Protein AF-A0A9W9J7T5-F1 (afdb_monomer_lite)

Radius of gyration: 32.35 Å; chains: 1; bounding box: 91×76×112 Å

Structure (mmCIF, N/CA/C/O backbone):
data_AF-A0A9W9J7T5-F1
#
_entry.id   AF-A0A9W9J7T5-F1
#
loop_
_atom_site.group_PDB
_atom_site.id
_atom_site.type_symbol
_atom_site.label_atom_id
_atom_site.label_alt_id
_atom_site.label_comp_id
_atom_site.label_asym_id
_atom_site.label_entity_id
_atom_site.label_seq_id
_atom_site.pdbx_PDB_ins_code
_a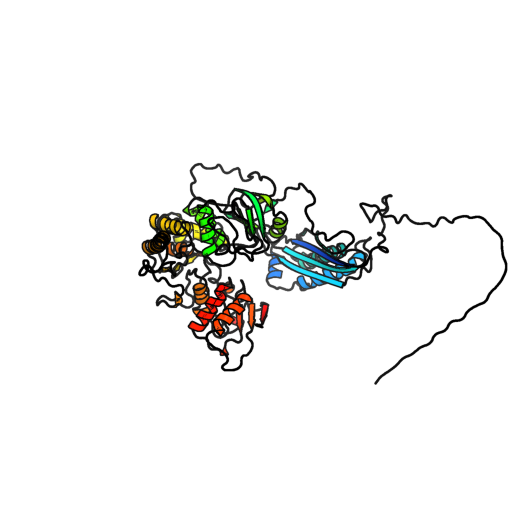tom_site.Cartn_x
_atom_site.Cartn_y
_atom_site.Cartn_z
_atom_site.occupancy
_atom_site.B_iso_or_equiv
_atom_site.auth_seq_id
_atom_site.auth_comp_id
_atom_site.auth_asym_id
_atom_site.auth_atom_id
_atom_site.pdbx_PDB_model_num
ATOM 1 N N . MET A 1 1 ? 55.779 30.797 26.469 1.00 33.25 1 MET A N 1
ATOM 2 C CA . MET A 1 1 ? 56.277 30.760 27.864 1.00 33.25 1 MET A CA 1
ATOM 3 C C . MET A 1 1 ? 55.279 31.576 28.689 1.00 33.25 1 MET A C 1
ATOM 5 O O . MET A 1 1 ? 55.051 32.712 28.304 1.00 33.25 1 MET A O 1
ATOM 9 N N . LEU A 1 2 ? 54.410 30.960 29.510 1.00 34.31 2 LEU A N 1
ATOM 10 C CA . LEU A 1 2 ? 54.659 30.442 30.885 1.00 34.31 2 LEU A CA 1
ATOM 11 C C . LEU A 1 2 ? 54.875 31.625 31.868 1.00 34.31 2 LEU A C 1
ATOM 13 O O . LEU A 1 2 ? 55.804 32.381 31.632 1.00 34.31 2 LEU A O 1
ATOM 17 N N . SER A 1 3 ? 54.020 31.968 32.853 1.00 34.94 3 SER A N 1
ATOM 18 C CA . SER A 1 3 ? 53.572 31.286 34.110 1.00 34.94 3 SER A CA 1
ATOM 19 C C . SER A 1 3 ? 54.017 32.142 35.340 1.00 34.94 3 SER A C 1
ATOM 21 O O . SER A 1 3 ? 54.891 32.979 35.155 1.00 34.94 3 SER A O 1
ATOM 23 N N . HIS A 1 4 ? 53.538 32.050 36.596 1.00 35.78 4 HIS A N 1
ATOM 24 C CA . HIS A 1 4 ? 52.692 31.055 37.286 1.00 35.78 4 HIS A CA 1
ATOM 25 C C . HIS A 1 4 ? 51.904 31.672 38.499 1.00 35.78 4 HIS A C 1
ATOM 27 O O . HIS A 1 4 ? 51.490 32.823 38.437 1.00 35.78 4 HIS A O 1
ATOM 33 N N . LEU A 1 5 ? 51.658 30.894 39.571 1.00 33.47 5 LEU A N 1
ATOM 34 C CA . LEU A 1 5 ? 51.043 31.231 40.892 1.00 33.47 5 LEU A CA 1
ATOM 35 C C . LEU A 1 5 ? 52.162 31.357 41.995 1.00 33.47 5 LEU A C 1
ATOM 37 O O . LEU A 1 5 ? 53.313 31.401 41.555 1.00 33.47 5 LEU A O 1
ATOM 41 N N . PRO A 1 6 ? 51.970 31.333 43.359 1.00 49.22 6 PRO A N 1
ATOM 42 C CA . PRO A 1 6 ? 50.760 31.242 44.226 1.00 49.22 6 PRO A CA 1
ATOM 43 C C . PRO A 1 6 ? 50.734 32.032 45.596 1.00 49.22 6 PRO A C 1
ATOM 45 O O . PRO A 1 6 ? 51.703 32.653 46.017 1.00 49.22 6 PRO A O 1
ATOM 48 N N . THR A 1 7 ? 49.627 31.849 46.354 1.00 35.16 7 THR A N 1
ATOM 49 C CA . THR A 1 7 ? 49.456 31.784 47.850 1.00 35.16 7 THR A CA 1
ATOM 50 C C . THR A 1 7 ? 49.607 32.987 48.811 1.00 35.16 7 THR A C 1
ATOM 52 O O . THR A 1 7 ? 50.643 33.636 48.861 1.00 35.16 7 THR A O 1
ATOM 55 N N . ALA A 1 8 ? 48.641 33.103 49.749 1.00 30.70 8 ALA A N 1
ATOM 56 C CA . ALA A 1 8 ? 48.843 33.494 51.161 1.00 30.70 8 ALA A CA 1
ATOM 57 C C . ALA A 1 8 ? 47.657 33.059 52.068 1.00 30.70 8 ALA A C 1
ATOM 59 O O . ALA A 1 8 ? 46.516 33.004 51.615 1.00 30.70 8 ALA A O 1
ATOM 60 N N . SER A 1 9 ? 47.917 32.795 53.356 1.00 30.45 9 SER A N 1
ATOM 61 C CA . SER A 1 9 ? 46.930 32.437 54.400 1.00 30.45 9 SER A CA 1
ATOM 62 C C . SER A 1 9 ? 47.174 33.234 55.687 1.00 30.45 9 SER A C 1
ATOM 64 O O . SER A 1 9 ? 48.340 33.427 56.028 1.00 30.45 9 SER A O 1
ATOM 66 N N . GLN A 1 10 ? 46.144 33.579 56.473 1.00 29.53 10 GLN A N 1
ATOM 67 C CA . GLN A 1 10 ? 46.322 33.956 57.888 1.00 29.53 10 GLN A CA 1
ATOM 68 C C . GLN A 1 10 ? 45.137 33.572 58.788 1.00 29.53 10 GLN A C 1
ATOM 70 O O . GLN A 1 10 ? 43.981 33.581 58.378 1.00 29.53 10 GLN A O 1
ATOM 75 N N . SER A 1 11 ? 45.466 33.302 60.052 1.00 28.05 11 SER A N 1
ATOM 76 C CA . SER A 1 11 ? 44.562 33.024 61.174 1.00 28.05 11 SER A CA 1
ATOM 77 C C . SER A 1 11 ? 45.107 33.694 62.440 1.00 28.05 11 SER A C 1
ATOM 79 O O . SER A 1 11 ? 46.312 33.585 62.674 1.00 28.05 11 SER A O 1
ATOM 81 N N . ARG A 1 12 ? 44.266 34.286 63.303 1.00 28.77 12 ARG A N 1
ATOM 82 C CA . ARG A 1 12 ? 44.622 34.603 64.706 1.00 28.77 12 ARG A CA 1
ATOM 83 C C . ARG A 1 12 ? 43.420 34.508 65.654 1.00 28.77 12 ARG A C 1
ATOM 85 O O . ARG A 1 12 ? 42.288 34.768 65.266 1.00 28.77 12 ARG A O 1
ATOM 92 N N . LEU A 1 13 ? 43.722 34.115 66.892 1.00 33.44 13 LEU A N 1
ATOM 93 C CA . LEU A 1 13 ? 42.811 33.901 68.026 1.00 33.44 13 LEU A CA 1
ATOM 94 C C . LEU A 1 13 ? 42.711 35.145 68.926 1.00 33.44 13 LEU A C 1
ATOM 96 O O . LEU A 1 13 ? 43.624 35.968 68.921 1.00 33.44 13 LEU A O 1
ATOM 100 N N . TYR A 1 14 ? 41.694 35.188 69.797 1.00 30.39 14 TYR A N 1
ATOM 101 C CA . TYR A 1 14 ? 41.717 35.952 71.056 1.00 30.39 14 TYR A CA 1
ATOM 102 C C . TYR A 1 14 ? 41.134 35.142 72.238 1.00 30.39 14 TYR A C 1
ATOM 104 O O . TYR A 1 14 ? 40.602 34.051 72.048 1.00 30.39 14 TYR A O 1
ATOM 112 N N . HIS A 1 15 ? 41.365 35.633 73.463 1.00 32.16 15 HIS A N 1
ATOM 113 C CA . HIS A 1 15 ? 41.579 34.836 74.685 1.00 32.16 15 HIS A CA 1
ATOM 114 C C . HIS A 1 15 ? 40.374 34.671 75.656 1.00 32.16 15 HIS A C 1
ATOM 116 O O . HIS A 1 15 ? 39.233 34.995 75.350 1.00 32.16 15 HIS A O 1
ATOM 122 N N . SER A 1 16 ? 40.666 34.086 76.826 1.00 33.91 16 SER A N 1
ATOM 123 C CA . SER A 1 16 ? 39.808 33.319 77.748 1.00 33.91 16 SER A CA 1
ATOM 124 C C . SER A 1 16 ? 39.446 33.968 79.104 1.00 33.91 16 SER A C 1
ATOM 126 O O . SER A 1 16 ? 40.274 34.668 79.681 1.00 33.91 16 SER A O 1
ATOM 128 N N . GLY A 1 17 ? 38.331 33.518 79.713 1.00 31.16 17 GLY A N 1
ATOM 129 C CA . GLY A 1 17 ? 38.020 33.602 81.165 1.00 31.16 17 GLY A CA 1
ATOM 130 C C . GLY A 1 17 ? 37.253 34.863 81.615 1.00 31.16 17 GLY A C 1
ATOM 131 O O . GLY A 1 17 ? 37.414 35.910 81.010 1.00 31.16 17 GLY A O 1
ATOM 132 N N . ARG A 1 18 ? 36.415 34.865 82.671 1.00 34.41 18 ARG A N 1
ATOM 133 C CA . ARG A 1 18 ? 36.067 33.862 83.714 1.00 34.41 18 ARG A CA 1
ATOM 134 C C . ARG A 1 18 ? 34.710 34.251 84.375 1.00 34.41 18 ARG A C 1
ATOM 136 O O . ARG A 1 18 ? 34.312 35.404 84.267 1.00 34.41 18 ARG A O 1
ATOM 143 N N . SER A 1 19 ? 34.105 33.342 85.161 1.00 30.52 19 SER A N 1
ATOM 144 C CA . SER A 1 19 ? 32.953 33.511 86.101 1.00 30.52 19 SER A CA 1
ATOM 145 C C . SER A 1 19 ? 31.523 33.137 85.628 1.00 30.52 19 SER A C 1
ATOM 147 O O . SER A 1 19 ? 31.224 33.074 84.442 1.00 30.52 19 SER A O 1
ATOM 149 N N . LYS A 1 20 ? 30.687 32.782 86.617 1.00 36.81 20 LYS A N 1
ATOM 150 C CA . LYS A 1 20 ? 29.308 32.228 86.628 1.00 36.81 20 LYS A CA 1
ATOM 151 C C . LYS A 1 20 ? 28.587 32.880 87.837 1.00 36.81 20 LYS A C 1
ATOM 153 O O . LYS A 1 20 ? 29.309 33.293 88.745 1.00 36.81 20 LYS A O 1
ATOM 158 N N . PRO A 1 21 ? 27.261 32.735 88.019 1.00 59.75 21 PRO A N 1
ATOM 159 C CA . PRO A 1 21 ? 26.156 32.733 87.048 1.00 59.75 21 PRO A CA 1
ATOM 160 C C . PRO A 1 21 ? 25.029 33.711 87.480 1.00 59.75 21 PRO A C 1
ATOM 162 O O . PRO A 1 21 ? 24.963 34.062 88.649 1.00 59.75 21 PRO A O 1
ATOM 165 N N . GLU A 1 22 ? 24.062 34.050 86.618 1.00 32.84 22 GLU A N 1
ATOM 166 C CA . GLU A 1 22 ? 22.698 34.340 87.109 1.00 32.84 22 GLU A CA 1
ATOM 167 C C . GLU A 1 22 ? 21.629 34.241 86.014 1.00 32.84 22 GLU A C 1
ATOM 169 O O . GLU A 1 22 ? 21.862 34.552 84.845 1.00 32.84 22 GLU A O 1
ATOM 174 N N . THR A 1 23 ? 20.458 33.747 86.404 1.00 45.94 23 THR A N 1
ATOM 175 C CA . THR A 1 23 ? 19.293 33.495 85.552 1.00 45.94 23 THR A CA 1
ATOM 176 C C . THR A 1 23 ? 18.435 34.745 85.390 1.00 45.94 23 THR A C 1
ATOM 178 O O . THR A 1 23 ? 18.045 35.355 86.385 1.00 45.94 23 THR A O 1
ATOM 181 N N . LYS A 1 24 ? 18.026 35.057 84.156 1.00 38.06 24 LYS A N 1
ATOM 182 C CA . LYS A 1 24 ? 16.783 35.798 83.907 1.00 38.06 24 LYS A CA 1
ATOM 183 C C . LYS A 1 24 ? 15.952 35.092 82.854 1.00 38.06 24 LYS A C 1
ATOM 185 O O . LYS A 1 24 ? 16.478 34.661 81.829 1.00 38.06 24 LYS A O 1
ATOM 190 N N . ASP A 1 25 ? 14.670 34.972 83.165 1.00 36.62 25 ASP A N 1
ATOM 191 C CA . ASP A 1 25 ? 13.726 34.171 82.412 1.00 36.62 25 ASP A CA 1
ATOM 192 C C . ASP A 1 25 ? 13.473 34.673 80.994 1.00 36.62 25 ASP A C 1
ATOM 194 O O . ASP A 1 25 ? 13.590 35.850 80.646 1.00 36.62 25 ASP A O 1
ATOM 198 N N . SER A 1 26 ? 13.075 33.696 80.194 1.00 48.34 26 SER A N 1
ATOM 199 C CA . SER A 1 26 ? 12.565 33.805 78.842 1.00 48.34 26 SER A CA 1
ATOM 200 C C . SER A 1 26 ? 11.596 34.970 78.615 1.00 48.34 26 SER A C 1
ATOM 202 O O . SER A 1 26 ? 10.507 35.016 79.185 1.00 48.34 26 SER A O 1
ATOM 204 N N . ILE A 1 27 ? 11.894 35.765 77.591 1.00 42.59 27 ILE A N 1
ATOM 205 C CA . ILE A 1 27 ? 10.881 36.089 76.586 1.00 42.59 27 ILE A CA 1
ATOM 206 C C . ILE A 1 27 ? 11.339 35.391 75.306 1.00 42.59 27 ILE A C 1
ATOM 208 O O . ILE A 1 27 ? 12.356 35.803 74.737 1.00 42.59 27 ILE A O 1
ATOM 212 N N . PRO A 1 28 ? 10.643 34.346 74.820 1.00 44.78 28 PRO A N 1
ATOM 213 C CA . PRO A 1 28 ? 10.842 33.904 73.454 1.00 44.78 28 PRO A CA 1
ATOM 214 C C . PRO A 1 28 ? 10.428 35.079 72.570 1.00 44.78 28 PRO A C 1
ATOM 216 O O . PRO A 1 28 ? 9.252 35.446 72.541 1.00 44.78 28 PRO A O 1
ATOM 219 N N . ARG A 1 29 ? 11.374 35.699 71.852 1.00 42.81 29 ARG A N 1
ATOM 220 C CA . ARG A 1 29 ? 10.972 36.495 70.688 1.00 42.81 29 ARG A CA 1
ATOM 221 C C . ARG A 1 29 ? 10.192 35.533 69.795 1.00 42.81 29 ARG A C 1
ATOM 223 O O . ARG A 1 29 ? 10.779 34.509 69.437 1.00 42.81 29 ARG A O 1
ATOM 230 N N . PRO A 1 30 ? 8.931 35.818 69.428 1.00 42.12 30 PRO A N 1
ATOM 231 C CA . PRO A 1 30 ? 8.309 35.063 68.361 1.00 42.12 30 PRO A CA 1
ATOM 232 C C . PRO A 1 30 ? 9.183 35.298 67.133 1.00 42.12 30 PRO A C 1
ATOM 234 O O . PRO A 1 30 ? 9.284 36.420 66.634 1.00 42.12 30 PRO A O 1
ATOM 237 N N . SER A 1 31 ? 9.885 34.257 66.690 1.00 43.66 31 SER A N 1
ATOM 238 C CA . SER A 1 31 ? 10.459 34.251 65.358 1.00 43.66 31 SER A CA 1
ATOM 239 C C . SER A 1 31 ? 9.275 34.424 64.406 1.00 43.66 31 SER A C 1
ATOM 241 O O . SER A 1 31 ? 8.346 33.612 64.467 1.00 43.66 31 SER A O 1
ATOM 243 N N . PRO A 1 32 ? 9.248 35.471 63.558 1.00 42.22 32 PRO A N 1
ATOM 244 C CA . PRO A 1 32 ? 8.209 35.625 62.552 1.00 42.22 32 PRO A CA 1
ATOM 245 C C . PRO A 1 32 ? 8.460 34.585 61.456 1.00 42.22 32 PRO A C 1
ATOM 247 O O . PRO A 1 32 ? 8.946 34.883 60.368 1.00 42.22 32 PRO A O 1
ATOM 250 N N . SER A 1 33 ? 8.176 33.329 61.789 1.00 49.59 33 SER A N 1
ATOM 251 C CA . SER A 1 33 ? 8.084 32.235 60.843 1.00 49.59 33 SER A CA 1
ATOM 252 C C . SER A 1 33 ? 6.789 32.450 60.076 1.00 49.59 33 SER A C 1
ATOM 254 O O . SER A 1 33 ? 5.694 32.153 60.548 1.00 49.59 33 SER A O 1
ATOM 256 N N . LEU A 1 34 ? 6.923 33.041 58.888 1.00 55.84 34 LEU A N 1
ATOM 257 C CA . LEU A 1 34 ? 5.869 32.976 57.885 1.00 55.84 34 LEU A CA 1
ATOM 258 C C . LEU A 1 34 ? 5.499 31.492 57.712 1.00 55.84 34 LEU A C 1
ATOM 260 O O . LEU A 1 34 ? 6.413 30.666 57.668 1.00 55.84 34 LEU A O 1
ATOM 264 N N . PRO A 1 35 ? 4.209 31.122 57.646 1.00 55.69 35 PRO A N 1
ATOM 265 C CA . PRO A 1 35 ? 3.823 29.727 57.486 1.00 55.69 35 PRO A CA 1
ATOM 266 C C . PRO A 1 35 ? 4.370 29.191 56.156 1.00 55.69 35 PRO A C 1
ATOM 268 O O . PRO A 1 35 ? 3.882 29.547 55.088 1.00 55.69 35 PRO A O 1
ATOM 271 N N . THR A 1 36 ? 5.408 28.355 56.224 1.00 56.88 36 THR A N 1
ATOM 272 C CA . THR A 1 36 ? 6.055 27.716 55.063 1.00 56.88 36 THR A CA 1
ATOM 273 C C . THR A 1 36 ? 5.600 26.276 54.839 1.00 56.88 36 THR A C 1
ATOM 275 O O . THR A 1 36 ? 6.090 25.616 53.925 1.00 56.88 36 THR A O 1
ATOM 278 N N . THR A 1 37 ? 4.680 25.769 55.663 1.00 65.88 37 THR A N 1
ATOM 279 C CA . THR A 1 37 ? 4.033 24.477 55.430 1.00 65.88 37 THR A CA 1
ATOM 280 C C . THR A 1 37 ? 3.099 24.612 54.240 1.00 65.88 37 THR A C 1
ATOM 282 O O . THR A 1 37 ? 2.084 25.308 54.322 1.00 65.88 37 THR A O 1
ATOM 285 N N . SER A 1 38 ? 3.460 23.955 53.147 1.00 69.69 38 SER A N 1
ATOM 286 C CA . SER A 1 38 ? 2.626 23.860 51.959 1.00 69.69 38 SER A CA 1
ATOM 287 C C . SER A 1 38 ? 1.348 23.074 52.246 1.00 69.69 38 SER A C 1
ATOM 289 O O . SER A 1 38 ? 1.339 22.156 53.067 1.00 69.69 38 SER A O 1
ATOM 291 N N . ASP A 1 39 ? 0.277 23.443 51.557 1.00 71.75 39 ASP A N 1
ATOM 292 C CA . ASP A 1 39 ? -0.939 22.652 51.444 1.00 71.75 39 ASP A CA 1
ATOM 293 C C . ASP A 1 39 ? -0.631 21.293 50.781 1.00 71.75 39 ASP A C 1
ATOM 295 O O . ASP A 1 39 ? 0.302 21.181 49.975 1.00 71.75 39 ASP A O 1
ATOM 299 N N . ALA A 1 40 ? -1.372 20.252 51.169 1.00 63.19 40 ALA A N 1
ATOM 300 C CA . ALA A 1 40 ? -1.118 18.881 50.733 1.00 63.19 40 ALA A CA 1
ATOM 301 C C . ALA A 1 40 ? -1.479 18.650 49.256 1.00 63.19 40 ALA A C 1
ATOM 303 O O . ALA A 1 40 ? -0.771 17.909 48.572 1.00 63.19 40 ALA A O 1
ATOM 304 N N . ASP A 1 41 ? -2.526 19.321 48.770 1.00 66.44 41 ASP A N 1
ATOM 305 C CA . ASP A 1 41 ? -3.069 19.148 47.421 1.00 66.44 41 ASP A CA 1
ATOM 306 C C . ASP A 1 41 ? -2.578 20.252 46.470 1.00 66.44 41 ASP A C 1
ATOM 308 O O . ASP A 1 41 ? -2.399 20.022 45.273 1.00 66.44 41 ASP A O 1
ATOM 312 N N . LEU A 1 42 ? -2.309 21.455 46.996 1.00 72.31 42 LEU A N 1
ATOM 313 C CA . LEU A 1 42 ? -1.834 22.612 46.229 1.00 72.31 42 LEU A CA 1
ATOM 314 C C . LEU A 1 42 ? -0.506 23.160 46.790 1.00 72.31 42 LEU A C 1
ATOM 316 O O . LEU A 1 42 ? -0.509 24.182 47.476 1.00 72.31 42 LEU A O 1
ATOM 320 N N . PRO A 1 43 ? 0.663 22.576 46.442 1.00 71.44 43 PRO A N 1
ATOM 321 C CA . PRO A 1 43 ? 1.949 22.864 47.097 1.00 71.44 43 PRO A CA 1
ATOM 322 C C . PRO A 1 43 ? 2.447 24.319 47.049 1.00 71.44 43 PRO A C 1
ATOM 324 O O . PRO A 1 43 ? 3.399 24.666 47.749 1.00 71.44 43 PRO A O 1
ATOM 327 N N . HIS A 1 44 ? 1.844 25.168 46.216 1.00 77.31 44 HIS A N 1
ATOM 328 C CA . HIS A 1 44 ? 2.123 26.605 46.111 1.00 77.31 44 HIS A CA 1
ATOM 329 C C . HIS A 1 44 ? 1.247 27.481 47.024 1.00 77.31 44 HIS A C 1
ATOM 331 O O . HIS A 1 44 ? 1.477 28.686 47.141 1.00 77.31 44 HIS A O 1
ATOM 337 N N . LEU A 1 45 ? 0.275 26.897 47.720 1.00 73.56 45 LEU A N 1
ATOM 338 C CA . LEU A 1 45 ? -0.525 27.550 48.751 1.00 73.56 45 LEU A CA 1
ATOM 339 C C . LEU A 1 45 ? -0.108 27.054 50.135 1.00 73.56 45 LEU A C 1
ATOM 341 O O . LEU A 1 45 ? 0.344 25.925 50.293 1.00 73.56 45 LEU A O 1
ATOM 345 N N . THR A 1 46 ? -0.266 27.893 51.148 1.00 70.75 46 THR A N 1
ATOM 346 C CA . THR A 1 46 ? -0.352 27.447 52.542 1.00 70.75 46 THR A CA 1
ATOM 347 C C . THR A 1 46 ? -1.774 26.934 52.830 1.00 70.75 46 THR A C 1
ATOM 349 O O . THR A 1 46 ? -2.708 27.319 52.121 1.00 70.75 46 THR A O 1
ATOM 352 N N . PRO A 1 47 ? -2.008 26.192 53.929 1.00 67.75 47 PRO A N 1
ATOM 353 C CA . PRO A 1 47 ? -3.360 25.862 54.399 1.00 67.75 47 PRO A CA 1
ATOM 354 C C . PRO A 1 47 ? -4.270 27.083 54.646 1.00 67.75 47 PRO A C 1
ATOM 356 O O . PRO A 1 47 ? -5.492 26.968 54.636 1.00 67.75 47 PRO A O 1
ATOM 359 N N . SER A 1 48 ? -3.696 28.281 54.832 1.00 70.31 48 SER A N 1
ATOM 360 C CA . SER A 1 48 ? -4.431 29.556 54.904 1.00 70.31 48 SER A CA 1
ATOM 361 C C . SER A 1 48 ? -4.718 30.190 53.531 1.00 70.31 48 SER A C 1
ATOM 363 O O . SER A 1 48 ? -5.128 31.346 53.472 1.00 70.31 48 SER A O 1
ATOM 365 N N . LYS A 1 49 ? -4.478 29.460 52.432 1.00 71.75 49 LYS A N 1
ATOM 366 C CA . LYS A 1 49 ? -4.566 29.901 51.027 1.00 71.75 49 LYS A CA 1
ATOM 367 C C . LYS A 1 49 ? -3.648 31.076 50.663 1.00 71.75 49 LYS A C 1
ATOM 369 O O . LYS A 1 49 ? -3.894 31.778 49.684 1.00 71.75 49 LYS A O 1
ATOM 374 N N . THR A 1 50 ? -2.567 31.278 51.415 1.00 76.38 50 THR A N 1
ATOM 375 C CA . THR A 1 50 ? -1.542 32.279 51.093 1.00 76.38 50 THR A CA 1
ATOM 376 C C . THR A 1 50 ? -0.577 31.701 50.062 1.00 76.38 50 THR A C 1
ATOM 378 O O . THR A 1 50 ? -0.115 30.572 50.208 1.00 76.38 50 THR A O 1
ATOM 381 N N . VAL A 1 51 ? -0.250 32.463 49.021 1.00 81.00 51 VAL A N 1
ATOM 382 C CA . VAL A 1 51 ? 0.689 32.026 47.978 1.00 81.00 51 VAL A CA 1
ATOM 383 C C . VAL A 1 51 ? 2.128 32.008 48.511 1.00 81.00 51 VAL A C 1
ATOM 385 O O . VAL A 1 51 ? 2.567 32.966 49.146 1.00 81.00 51 VAL A O 1
ATOM 388 N N . HIS A 1 52 ? 2.874 30.940 48.220 1.00 82.75 52 HIS A N 1
ATOM 389 C CA . HIS A 1 52 ? 4.297 30.808 48.540 1.00 82.75 52 HIS A CA 1
ATOM 390 C C . HIS A 1 52 ? 5.035 29.913 47.524 1.00 82.75 52 HIS A C 1
ATOM 392 O O . HIS A 1 52 ? 4.440 29.103 46.810 1.00 82.75 52 HIS A O 1
ATOM 398 N N . MET A 1 53 ? 6.362 30.037 47.467 1.00 84.38 53 MET A N 1
ATOM 399 C CA . MET A 1 53 ? 7.212 29.085 46.751 1.00 84.38 53 MET A CA 1
ATOM 400 C C . MET A 1 53 ? 7.512 27.895 47.675 1.00 84.38 53 MET A C 1
ATOM 402 O O . MET A 1 53 ? 8.090 28.074 48.748 1.00 84.38 53 MET A O 1
ATOM 406 N N . THR A 1 54 ? 7.121 26.687 47.263 1.00 84.62 54 THR A N 1
ATOM 407 C CA . THR A 1 54 ? 7.320 25.436 48.015 1.00 84.62 54 THR A CA 1
ATOM 408 C C . THR A 1 54 ? 8.791 25.249 48.389 1.00 84.62 54 THR A C 1
ATOM 410 O O . THR A 1 54 ? 9.657 25.338 47.516 1.00 84.62 54 THR A O 1
ATOM 413 N N . GLN A 1 55 ? 9.113 24.916 49.641 1.00 83.56 55 GLN A N 1
ATOM 414 C CA . GLN A 1 55 ? 10.495 24.559 49.976 1.00 83.56 55 GLN A CA 1
ATOM 415 C C . GLN A 1 55 ? 10.863 23.186 49.389 1.00 83.56 55 GLN A C 1
ATOM 417 O O . GLN A 1 55 ? 10.128 22.207 49.519 1.00 83.56 55 GLN A O 1
ATOM 422 N N . ILE A 1 56 ? 12.019 23.113 48.723 1.00 86.25 56 ILE A N 1
ATOM 423 C CA . ILE A 1 56 ? 12.535 21.885 48.087 1.00 86.25 56 ILE A CA 1
ATOM 424 C C . ILE A 1 56 ? 13.887 21.432 48.654 1.00 86.25 56 ILE A C 1
ATOM 426 O O . ILE A 1 56 ? 14.477 20.486 48.143 1.00 86.25 56 ILE A O 1
ATOM 430 N N . THR A 1 57 ? 14.366 22.072 49.724 1.00 84.94 57 THR A N 1
ATOM 431 C CA . THR A 1 57 ? 15.680 21.823 50.339 1.00 84.94 57 THR A CA 1
ATOM 432 C C . THR A 1 57 ? 15.866 20.374 50.790 1.00 84.94 57 THR A C 1
ATOM 434 O O . THR A 1 57 ? 16.947 19.825 50.619 1.00 84.94 57 THR A O 1
ATOM 437 N N . GLU A 1 58 ? 14.820 19.720 51.295 1.00 83.62 58 GLU A N 1
ATOM 438 C CA . GLU A 1 58 ? 14.884 18.323 51.761 1.00 83.62 58 GLU A CA 1
ATOM 439 C C . GLU A 1 58 ? 14.638 17.286 50.647 1.00 83.62 58 GLU A C 1
ATOM 441 O O . GLU A 1 58 ? 14.736 16.082 50.881 1.00 83.62 58 GLU A O 1
ATOM 446 N N . LYS A 1 59 ? 14.316 17.720 49.418 1.00 83.19 59 LYS A N 1
ATOM 447 C CA . LYS A 1 59 ? 14.107 16.811 48.281 1.00 83.19 59 LYS A CA 1
ATOM 448 C C . LYS A 1 59 ? 15.463 16.436 47.656 1.00 83.19 59 LYS A C 1
ATOM 450 O O . LYS A 1 59 ? 16.286 17.328 47.451 1.00 83.19 59 LYS A O 1
ATOM 455 N N . PRO A 1 60 ? 15.703 15.158 47.305 1.00 84.06 60 PRO A N 1
ATOM 456 C CA . PRO A 1 60 ? 16.940 14.748 46.647 1.00 84.06 60 PRO A CA 1
ATOM 457 C C . PRO A 1 60 ? 17.030 15.277 45.208 1.00 84.06 60 PRO A C 1
ATOM 459 O O . PRO A 1 60 ? 16.022 15.434 44.507 1.00 84.06 60 PRO A O 1
ATOM 462 N N . GLU A 1 61 ? 18.260 15.514 44.758 1.00 87.75 61 GLU A N 1
ATOM 463 C CA . GLU A 1 61 ? 18.567 15.830 43.362 1.00 87.75 61 GLU A CA 1
ATOM 464 C C . GLU A 1 61 ? 18.529 14.561 42.512 1.00 87.75 61 GLU A C 1
ATOM 466 O O . GLU A 1 61 ? 19.028 13.509 42.903 1.00 87.75 61 GLU A O 1
ATOM 471 N N . THR A 1 62 ? 17.873 14.652 41.360 1.00 88.38 62 THR A N 1
ATOM 472 C CA . THR A 1 62 ? 17.625 13.533 40.441 1.00 88.38 62 THR A CA 1
ATOM 473 C C . THR A 1 62 ? 17.645 14.046 39.004 1.00 88.38 62 THR A C 1
ATOM 475 O O . THR A 1 62 ? 17.335 15.216 38.764 1.00 88.38 62 THR A O 1
ATOM 478 N N . LYS A 1 63 ? 17.985 13.179 38.038 1.00 89.44 63 LYS A N 1
ATOM 479 C CA . LYS A 1 63 ? 17.784 13.485 36.613 1.00 89.44 63 LYS A CA 1
ATOM 480 C C . LYS A 1 63 ? 16.284 13.602 36.357 1.00 89.44 63 LYS A C 1
ATOM 482 O O . LYS A 1 63 ? 15.522 12.731 36.776 1.00 89.44 63 LYS A O 1
ATOM 487 N N . ARG A 1 64 ? 15.878 14.670 35.676 1.00 93.00 64 ARG A N 1
ATOM 488 C CA . ARG A 1 64 ? 14.481 14.943 35.336 1.00 93.00 64 ARG A CA 1
ATOM 489 C C . ARG A 1 64 ? 14.372 15.392 33.894 1.00 93.00 64 ARG A C 1
ATOM 491 O O . ARG A 1 64 ? 15.278 16.051 33.384 1.00 93.00 64 ARG A O 1
ATOM 498 N N . VAL A 1 65 ? 13.271 15.018 33.259 1.00 91.69 65 VAL A N 1
ATOM 499 C CA . VAL A 1 65 ? 12.941 15.369 31.875 1.00 91.69 65 VAL A CA 1
ATOM 500 C C . VAL A 1 65 ? 11.459 15.712 31.821 1.00 91.69 65 VAL A C 1
ATOM 502 O O . VAL A 1 65 ? 10.662 15.084 32.519 1.00 91.69 65 VAL A O 1
ATOM 505 N N . ALA A 1 66 ? 11.094 16.701 31.017 1.00 93.12 66 ALA A N 1
ATOM 506 C CA . ALA A 1 66 ? 9.712 17.028 30.708 1.00 93.12 66 ALA A CA 1
ATOM 507 C C . ALA A 1 66 ? 9.593 17.410 29.233 1.00 93.12 66 ALA A C 1
ATOM 509 O O . ALA A 1 66 ? 10.427 18.156 28.719 1.00 93.12 66 ALA A O 1
ATOM 510 N N . THR A 1 67 ? 8.542 16.935 28.572 1.00 90.94 67 THR A N 1
ATOM 511 C CA . THR A 1 67 ? 8.264 17.237 27.164 1.00 90.94 67 THR A CA 1
ATOM 512 C C . THR A 1 67 ? 6.866 17.816 27.037 1.00 90.94 67 THR A C 1
ATOM 514 O O . THR A 1 67 ? 5.921 17.272 27.605 1.00 90.94 67 THR A O 1
ATOM 517 N N . ALA A 1 68 ? 6.720 18.911 26.298 1.00 92.19 68 ALA A N 1
ATOM 518 C CA . ALA A 1 68 ? 5.452 19.580 26.023 1.00 92.19 68 ALA A CA 1
ATOM 519 C C . ALA A 1 68 ? 5.302 19.863 24.521 1.00 92.19 68 ALA A C 1
ATOM 521 O O . ALA A 1 68 ? 6.289 19.855 23.785 1.00 92.19 68 ALA A O 1
ATOM 522 N N . ALA A 1 69 ? 4.071 20.092 24.064 1.00 92.69 69 ALA A N 1
ATOM 523 C CA . ALA A 1 69 ? 3.776 20.389 22.664 1.00 92.69 69 ALA A CA 1
ATOM 524 C C . ALA A 1 69 ? 2.570 21.321 22.492 1.00 92.69 69 ALA A C 1
ATOM 526 O O . ALA A 1 69 ? 1.788 21.502 23.426 1.00 92.69 69 ALA A O 1
ATOM 527 N N . CYS A 1 70 ? 2.434 21.917 21.303 1.00 95.44 70 CYS A N 1
ATOM 528 C CA . CYS A 1 70 ? 1.279 22.715 20.878 1.00 95.44 70 CYS A CA 1
ATOM 529 C C . CYS A 1 70 ? 1.153 22.768 19.343 1.00 95.44 70 CYS A C 1
ATOM 531 O O . CYS A 1 70 ? 2.079 22.375 18.624 1.00 95.44 70 CYS A O 1
ATOM 533 N N . THR A 1 71 ? 0.034 23.301 18.845 1.00 94.75 71 THR A N 1
ATOM 534 C CA . THR A 1 71 ? -0.172 23.579 17.413 1.00 94.75 71 THR A CA 1
ATOM 535 C C . THR A 1 71 ? -0.408 25.074 17.189 1.00 94.75 71 THR A C 1
ATOM 537 O O . THR A 1 71 ? -1.067 25.733 17.989 1.00 94.75 71 THR A O 1
ATOM 540 N N . VAL A 1 72 ? 0.127 25.611 16.090 1.00 97.12 72 VAL A N 1
ATOM 541 C CA . VAL A 1 72 ? -0.190 26.942 15.556 1.00 97.12 72 VAL A CA 1
ATOM 542 C C . VAL A 1 72 ? -0.915 26.761 14.225 1.00 97.12 72 VAL A C 1
ATOM 544 O O . VAL A 1 72 ? -0.283 26.551 13.191 1.00 97.12 72 VAL A O 1
ATOM 547 N N . SER A 1 73 ? -2.242 26.779 14.262 1.00 95.38 73 SER A N 1
ATOM 548 C CA . SER A 1 73 ? -3.120 26.536 13.113 1.00 95.38 73 SER A CA 1
ATOM 549 C C . SER A 1 73 ? -3.261 27.796 12.247 1.00 95.38 73 SER A C 1
ATOM 551 O O . SER A 1 73 ? -3.417 28.891 12.792 1.00 95.38 73 SER A O 1
ATOM 553 N N . PHE A 1 74 ? -3.204 27.665 10.916 1.00 96.69 74 PHE A N 1
ATOM 554 C CA . PHE A 1 74 ? -3.331 28.794 9.980 1.00 96.69 74 PHE A CA 1
ATOM 555 C C . PHE A 1 74 ? -4.796 29.062 9.589 1.00 96.69 74 PHE A C 1
ATOM 557 O O . PHE A 1 74 ? -5.593 28.135 9.472 1.00 96.69 74 PHE A O 1
ATOM 564 N N . SER A 1 75 ? -5.150 30.330 9.351 1.00 93.81 75 SER A N 1
ATOM 565 C CA . SER A 1 75 ? -6.498 30.761 8.930 1.00 93.81 75 SER A CA 1
ATOM 566 C C . SER A 1 75 ? -6.648 30.997 7.425 1.00 93.81 75 SER A C 1
ATOM 568 O O . SER A 1 75 ? -7.753 31.236 6.944 1.00 93.81 75 SER A O 1
ATOM 570 N N . ASN A 1 76 ? -5.549 30.941 6.673 1.00 94.62 76 ASN A N 1
ATOM 571 C CA . ASN A 1 76 ? -5.527 30.975 5.211 1.00 94.62 76 ASN A CA 1
ATOM 572 C C . ASN A 1 76 ? -4.274 30.251 4.687 1.00 94.62 76 ASN A C 1
ATOM 574 O O . ASN A 1 76 ? -3.343 30.012 5.452 1.00 94.62 76 ASN A O 1
ATOM 578 N N . SER A 1 77 ? -4.221 29.910 3.397 1.00 93.56 77 SER A N 1
ATOM 579 C CA . SER A 1 77 ? -3.134 29.101 2.813 1.00 93.56 77 SER A CA 1
ATOM 580 C C . SER A 1 77 ? -1.761 29.786 2.770 1.00 93.56 77 SER A C 1
ATOM 582 O O . SER A 1 77 ? -0.740 29.109 2.619 1.00 93.56 77 SER A O 1
ATOM 584 N N . ARG A 1 78 ? -1.695 31.119 2.905 1.00 92.62 78 ARG A N 1
ATOM 585 C CA . ARG A 1 78 ? -0.488 31.890 2.577 1.00 92.62 78 ARG A CA 1
ATOM 586 C C . ARG A 1 78 ? 0.743 31.585 3.447 1.00 92.62 78 ARG A C 1
ATOM 588 O O . ARG A 1 78 ? 1.839 31.564 2.883 1.00 92.62 78 ARG A O 1
ATOM 595 N N . PRO A 1 79 ? 0.638 31.339 4.770 1.00 92.69 79 PRO A N 1
ATOM 596 C CA . PRO A 1 79 ? 1.777 30.901 5.572 1.00 92.69 79 PRO A CA 1
ATOM 597 C C . PRO A 1 79 ? 2.327 29.554 5.103 1.00 92.69 79 PRO A C 1
ATOM 599 O O . PRO A 1 79 ? 3.540 29.414 4.973 1.00 92.69 79 PRO A O 1
ATOM 602 N N . TRP A 1 80 ? 1.455 28.584 4.801 1.00 93.19 80 TRP A N 1
ATOM 603 C CA . TRP A 1 80 ? 1.884 27.263 4.345 1.00 93.19 80 TRP A CA 1
ATOM 604 C C . TRP A 1 80 ? 2.584 27.323 2.984 1.00 93.19 80 TRP A C 1
ATOM 606 O O . TRP A 1 80 ? 3.650 26.733 2.841 1.00 93.19 80 TRP A O 1
ATOM 616 N N . GLU A 1 81 ? 2.052 28.089 2.025 1.00 89.81 81 GLU A N 1
ATOM 617 C CA . GLU A 1 81 ? 2.698 28.330 0.722 1.00 89.81 81 GLU A CA 1
ATOM 618 C C . GLU A 1 81 ? 4.137 28.847 0.889 1.00 89.81 81 GLU A C 1
ATOM 620 O O . GLU A 1 81 ? 5.082 28.237 0.393 1.00 89.81 81 GLU A O 1
ATOM 625 N N . ILE A 1 82 ? 4.313 29.940 1.643 1.00 88.56 82 ILE A N 1
ATOM 626 C CA . ILE A 1 82 ? 5.618 30.592 1.846 1.00 88.56 82 ILE A CA 1
ATOM 627 C C . ILE A 1 82 ? 6.611 29.643 2.535 1.00 88.56 82 ILE A C 1
ATOM 629 O O . ILE A 1 82 ? 7.767 29.547 2.121 1.00 88.56 82 ILE A O 1
ATOM 633 N N . LEU A 1 83 ? 6.164 28.927 3.574 1.00 88.81 83 LEU A N 1
ATOM 634 C CA . LEU A 1 83 ? 7.013 28.010 4.338 1.00 88.81 83 LEU A CA 1
ATOM 635 C C . LEU A 1 83 ? 7.376 26.749 3.539 1.00 88.81 83 LEU A C 1
ATOM 637 O O . LEU A 1 83 ? 8.504 26.272 3.653 1.00 88.81 83 LEU A O 1
ATOM 641 N N . ARG A 1 84 ? 6.462 26.230 2.708 1.00 85.88 84 ARG A N 1
ATOM 642 C CA . ARG A 1 84 ? 6.699 25.068 1.837 1.00 85.88 84 ARG A CA 1
ATOM 643 C C . ARG A 1 84 ? 7.642 25.387 0.680 1.00 85.88 84 ARG A C 1
ATOM 645 O O . ARG A 1 84 ? 8.484 24.562 0.343 1.00 85.88 84 ARG A O 1
ATOM 652 N N . GLU A 1 85 ? 7.520 26.568 0.079 1.00 76.62 85 GLU A N 1
ATOM 653 C CA . GLU A 1 85 ? 8.391 27.018 -1.017 1.00 76.62 85 GLU A CA 1
ATOM 654 C C . GLU A 1 85 ? 9.824 27.350 -0.553 1.00 76.62 85 GLU A C 1
ATOM 656 O O . GLU A 1 85 ? 10.663 27.732 -1.370 1.00 76.62 85 GLU A O 1
ATOM 661 N N . GLY A 1 86 ? 10.122 27.234 0.748 1.00 62.66 86 GLY A N 1
ATOM 662 C CA . GLY A 1 86 ? 11.419 27.602 1.321 1.00 62.66 86 GLY A CA 1
ATOM 663 C C . GLY A 1 86 ? 11.700 29.106 1.250 1.00 62.66 86 GLY A C 1
ATOM 664 O O . GLY A 1 86 ? 12.853 29.525 1.360 1.00 62.66 86 GLY A O 1
ATOM 665 N N . GLN A 1 87 ? 10.669 29.934 1.047 1.00 59.53 87 GLN A N 1
ATOM 666 C CA . GLN A 1 87 ? 10.823 31.379 0.955 1.00 59.53 87 GLN A CA 1
ATOM 667 C C . GLN A 1 87 ? 11.038 31.970 2.346 1.00 59.53 87 GLN A C 1
ATOM 669 O O . GLN A 1 87 ? 10.136 32.018 3.184 1.00 59.53 87 GLN A O 1
ATOM 674 N N . THR A 1 88 ? 12.241 32.490 2.578 1.00 58.84 88 THR A N 1
ATOM 675 C CA . THR A 1 88 ? 12.542 33.294 3.761 1.00 58.84 88 THR A CA 1
ATOM 676 C C . THR A 1 88 ? 11.580 34.480 3.827 1.00 58.84 88 THR A C 1
ATOM 678 O O . THR A 1 88 ? 11.517 35.294 2.903 1.00 58.84 88 THR A O 1
ATOM 681 N N . THR A 1 89 ? 10.849 34.621 4.934 1.00 66.50 89 THR A N 1
ATOM 682 C CA . THR A 1 89 ? 10.029 35.820 5.155 1.00 66.50 89 THR A CA 1
ATOM 683 C C . THR A 1 89 ? 10.924 37.066 5.189 1.00 66.50 89 THR A C 1
ATOM 685 O O . THR A 1 89 ? 12.110 36.974 5.515 1.00 66.50 89 THR A O 1
ATOM 688 N N . HIS A 1 90 ? 10.370 38.267 4.986 1.00 66.12 90 HIS A N 1
ATOM 689 C CA . HIS A 1 90 ? 11.120 39.519 5.204 1.00 66.12 90 HIS A CA 1
ATOM 690 C C . HIS A 1 90 ? 11.682 39.676 6.637 1.00 66.12 90 HIS A C 1
ATOM 692 O O . HIS A 1 90 ? 12.471 40.585 6.884 1.00 66.12 90 HIS A O 1
ATOM 698 N N . LYS A 1 91 ? 11.282 38.811 7.581 1.00 68.44 91 LYS A N 1
ATOM 699 C CA . LYS A 1 91 ? 11.788 38.748 8.957 1.00 68.44 91 LYS A CA 1
ATOM 700 C C . LYS A 1 91 ? 12.858 37.673 9.194 1.00 68.44 91 LYS A C 1
ATOM 702 O O . LYS A 1 91 ? 13.421 37.640 10.283 1.00 68.44 91 LYS A O 1
ATOM 707 N N . GLY A 1 92 ? 13.139 36.807 8.220 1.00 76.00 92 GLY A N 1
ATOM 708 C CA . GLY A 1 92 ? 14.053 35.670 8.361 1.00 76.00 92 GLY A CA 1
ATOM 709 C C . GLY A 1 92 ? 13.353 34.305 8.371 1.00 76.00 92 GLY A C 1
ATOM 710 O O . GLY A 1 92 ? 12.168 34.189 8.043 1.00 76.00 92 GLY A O 1
ATOM 711 N N . ASP A 1 93 ? 14.117 33.272 8.732 1.00 86.38 93 ASP A N 1
ATOM 712 C CA . ASP A 1 93 ? 13.639 31.892 8.863 1.00 86.38 93 ASP A CA 1
ATOM 713 C C . ASP A 1 93 ? 12.783 31.716 10.127 1.00 86.38 93 ASP A C 1
ATOM 715 O O . ASP A 1 93 ? 13.253 31.887 11.253 1.00 86.38 93 ASP A O 1
ATOM 719 N N . VAL A 1 94 ? 11.520 31.338 9.933 1.00 91.94 94 VAL A N 1
ATOM 720 C CA . VAL A 1 94 ? 10.555 31.119 11.016 1.00 91.94 94 VAL A CA 1
ATOM 721 C C . VAL A 1 94 ? 10.964 29.941 11.901 1.00 91.94 94 VAL A C 1
ATOM 723 O O . VAL A 1 94 ? 10.831 30.033 13.121 1.00 91.94 94 VAL A O 1
ATOM 726 N N . PHE A 1 95 ? 11.504 28.864 11.320 1.00 93.12 95 PHE A N 1
ATOM 727 C CA . PHE A 1 95 ? 11.826 27.642 12.055 1.00 93.12 95 PHE A CA 1
ATOM 728 C C . PHE A 1 95 ? 12.986 27.875 13.028 1.00 93.12 95 PHE A C 1
ATOM 730 O O . PHE A 1 95 ? 12.838 27.637 14.228 1.00 93.12 95 PHE A O 1
ATOM 737 N N . SER A 1 96 ? 14.122 28.394 12.552 1.00 91.38 96 SER A N 1
ATOM 738 C CA . SER A 1 96 ? 15.285 28.654 13.411 1.00 91.38 96 SER A CA 1
ATOM 739 C C . SER A 1 96 ? 14.995 29.703 14.482 1.00 91.38 96 SER A C 1
ATOM 741 O O . SER A 1 96 ? 15.375 29.511 15.638 1.00 91.38 96 SER A O 1
ATOM 743 N N . VAL A 1 97 ? 14.288 30.790 14.142 1.00 93.38 97 VAL A N 1
ATOM 744 C CA . VAL A 1 97 ? 13.973 31.854 15.111 1.00 93.38 97 VAL A CA 1
ATOM 745 C C . VAL A 1 97 ? 13.006 31.342 16.188 1.00 93.38 97 VAL A C 1
ATOM 747 O O . VAL A 1 97 ? 13.245 31.591 17.370 1.00 93.38 97 VAL A O 1
ATOM 750 N N . ALA A 1 98 ? 11.992 30.542 15.832 1.00 96.31 98 ALA A N 1
ATOM 751 C CA . ALA A 1 98 ? 11.095 29.911 16.806 1.00 96.31 98 ALA A CA 1
ATOM 752 C C . ALA A 1 98 ? 11.821 28.913 17.729 1.00 96.31 98 ALA A C 1
ATOM 754 O O . ALA A 1 98 ? 11.608 28.941 18.942 1.00 96.31 98 ALA A O 1
ATOM 755 N N . ARG A 1 99 ? 12.733 28.085 17.197 1.00 96.88 99 ARG A N 1
ATOM 756 C CA . ARG A 1 99 ? 13.551 27.159 18.009 1.00 96.88 99 ARG A CA 1
ATOM 757 C C . ARG A 1 99 ? 14.430 27.907 19.013 1.00 96.88 99 ARG A C 1
ATOM 759 O O . ARG A 1 99 ? 14.439 27.566 20.195 1.00 96.88 99 ARG A O 1
ATOM 766 N N . ILE A 1 100 ? 15.120 28.964 18.573 1.00 96.19 100 ILE A N 1
ATOM 767 C CA . ILE A 1 100 ? 15.941 29.817 19.450 1.00 96.19 100 ILE A CA 1
ATOM 768 C C . ILE A 1 100 ? 15.073 30.478 20.530 1.00 96.19 100 ILE A C 1
ATOM 770 O O . ILE A 1 100 ? 15.444 30.455 21.705 1.00 96.19 100 ILE A O 1
ATOM 774 N N . ALA A 1 101 ? 13.904 31.011 20.162 1.00 97.31 101 ALA A N 1
ATOM 775 C CA . ALA A 1 101 ? 12.975 31.628 21.104 1.00 97.31 101 ALA A CA 1
ATOM 776 C C . ALA A 1 101 ? 12.475 30.639 22.168 1.00 97.31 101 ALA A C 1
ATOM 778 O O . ALA A 1 101 ? 12.483 30.978 23.350 1.00 97.31 101 ALA A O 1
ATOM 779 N N . GLY A 1 102 ? 12.131 29.402 21.793 1.00 97.56 102 GLY A N 1
ATOM 780 C CA . GLY A 1 102 ? 11.767 28.350 22.748 1.00 97.56 102 GLY A CA 1
ATOM 781 C C . GLY A 1 102 ? 12.909 27.996 23.711 1.00 97.56 102 GLY A C 1
ATOM 782 O O . GLY A 1 102 ? 12.708 27.946 24.925 1.00 97.56 102 GLY A O 1
ATOM 783 N N . ILE A 1 103 ? 14.140 27.855 23.202 1.00 97.38 103 ILE A N 1
ATOM 784 C CA . ILE A 1 103 ? 15.337 27.603 24.029 1.00 97.38 103 ILE A CA 1
ATOM 785 C C . ILE A 1 103 ? 15.613 28.761 25.002 1.00 97.38 103 ILE A C 1
ATOM 787 O O . ILE A 1 103 ? 16.031 28.537 26.142 1.00 97.38 103 ILE A O 1
ATOM 791 N N . MET A 1 104 ? 15.396 30.007 24.573 1.00 96.81 104 MET A N 1
ATOM 792 C CA . MET A 1 104 ? 15.521 31.186 25.434 1.00 96.81 104 MET A CA 1
ATOM 793 C C . MET A 1 104 ? 14.401 31.253 26.477 1.00 96.81 104 MET A C 1
ATOM 795 O O . MET A 1 104 ? 14.682 31.560 27.634 1.00 96.81 104 MET A O 1
ATOM 799 N N . ALA A 1 105 ? 13.165 30.926 26.096 1.00 97.75 105 ALA A N 1
ATOM 800 C CA . ALA A 1 105 ? 12.005 30.931 26.978 1.00 97.75 105 ALA A CA 1
ATOM 801 C C . ALA A 1 105 ? 12.136 29.888 28.103 1.00 97.75 105 ALA A C 1
ATOM 803 O O . ALA A 1 105 ? 11.962 30.256 29.262 1.00 97.75 105 ALA A O 1
ATOM 804 N N . ALA A 1 106 ? 12.579 28.654 27.812 1.00 97.19 106 ALA A N 1
ATOM 805 C CA . ALA A 1 106 ? 12.911 27.650 28.839 1.00 97.19 106 ALA A CA 1
ATOM 806 C C . ALA A 1 106 ? 13.843 28.211 29.926 1.00 97.19 106 ALA A C 1
ATOM 808 O O . ALA A 1 106 ? 13.578 28.080 31.118 1.00 97.19 106 ALA A O 1
ATOM 809 N N . LYS A 1 107 ? 14.921 28.893 29.518 1.00 95.56 107 LYS A N 1
ATOM 810 C CA . LYS A 1 107 ? 15.924 29.477 30.430 1.00 95.56 107 LYS A CA 1
ATOM 811 C C . LYS A 1 107 ? 15.402 30.682 31.226 1.00 95.56 107 LYS A C 1
ATOM 813 O O . LYS A 1 107 ? 16.066 31.108 32.166 1.00 95.56 107 LYS A O 1
ATOM 818 N N . ARG A 1 108 ? 14.248 31.235 30.840 1.00 96.12 108 ARG A N 1
ATOM 819 C CA . ARG A 1 108 ? 13.582 32.401 31.443 1.00 96.12 108 ARG A CA 1
ATOM 820 C C . ARG A 1 108 ? 12.302 32.050 32.201 1.00 96.12 108 ARG A C 1
ATOM 822 O O . ARG A 1 108 ? 11.685 32.938 32.770 1.00 96.12 108 ARG A O 1
ATOM 829 N N . THR A 1 109 ? 11.930 30.775 32.275 1.00 96.94 109 THR A N 1
ATOM 830 C CA . THR A 1 109 ? 10.743 30.290 33.000 1.00 96.94 109 THR A CA 1
ATOM 831 C C . THR A 1 109 ? 10.563 30.870 34.410 1.00 96.94 109 THR A C 1
ATOM 833 O O . THR A 1 109 ? 9.475 31.382 34.666 1.00 96.94 109 THR A O 1
ATOM 836 N N . PRO A 1 110 ? 11.568 30.902 35.312 1.00 94.06 110 PRO A N 1
ATOM 837 C CA . PRO A 1 110 ? 11.399 31.510 36.639 1.00 94.06 110 PRO A CA 1
ATOM 838 C C . PRO A 1 110 ? 11.257 33.044 36.625 1.00 94.06 110 PRO A C 1
ATOM 840 O O . PRO A 1 110 ? 10.763 33.605 37.598 1.00 94.06 110 PRO A O 1
ATOM 843 N N . ASP A 1 111 ? 11.628 33.723 35.532 1.00 93.44 111 ASP A N 1
ATOM 844 C CA . ASP A 1 111 ? 11.367 35.160 35.340 1.00 93.44 111 ASP A CA 1
ATOM 845 C C . ASP A 1 111 ? 9.912 35.416 34.869 1.00 93.44 111 ASP A C 1
ATOM 847 O O . ASP A 1 111 ? 9.423 36.542 34.951 1.00 93.44 111 ASP A O 1
ATOM 851 N N . ILE A 1 112 ? 9.223 34.383 34.356 1.00 92.75 112 ILE A N 1
ATOM 852 C CA . ILE A 1 112 ? 7.883 34.451 33.740 1.00 92.75 112 ILE A CA 1
ATOM 853 C C . ILE A 1 112 ? 6.804 33.855 34.660 1.00 92.75 112 ILE A C 1
ATOM 855 O O . ILE A 1 112 ? 5.717 34.415 34.790 1.00 92.75 112 ILE A O 1
ATOM 859 N N . VAL A 1 113 ? 7.087 32.714 35.294 1.00 92.62 113 VAL A N 1
ATOM 860 C CA . VAL A 1 113 ? 6.161 31.959 36.150 1.00 92.62 113 VAL A CA 1
ATOM 861 C C . VAL A 1 113 ? 6.510 32.235 37.622 1.00 92.62 113 VAL A C 1
ATOM 863 O O . VAL A 1 113 ? 7.488 31.671 38.117 1.00 92.62 113 VAL A O 1
ATOM 866 N N . PRO A 1 114 ? 5.722 33.040 38.369 1.00 87.88 114 PRO A N 1
ATOM 867 C CA . PRO A 1 114 ? 6.181 33.680 39.614 1.00 87.88 114 PRO A CA 1
ATOM 868 C C . PRO A 1 114 ? 6.628 32.765 40.764 1.00 87.88 114 PRO A C 1
ATOM 870 O O . PRO A 1 114 ? 7.253 33.240 41.710 1.00 87.88 114 PRO A O 1
ATOM 873 N N . LEU A 1 115 ? 6.263 31.480 40.732 1.00 91.00 115 LEU A N 1
ATOM 874 C CA . LEU A 1 115 ? 6.541 30.508 41.797 1.00 91.00 115 LEU A CA 1
ATOM 875 C C . LEU A 1 115 ? 7.446 29.353 41.345 1.00 91.00 115 LEU A C 1
ATOM 877 O O . LEU A 1 115 ? 7.684 28.436 42.132 1.00 91.00 115 LEU A O 1
ATOM 881 N N . CYS A 1 116 ? 7.953 29.392 40.108 1.00 91.94 116 CYS A N 1
ATOM 882 C CA . CYS A 1 116 ? 8.982 28.457 39.662 1.00 91.94 116 CYS A CA 1
ATOM 883 C C . CYS A 1 116 ? 10.292 28.717 40.403 1.00 91.94 116 CYS A C 1
ATOM 885 O O . CYS A 1 116 ? 10.701 29.861 40.604 1.00 91.94 116 CYS A O 1
ATOM 887 N N . HIS A 1 117 ? 10.971 27.644 40.801 1.00 91.12 117 HIS A N 1
ATOM 888 C CA . HIS A 1 117 ? 12.270 27.754 41.450 1.00 91.12 117 HIS A CA 1
ATOM 889 C C . HIS A 1 117 ? 13.309 28.288 40.454 1.00 91.12 117 HIS A C 1
ATOM 891 O O . HIS A 1 117 ? 13.465 27.714 39.377 1.00 91.12 117 HIS A O 1
ATOM 897 N N . PRO A 1 118 ? 14.060 29.352 40.779 1.00 88.88 118 PRO A N 1
ATOM 898 C CA . PRO A 1 118 ? 15.177 29.773 39.947 1.00 88.88 118 PRO A CA 1
ATOM 899 C C . PRO A 1 118 ? 16.339 28.775 40.052 1.00 88.88 118 PRO A C 1
ATOM 901 O O . PRO A 1 118 ? 16.537 28.128 41.080 1.00 88.88 118 PRO A O 1
ATOM 904 N N . GLY A 1 119 ? 17.159 28.689 39.002 1.00 78.81 119 GLY A N 1
ATOM 905 C CA . GLY A 1 119 ? 18.454 28.001 39.069 1.00 78.81 119 GLY A CA 1
ATOM 906 C C . GLY A 1 119 ? 18.408 26.468 39.116 1.00 78.81 119 GLY A C 1
ATOM 907 O O . GLY A 1 119 ? 19.374 25.862 39.566 1.00 78.81 119 GLY A O 1
ATOM 908 N N . ILE A 1 120 ? 17.347 25.826 38.614 1.00 84.06 120 ILE A N 1
ATOM 909 C CA . ILE A 1 120 ? 17.150 24.356 38.615 1.00 84.06 120 ILE A CA 1
ATOM 910 C C . ILE A 1 120 ? 18.174 23.522 37.813 1.00 84.06 120 ILE A C 1
ATOM 912 O O . ILE A 1 120 ? 17.986 22.318 37.663 1.00 84.06 120 ILE A O 1
ATOM 916 N N . GLY A 1 121 ? 19.237 24.132 37.278 1.00 84.88 121 GLY A N 1
ATOM 917 C CA . GLY A 1 121 ? 20.304 23.416 36.573 1.00 84.88 121 GLY A CA 1
ATOM 918 C C . GLY A 1 121 ? 19.835 22.721 35.292 1.00 84.88 121 GLY A C 1
ATOM 919 O O . GLY A 1 121 ? 20.041 21.518 35.142 1.00 84.88 121 GLY A O 1
ATOM 920 N N . ILE A 1 122 ? 19.193 23.462 34.377 1.00 93.31 122 ILE A N 1
ATOM 921 C CA . ILE A 1 122 ? 18.832 22.952 33.041 1.00 93.31 122 ILE A CA 1
ATOM 922 C C . ILE A 1 122 ? 20.096 22.420 32.349 1.00 93.31 122 ILE A C 1
ATOM 924 O O . ILE A 1 122 ? 21.051 23.164 32.127 1.00 93.31 122 ILE A O 1
ATOM 928 N N . THR A 1 123 ? 20.081 21.134 32.004 1.00 94.12 123 THR A N 1
ATOM 929 C CA . THR A 1 123 ? 21.177 20.421 31.333 1.00 94.12 123 THR A CA 1
ATOM 930 C C . THR A 1 123 ? 20.968 20.299 29.826 1.00 94.12 123 THR A C 1
ATOM 932 O O . THR A 1 123 ? 21.941 20.127 29.098 1.00 94.12 123 THR A O 1
ATOM 935 N N . GLY A 1 124 ? 19.726 20.418 29.351 1.00 94.50 124 GLY A N 1
ATOM 936 C CA . GLY A 1 124 ? 19.368 20.309 27.939 1.00 94.50 124 GLY A CA 1
ATOM 937 C C . GLY A 1 124 ? 18.029 20.981 27.643 1.00 94.50 124 GLY A C 1
ATOM 938 O O . GLY A 1 124 ? 17.131 20.982 28.485 1.00 94.50 124 GLY A O 1
ATOM 939 N N . VAL A 1 125 ? 17.918 21.576 26.453 1.00 96.94 125 VAL A N 1
ATOM 940 C CA . VAL A 1 125 ? 16.661 22.077 25.881 1.00 96.94 125 VAL A CA 1
ATOM 941 C C . VAL A 1 125 ? 16.670 21.770 24.392 1.00 96.94 125 VAL A C 1
ATOM 943 O O . VAL A 1 125 ? 17.538 22.257 23.668 1.00 96.94 125 VAL A O 1
ATOM 946 N N . GLU A 1 126 ? 15.688 21.003 23.948 1.00 96.25 126 GLU A N 1
ATOM 947 C CA . GLU A 1 126 ? 15.461 20.647 22.552 1.00 96.25 126 GLU A CA 1
ATOM 948 C C . GLU A 1 126 ? 14.100 21.198 22.133 1.00 96.25 126 GLU A C 1
ATOM 950 O O . GLU A 1 126 ? 13.132 21.108 22.887 1.00 96.25 126 GLU A O 1
ATOM 955 N N . VAL A 1 127 ? 14.022 21.800 20.947 1.00 96.31 127 VAL A N 1
ATOM 956 C CA . VAL A 1 127 ? 12.775 22.347 20.398 1.00 96.31 127 VAL A CA 1
ATOM 957 C C . VAL A 1 127 ? 12.669 21.919 18.942 1.00 96.31 127 VAL A C 1
ATOM 959 O O . VAL A 1 127 ? 13.474 22.356 18.116 1.00 96.31 127 VAL A O 1
ATOM 962 N N . SER A 1 128 ? 11.673 21.091 18.625 1.00 92.81 128 SER A N 1
ATOM 963 C CA . SER A 1 128 ? 11.241 20.874 17.247 1.00 92.81 128 SER A CA 1
ATOM 964 C C . SER A 1 128 ? 10.150 21.871 16.874 1.00 92.81 128 SER A C 1
ATOM 966 O O . SER A 1 128 ? 9.306 22.254 17.687 1.00 92.81 128 SER A O 1
ATOM 968 N N . VAL A 1 129 ? 10.198 22.291 15.615 1.00 93.56 129 VAL A N 1
ATOM 969 C CA . VAL A 1 129 ? 9.181 23.105 14.952 1.00 93.56 129 VAL A CA 1
ATOM 970 C C . VAL A 1 129 ? 9.070 22.540 13.545 1.00 93.56 129 VAL A C 1
ATOM 972 O O . VAL A 1 129 ? 10.077 22.509 12.826 1.00 93.56 129 VAL A O 1
ATOM 975 N N . GLU A 1 130 ? 7.877 22.074 13.193 1.00 91.81 130 GLU A N 1
ATOM 976 C CA . GLU A 1 130 ? 7.568 21.307 11.983 1.00 91.81 130 GLU A CA 1
ATOM 977 C C . GLU A 1 130 ? 6.348 21.906 11.275 1.00 91.81 130 GLU A C 1
ATOM 979 O O . GLU A 1 130 ? 5.415 22.382 11.925 1.00 91.81 130 GLU A O 1
ATOM 984 N N . LEU A 1 131 ? 6.353 21.899 9.941 1.00 93.44 131 LEU A N 1
ATOM 985 C CA . LEU A 1 131 ? 5.215 22.324 9.126 1.00 93.44 131 LEU A CA 1
ATOM 986 C C . LEU A 1 131 ? 4.272 21.135 8.922 1.00 93.44 131 LEU A C 1
ATOM 988 O O . LEU A 1 131 ? 4.717 20.057 8.542 1.00 93.44 131 LEU A O 1
ATOM 992 N N . VAL A 1 132 ? 2.978 21.347 9.140 1.00 88.81 132 VAL A N 1
ATOM 993 C CA . VAL A 1 132 ? 1.924 20.359 8.900 1.00 88.81 132 VAL A CA 1
ATOM 994 C C . VAL A 1 132 ? 1.125 20.791 7.678 1.00 88.81 132 VAL A C 1
ATOM 996 O O . VAL A 1 132 ? 0.684 21.941 7.592 1.00 88.81 132 VAL A O 1
ATOM 999 N N . GLU A 1 133 ? 0.958 19.877 6.726 1.00 86.06 133 GLU A N 1
ATOM 1000 C CA . GLU A 1 133 ? 0.240 20.140 5.478 1.00 86.06 133 GLU A CA 1
ATOM 1001 C C . GLU A 1 133 ? -1.273 20.342 5.692 1.00 86.06 133 GLU A C 1
ATOM 1003 O O . GLU A 1 133 ? -1.830 19.858 6.685 1.00 86.06 133 GLU A O 1
ATOM 1008 N N . PRO A 1 134 ? -1.956 21.065 4.781 1.00 87.06 134 PRO A N 1
ATOM 1009 C CA . PRO A 1 134 ? -3.405 21.115 4.737 1.00 87.06 134 PRO A CA 1
ATOM 1010 C C . PRO A 1 134 ? -4.017 19.718 4.630 1.00 87.06 134 PRO A C 1
ATOM 1012 O O . PRO A 1 134 ? -3.550 18.879 3.861 1.00 87.06 134 PRO A O 1
ATOM 1015 N N . GLY A 1 135 ? -5.093 19.482 5.371 1.00 77.31 135 GLY A N 1
ATOM 1016 C CA . GLY A 1 135 ? -5.788 18.197 5.393 1.00 77.31 135 GLY A CA 1
ATOM 1017 C C . GLY A 1 135 ? -7.213 18.321 5.932 1.00 77.31 135 GLY A C 1
ATOM 1018 O O . GLY A 1 135 ? -7.621 19.422 6.297 1.00 77.31 135 GLY A O 1
ATOM 1019 N N . PRO A 1 136 ? -7.969 17.211 6.034 1.00 54.44 136 PRO A N 1
ATOM 1020 C CA . PRO A 1 136 ? -9.408 17.229 6.339 1.00 54.44 136 PRO A CA 1
ATOM 1021 C C . PRO A 1 136 ? -9.811 17.936 7.644 1.00 54.44 136 PRO A C 1
ATOM 1023 O O . PRO A 1 136 ? -10.940 18.397 7.758 1.00 54.44 136 PRO A O 1
ATOM 1026 N N . ASN A 1 137 ? -8.889 18.029 8.609 1.00 56.50 137 ASN A N 1
ATOM 1027 C CA . ASN A 1 137 ? -9.093 18.686 9.906 1.00 56.50 137 ASN A CA 1
ATOM 1028 C C . ASN A 1 137 ? -8.353 20.043 10.019 1.00 56.50 137 ASN A C 1
ATOM 1030 O O . ASN A 1 137 ? -8.352 20.654 11.087 1.00 56.50 137 ASN A O 1
ATOM 1034 N N . ARG A 1 138 ? -7.652 20.486 8.961 1.00 70.19 138 ARG A N 1
ATOM 1035 C CA . ARG A 1 138 ? -6.789 21.685 8.918 1.00 70.19 138 ARG A CA 1
ATOM 1036 C C . ARG A 1 138 ? -6.727 22.242 7.489 1.00 70.19 138 ARG A C 1
ATOM 1038 O O . ARG A 1 138 ? -5.719 22.058 6.810 1.00 70.19 138 ARG A O 1
ATOM 1045 N N . ASP A 1 139 ? -7.768 22.944 7.041 1.00 77.06 139 ASP A N 1
ATOM 1046 C CA . ASP A 1 139 ? -7.944 23.424 5.650 1.00 77.06 139 ASP A CA 1
ATOM 1047 C C . ASP A 1 139 ? -6.750 24.198 5.053 1.00 77.06 139 ASP A C 1
ATOM 1049 O O . ASP A 1 139 ? -6.607 24.311 3.832 1.00 77.06 139 ASP A O 1
ATOM 1053 N N . HIS A 1 140 ? -5.895 24.765 5.905 1.00 89.94 140 HIS A N 1
ATOM 1054 C CA . HIS A 1 140 ? -4.798 25.651 5.517 1.00 89.94 140 HIS A CA 1
ATOM 1055 C C . HIS A 1 140 ? -3.422 25.236 6.061 1.00 89.94 140 HIS A C 1
ATOM 1057 O O . HIS A 1 140 ? -2.440 25.934 5.817 1.00 89.94 140 HIS A O 1
ATOM 1063 N N . GLY A 1 141 ? -3.330 24.091 6.743 1.00 91.31 141 GLY A N 1
ATOM 1064 C CA . GLY A 1 141 ? -2.107 23.628 7.402 1.00 91.31 141 GLY A CA 1
ATOM 1065 C C . GLY A 1 141 ? -1.851 24.294 8.761 1.00 91.31 141 GLY A C 1
ATOM 1066 O O . GLY A 1 141 ? -2.672 25.054 9.280 1.00 91.31 141 GLY A O 1
ATOM 1067 N N . ALA A 1 142 ? -0.715 23.962 9.373 1.00 95.25 142 ALA A N 1
ATOM 1068 C CA . ALA A 1 142 ? -0.325 24.453 10.698 1.00 95.25 142 ALA A CA 1
ATOM 1069 C C . ALA A 1 142 ? 1.195 24.353 10.921 1.00 95.25 142 ALA A C 1
ATOM 1071 O O . ALA A 1 142 ? 1.905 23.740 10.128 1.00 95.25 142 ALA A O 1
ATOM 1072 N N . MET A 1 143 ? 1.694 24.865 12.048 1.00 94.50 143 MET A N 1
ATOM 1073 C CA . MET A 1 143 ? 2.993 24.467 12.605 1.00 94.50 143 MET A CA 1
ATOM 1074 C C . MET A 1 143 ? 2.801 23.667 13.892 1.00 94.50 143 MET A C 1
ATOM 1076 O O . MET A 1 143 ? 2.037 24.073 14.765 1.00 94.50 143 MET A O 1
ATOM 1080 N N . HIS A 1 144 ? 3.507 22.551 14.037 1.00 95.38 144 HIS A N 1
ATOM 1081 C CA . HIS A 1 144 ? 3.565 21.785 15.280 1.00 95.38 144 HIS A CA 1
ATOM 1082 C C . HIS A 1 144 ? 4.866 22.109 16.020 1.00 95.38 144 HIS A C 1
ATOM 1084 O O . HIS A 1 144 ? 5.935 22.183 15.411 1.00 95.38 144 HIS A O 1
ATOM 1090 N N . VAL A 1 145 ? 4.772 22.331 17.331 1.00 96.31 145 VAL A N 1
ATOM 1091 C CA . VAL A 1 145 ? 5.907 22.673 18.196 1.00 96.31 145 VAL A CA 1
ATOM 1092 C C . VAL A 1 145 ? 6.001 21.633 19.299 1.00 96.31 145 VAL A C 1
ATOM 1094 O O . VAL A 1 145 ? 5.012 21.391 19.988 1.00 96.31 145 VAL A O 1
ATOM 1097 N N . VAL A 1 146 ? 7.193 21.077 19.511 1.00 95.88 146 VAL A N 1
ATOM 1098 C CA . VAL A 1 146 ? 7.500 20.170 20.629 1.00 95.88 146 VAL A CA 1
ATOM 1099 C C . VAL A 1 146 ? 8.750 20.679 21.328 1.00 95.88 146 VAL A C 1
ATOM 1101 O O . VAL A 1 146 ? 9.754 20.929 20.665 1.00 95.88 146 VAL A O 1
ATOM 1104 N N . ALA A 1 147 ? 8.722 20.815 22.651 1.00 96.06 147 ALA A N 1
ATOM 1105 C CA . ALA A 1 147 ? 9.892 21.177 23.441 1.00 96.06 147 ALA A CA 1
ATOM 1106 C C . ALA A 1 147 ? 10.152 20.155 24.550 1.00 96.06 147 ALA A C 1
ATOM 1108 O O . ALA A 1 147 ? 9.260 19.849 25.341 1.00 96.06 147 ALA A O 1
ATOM 1109 N N . SER A 1 148 ? 11.388 19.664 24.628 1.00 96.44 148 SER A N 1
ATOM 1110 C CA . SER A 1 148 ? 11.873 18.787 25.693 1.00 96.44 148 SER A CA 1
ATOM 1111 C C . SER A 1 148 ? 12.942 19.506 26.512 1.00 96.44 148 SER A C 1
ATOM 1113 O O . SER A 1 148 ? 13.853 20.123 25.959 1.00 96.44 148 SER A O 1
ATOM 1115 N N . VAL A 1 149 ? 12.828 19.454 27.836 1.00 97.44 149 VAL A N 1
ATOM 1116 C CA . VAL A 1 149 ? 13.769 20.077 28.775 1.00 97.44 149 VAL A CA 1
ATOM 1117 C C . VAL A 1 149 ? 14.247 19.030 29.766 1.00 97.44 149 VAL A C 1
ATOM 1119 O O . VAL A 1 149 ? 13.446 18.274 30.312 1.00 97.44 149 VAL A O 1
ATOM 1122 N N . SER A 1 150 ? 15.552 19.014 30.040 1.00 95.50 150 SER A N 1
ATOM 1123 C CA . SER A 1 150 ? 16.150 18.169 31.073 1.00 95.50 150 SER A CA 1
ATOM 1124 C C . SER A 1 150 ? 16.905 18.983 32.118 1.00 95.50 150 SER A C 1
ATOM 1126 O O . SER A 1 150 ? 17.511 20.010 31.809 1.00 95.50 150 SER A O 1
ATOM 1128 N N . CYS A 1 151 ? 16.932 18.492 33.354 1.00 94.31 151 CYS A N 1
ATOM 1129 C CA . CYS A 1 151 ? 17.778 19.021 34.423 1.00 94.31 151 CYS A CA 1
ATOM 1130 C C . CYS A 1 151 ? 18.316 17.905 35.331 1.00 94.31 151 CYS A C 1
ATOM 1132 O O . CYS A 1 151 ? 17.921 16.737 35.235 1.00 94.31 151 CYS A O 1
ATOM 1134 N N . PHE A 1 152 ? 19.212 18.282 36.242 1.00 90.25 152 PHE A N 1
ATOM 1135 C CA . PHE A 1 152 ? 19.546 17.482 37.416 1.00 90.25 152 PHE A CA 1
ATOM 1136 C C . PHE A 1 152 ? 19.236 18.319 38.661 1.00 90.25 152 PHE A C 1
ATOM 1138 O O . PHE A 1 152 ? 19.952 19.271 38.960 1.00 90.25 152 PHE A O 1
ATOM 1145 N N . GLY A 1 153 ? 18.126 18.022 39.346 1.00 87.81 153 GLY A N 1
ATOM 1146 C CA . GLY A 1 153 ? 17.555 18.960 40.316 1.00 87.81 153 GLY A CA 1
ATOM 1147 C C . GLY A 1 153 ? 16.522 18.380 41.284 1.00 87.81 153 GLY A C 1
ATOM 1148 O O . GLY A 1 153 ? 16.154 17.201 41.238 1.00 87.81 153 GLY A O 1
ATOM 1149 N N . ARG A 1 154 ? 16.061 19.234 42.207 1.00 89.00 154 ARG A N 1
ATOM 1150 C CA . ARG A 1 154 ? 15.139 18.896 43.318 1.00 89.00 154 ARG A CA 1
ATOM 1151 C C . ARG A 1 154 ? 13.656 19.067 42.971 1.00 89.00 154 ARG A C 1
ATOM 1153 O O . ARG A 1 154 ? 12.790 18.548 43.679 1.00 89.00 154 ARG A O 1
ATOM 1160 N N . THR A 1 155 ? 13.369 19.765 41.877 1.00 88.94 155 THR A N 1
ATOM 1161 C CA . THR A 1 155 ? 12.035 19.979 41.302 1.00 88.94 155 THR A CA 1
ATOM 1162 C C . THR A 1 155 ? 12.055 19.656 39.807 1.00 88.94 155 THR A C 1
ATOM 1164 O O . THR A 1 155 ? 13.132 19.506 39.234 1.00 88.94 155 THR A O 1
ATOM 1167 N N . GLY A 1 156 ? 10.876 19.477 39.215 1.00 90.25 156 GLY A N 1
ATOM 1168 C CA . GLY A 1 156 ? 10.704 19.143 37.802 1.00 90.25 156 GLY A CA 1
ATOM 1169 C C . GLY A 1 156 ? 10.958 20.305 36.835 1.00 90.25 156 GLY A C 1
ATOM 1170 O O . GLY A 1 156 ? 11.392 21.376 37.249 1.00 90.25 156 GLY A O 1
ATOM 1171 N N . VAL A 1 157 ? 10.719 20.041 35.548 1.00 96.19 157 VAL A N 1
ATOM 1172 C CA . VAL A 1 157 ? 10.971 20.939 34.399 1.00 96.19 157 VAL A CA 1
ATOM 1173 C C . VAL A 1 157 ? 9.732 21.103 33.500 1.00 96.19 157 VAL A C 1
ATOM 1175 O O . VAL A 1 157 ? 9.824 21.532 32.351 1.00 96.19 157 VAL A O 1
ATOM 1178 N N . GLU A 1 158 ? 8.544 20.745 34.004 1.00 96.00 158 GLU A N 1
ATOM 1179 C CA . GLU A 1 158 ? 7.274 20.843 33.267 1.00 96.00 158 GLU A CA 1
ATOM 1180 C C . GLU A 1 158 ? 6.988 22.270 32.794 1.00 96.00 158 GLU A C 1
ATOM 1182 O O . GLU A 1 158 ? 6.557 22.483 31.659 1.00 96.00 158 GLU A O 1
ATOM 1187 N N . MET A 1 159 ? 7.244 23.252 33.663 1.00 96.38 159 MET A N 1
ATOM 1188 C CA . MET A 1 159 ? 7.007 24.657 33.352 1.00 96.38 159 MET A CA 1
ATOM 1189 C C . MET A 1 159 ? 7.992 25.157 32.301 1.00 96.38 159 MET A C 1
ATOM 1191 O O . MET A 1 159 ? 7.593 25.914 31.422 1.00 96.38 159 MET A O 1
ATOM 1195 N N . GLU A 1 160 ? 9.241 24.696 32.325 1.00 97.81 160 GLU A N 1
ATOM 1196 C CA . GLU A 1 160 ? 10.257 25.026 31.332 1.00 97.81 160 GLU A CA 1
ATOM 1197 C C . GLU A 1 160 ? 9.908 24.458 29.955 1.00 97.81 160 GLU A C 1
ATOM 1199 O O . GLU A 1 160 ? 10.036 25.168 28.958 1.00 97.81 160 GLU A O 1
ATOM 1204 N N . ALA A 1 161 ? 9.410 23.219 29.889 1.00 97.00 161 ALA A N 1
ATOM 1205 C CA . ALA A 1 161 ? 8.957 22.606 28.641 1.00 97.00 161 ALA A CA 1
ATOM 1206 C C . ALA A 1 161 ? 7.730 23.332 28.056 1.00 97.00 161 ALA A C 1
ATOM 1208 O O . ALA A 1 161 ? 7.706 23.670 26.868 1.00 97.00 161 ALA A O 1
ATOM 1209 N N . MET A 1 162 ? 6.727 23.649 28.885 1.00 97.31 162 MET A N 1
ATOM 1210 C CA . MET A 1 162 ? 5.552 24.415 28.442 1.00 97.31 162 MET A CA 1
ATOM 1211 C C . MET A 1 162 ? 5.906 25.859 28.052 1.00 97.31 162 MET A C 1
ATOM 1213 O O . MET A 1 162 ? 5.396 26.371 27.056 1.00 97.31 162 MET A O 1
ATOM 1217 N N . THR A 1 163 ? 6.826 26.505 28.774 1.00 98.00 163 THR A N 1
ATOM 1218 C CA . THR A 1 163 ? 7.285 27.873 28.474 1.00 98.00 163 THR A CA 1
ATOM 1219 C C . THR A 1 163 ? 8.130 27.916 27.200 1.00 98.00 163 THR A C 1
ATOM 1221 O O . THR A 1 163 ? 7.963 28.832 26.398 1.00 98.00 163 THR A O 1
ATOM 1224 N N . ALA A 1 164 ? 8.966 26.904 26.942 1.00 98.06 164 ALA A N 1
ATOM 1225 C CA . ALA A 1 164 ? 9.665 26.747 25.665 1.00 98.06 164 ALA A CA 1
ATOM 1226 C C . ALA A 1 164 ? 8.699 26.570 24.489 1.00 98.06 164 ALA A C 1
ATOM 1228 O O . ALA A 1 164 ? 8.831 27.252 23.472 1.00 98.06 164 ALA A O 1
ATOM 1229 N N . THR A 1 165 ? 7.702 25.700 24.659 1.00 98.19 165 THR A N 1
ATOM 1230 C CA . THR A 1 165 ? 6.642 25.453 23.672 1.00 98.19 165 THR A CA 1
ATOM 1231 C C . THR A 1 165 ? 5.903 26.750 23.328 1.00 98.19 165 THR A C 1
ATOM 1233 O O . THR A 1 165 ? 5.818 27.128 22.160 1.00 98.19 165 THR A O 1
ATOM 1236 N N . MET A 1 166 ? 5.441 27.489 24.343 1.00 98.12 166 MET A N 1
ATOM 1237 C CA . MET A 1 166 ? 4.744 28.765 24.158 1.00 98.12 166 MET A CA 1
ATOM 1238 C C . MET A 1 166 ? 5.652 29.851 23.555 1.00 98.12 166 MET A C 1
ATOM 1240 O O . MET A 1 166 ? 5.218 30.600 22.683 1.00 98.12 166 MET A O 1
ATOM 1244 N N . GLY A 1 167 ? 6.921 29.929 23.968 1.00 98.12 167 GLY A N 1
ATOM 1245 C CA . GLY A 1 167 ? 7.892 30.885 23.426 1.00 98.12 167 GLY A CA 1
ATOM 1246 C C . GLY A 1 167 ? 8.135 30.700 21.925 1.00 98.12 167 GLY A C 1
ATOM 1247 O O . GLY A 1 167 ? 8.127 31.675 21.166 1.00 98.12 167 GLY A O 1
ATOM 1248 N N . ALA A 1 168 ? 8.278 29.447 21.486 1.00 98.31 168 ALA A N 1
ATOM 1249 C CA . ALA A 1 168 ? 8.375 29.102 20.072 1.00 98.31 168 ALA A CA 1
ATOM 1250 C C . ALA A 1 168 ? 7.068 29.413 19.315 1.00 98.31 168 ALA A C 1
ATOM 1252 O O . ALA A 1 168 ? 7.119 30.058 18.268 1.00 98.31 168 ALA A O 1
ATOM 1253 N N . ALA A 1 169 ? 5.901 29.053 19.861 1.00 98.12 169 ALA A N 1
ATOM 1254 C CA . ALA A 1 169 ? 4.598 29.302 19.234 1.00 98.12 169 ALA A CA 1
ATOM 1255 C C . ALA A 1 169 ? 4.273 30.799 19.056 1.00 98.12 169 ALA A C 1
ATOM 1257 O O . ALA A 1 169 ? 3.859 31.228 17.979 1.00 98.12 169 ALA A O 1
ATOM 1258 N N . LEU A 1 170 ? 4.531 31.624 20.076 1.00 98.25 170 LEU A N 1
ATOM 1259 C CA . LEU A 1 170 ? 4.378 33.082 19.990 1.00 98.25 170 LEU A CA 1
ATOM 1260 C C . LEU A 1 170 ? 5.339 33.703 18.968 1.00 98.25 170 LEU A C 1
ATOM 1262 O O . LEU A 1 170 ? 5.012 34.708 18.340 1.00 98.25 170 LEU A O 1
ATOM 1266 N N . THR A 1 171 ? 6.506 33.094 18.762 1.00 97.69 171 THR A N 1
ATOM 1267 C CA . THR A 1 171 ? 7.475 33.542 17.757 1.00 97.69 171 THR A CA 1
ATOM 1268 C C . THR A 1 171 ? 7.065 33.135 16.343 1.00 97.69 171 THR A C 1
ATOM 1270 O O . THR A 1 171 ? 7.134 33.975 15.448 1.00 97.69 171 THR A O 1
ATOM 1273 N N . VAL A 1 172 ? 6.540 31.920 16.138 1.00 96.56 172 VAL A N 1
ATOM 1274 C CA . VAL A 1 172 ? 5.848 31.547 14.888 1.00 96.56 172 VAL A CA 1
ATOM 1275 C C . VAL A 1 172 ? 4.774 32.588 14.557 1.00 96.56 172 VAL A C 1
ATOM 1277 O O . VAL A 1 172 ? 4.758 33.138 13.452 1.00 96.56 172 VAL A O 1
ATOM 1280 N N . TYR A 1 173 ? 3.942 32.936 15.544 1.00 97.00 173 TYR A N 1
ATOM 1281 C CA . TYR A 1 173 ? 2.906 33.950 15.379 1.00 97.00 173 TYR A CA 1
ATOM 1282 C C . TYR A 1 173 ? 3.495 35.318 14.997 1.00 97.00 173 TYR A C 1
ATOM 1284 O O . TYR A 1 173 ? 3.047 35.943 14.035 1.00 97.00 173 TYR A O 1
ATOM 1292 N N . ASP A 1 174 ? 4.521 35.806 15.707 1.00 96.81 174 ASP A N 1
ATOM 1293 C CA . ASP A 1 174 ? 5.123 37.114 15.420 1.00 96.81 174 ASP A CA 1
ATOM 1294 C C . ASP A 1 174 ? 5.665 37.213 13.987 1.00 96.81 174 ASP A C 1
ATOM 1296 O O . ASP A 1 174 ? 5.486 38.251 13.327 1.00 96.81 174 ASP A O 1
ATOM 1300 N N . MET A 1 175 ? 6.305 36.138 13.524 1.00 94.69 175 MET A N 1
ATOM 1301 C CA . MET A 1 175 ? 6.934 36.029 12.211 1.00 94.69 175 MET A CA 1
ATOM 1302 C C . MET A 1 175 ? 5.901 36.000 11.077 1.00 94.69 175 MET A C 1
ATOM 1304 O O . MET A 1 175 ? 6.108 36.657 10.057 1.00 94.69 175 MET A O 1
ATOM 1308 N N . LEU A 1 176 ? 4.769 35.315 11.271 1.00 94.12 176 LEU A N 1
ATOM 1309 C CA . LEU A 1 176 ? 3.764 35.082 10.225 1.00 94.12 176 LEU A CA 1
ATOM 1310 C C . LEU A 1 176 ? 2.552 36.034 10.273 1.00 94.12 176 LEU A C 1
ATOM 1312 O O . LEU A 1 176 ? 1.872 36.187 9.259 1.00 94.12 176 LEU A O 1
ATOM 1316 N N . LYS A 1 177 ? 2.311 36.776 11.370 1.00 94.81 177 LYS A N 1
ATOM 1317 C CA . LYS A 1 177 ? 1.134 37.674 11.512 1.00 94.81 177 LYS A CA 1
ATOM 1318 C C . LYS A 1 177 ? 1.000 38.803 10.480 1.00 94.81 177 LYS A C 1
ATOM 1320 O O . LYS A 1 177 ? 0.008 39.530 10.479 1.00 94.81 177 LYS A O 1
ATOM 1325 N N . ALA A 1 178 ? 2.019 39.017 9.650 1.00 90.19 178 ALA A N 1
ATOM 1326 C CA . ALA A 1 178 ? 1.951 39.944 8.525 1.00 90.19 178 ALA A CA 1
ATOM 1327 C C . ALA A 1 178 ? 1.144 39.371 7.345 1.00 90.19 178 ALA A C 1
ATOM 1329 O O . ALA A 1 178 ? 0.488 40.140 6.647 1.00 90.19 178 ALA A O 1
ATOM 1330 N N . VAL A 1 179 ? 1.177 38.046 7.151 1.00 92.25 179 VAL A N 1
ATOM 1331 C CA . VAL A 1 179 ? 0.454 37.326 6.087 1.00 92.25 179 VAL A CA 1
ATOM 1332 C C . VAL A 1 179 ? -0.791 36.599 6.602 1.00 92.25 179 VAL A C 1
ATOM 1334 O O . VAL A 1 179 ? -1.752 36.452 5.855 1.00 92.25 179 VAL A O 1
ATOM 1337 N N . ASP A 1 180 ? -0.828 36.219 7.882 1.00 94.25 180 ASP A N 1
ATOM 1338 C CA . ASP A 1 180 ? -2.006 35.616 8.511 1.00 94.25 180 ASP A CA 1
ATOM 1339 C C . ASP A 1 180 ? -2.232 36.150 9.932 1.00 94.25 180 ASP A C 1
ATOM 1341 O O . ASP A 1 180 ? -1.532 35.795 10.872 1.00 94.25 180 ASP A O 1
ATOM 1345 N N . LYS A 1 181 ? -3.239 37.010 10.107 1.00 94.62 181 LYS A N 1
ATOM 1346 C CA . LYS A 1 181 ? -3.616 37.557 11.424 1.00 94.62 181 LYS A CA 1
ATOM 1347 C C . LYS A 1 181 ? -4.604 36.684 12.201 1.00 94.62 181 LYS A C 1
ATOM 1349 O O . LYS A 1 181 ? -4.908 37.035 13.336 1.00 94.62 181 LYS A O 1
ATOM 1354 N N . GLY A 1 182 ? -5.140 35.633 11.583 1.00 92.25 182 GLY A N 1
ATOM 1355 C CA . GLY A 1 182 ? -6.163 34.758 12.156 1.00 92.25 182 GLY A CA 1
ATOM 1356 C C . GLY A 1 182 ? -5.618 33.440 12.700 1.00 92.25 182 GLY A C 1
ATOM 1357 O O . GLY A 1 182 ? -6.419 32.597 13.094 1.00 92.25 182 GLY A O 1
ATOM 1358 N N . MET A 1 183 ? -4.293 33.246 12.709 1.00 96.81 183 MET A N 1
ATOM 1359 C CA . MET A 1 183 ? -3.666 32.054 13.286 1.00 96.81 183 MET A CA 1
ATOM 1360 C C . MET A 1 183 ? -4.150 31.796 14.720 1.00 96.81 183 MET A C 1
ATOM 1362 O O . MET A 1 183 ? -4.411 32.730 15.480 1.00 96.81 183 MET A O 1
ATOM 1366 N N . VAL A 1 184 ? -4.200 30.529 15.122 1.00 94.94 184 VAL A N 1
ATOM 1367 C CA . VAL A 1 184 ? -4.598 30.124 16.477 1.00 94.94 184 VAL A CA 1
ATOM 1368 C C . VAL A 1 184 ? -3.494 29.278 17.094 1.00 94.94 184 VAL A C 1
ATOM 1370 O O . VAL A 1 184 ? -3.076 28.290 16.501 1.00 94.94 184 VAL A O 1
ATOM 1373 N N . ILE A 1 185 ? -3.024 29.659 18.286 1.00 96.75 185 ILE A N 1
ATOM 1374 C CA . ILE A 1 185 ? -2.165 28.803 19.114 1.00 96.75 185 ILE A CA 1
ATOM 1375 C C . ILE A 1 185 ? -3.084 27.974 20.012 1.00 96.75 185 ILE A C 1
ATOM 1377 O O . ILE A 1 185 ? -3.797 28.535 20.845 1.00 96.75 185 ILE A O 1
ATOM 1381 N N . ASP A 1 186 ? -3.060 26.656 19.851 1.00 85.50 186 ASP A N 1
ATOM 1382 C CA . ASP A 1 186 ? -3.902 25.717 20.588 1.00 85.50 186 ASP A CA 1
ATOM 1383 C C . ASP A 1 186 ? -3.090 24.583 21.239 1.00 85.50 186 ASP A C 1
ATOM 1385 O O . ASP A 1 186 ? -1.898 24.391 20.988 1.00 85.50 186 ASP A O 1
ATOM 1389 N N . SER A 1 187 ? -3.758 23.818 22.107 1.00 86.12 187 SER A N 1
ATOM 1390 C CA . SER A 1 187 ? -3.266 22.531 22.618 1.00 86.12 187 SER A CA 1
ATOM 1391 C C . SER A 1 187 ? -1.928 22.543 23.373 1.00 86.12 187 SER A C 1
ATOM 1393 O O . SER A 1 187 ? -1.287 21.497 23.443 1.00 86.12 187 SER A O 1
ATOM 1395 N N . VAL A 1 188 ? -1.508 23.669 23.968 1.00 91.31 188 VAL A N 1
ATOM 1396 C CA . VAL A 1 188 ? -0.284 23.735 24.793 1.00 91.31 188 VAL A CA 1
ATOM 1397 C C . VAL A 1 188 ? -0.421 22.806 26.001 1.00 91.31 188 VAL A C 1
ATOM 1399 O O . VAL A 1 188 ? -1.172 23.097 26.931 1.00 91.31 188 VAL A O 1
ATOM 1402 N N . ARG A 1 189 ? 0.287 21.671 25.980 1.00 87.81 189 ARG A N 1
ATOM 1403 C CA . ARG A 1 189 ? 0.146 20.602 26.980 1.00 87.81 189 ARG A CA 1
ATOM 1404 C C . ARG A 1 189 ? 1.448 19.855 27.236 1.00 87.81 189 ARG A C 1
ATOM 1406 O O . ARG A 1 189 ? 2.296 19.746 26.353 1.00 87.81 189 ARG A O 1
ATOM 1413 N N . LEU A 1 190 ? 1.570 19.294 28.435 1.00 87.69 190 LEU A N 1
ATOM 1414 C CA . LEU A 1 190 ? 2.624 18.344 28.779 1.00 87.69 190 LEU A CA 1
ATOM 1415 C C . LEU A 1 190 ? 2.318 16.973 28.146 1.00 87.69 190 LEU A C 1
ATOM 1417 O O . LEU A 1 190 ? 1.184 16.498 28.214 1.00 87.69 190 LEU A O 1
ATOM 1421 N N . LEU A 1 191 ? 3.324 16.353 27.533 1.00 75.56 191 LEU A N 1
ATOM 1422 C CA . LEU A 1 191 ? 3.267 15.011 26.949 1.00 75.56 191 LEU A CA 1
ATOM 1423 C C . LEU A 1 191 ? 3.860 13.954 27.888 1.00 75.56 191 LEU A C 1
ATOM 1425 O O . LEU A 1 191 ? 3.292 12.875 28.025 1.00 75.56 191 LEU A O 1
ATOM 1429 N N . GLU A 1 192 ? 4.986 14.268 28.535 1.00 80.75 192 GLU A N 1
ATOM 1430 C CA . GLU A 1 192 ? 5.740 13.331 29.373 1.00 80.75 192 GLU A CA 1
ATOM 1431 C C . GLU A 1 192 ? 6.466 14.057 30.517 1.00 80.75 192 GLU A C 1
ATOM 1433 O O . GLU A 1 192 ? 6.904 15.203 30.362 1.00 80.75 192 GLU A O 1
ATOM 1438 N N . LYS A 1 193 ? 6.642 13.364 31.652 1.00 85.44 193 LYS A N 1
ATOM 1439 C CA . LYS A 1 193 ? 7.553 13.755 32.734 1.00 85.44 193 LYS A CA 1
ATOM 1440 C C . LYS A 1 193 ? 8.259 12.548 33.360 1.00 85.44 193 LYS A C 1
ATOM 1442 O O . LYS A 1 193 ? 7.611 11.605 33.813 1.00 85.44 193 LYS A O 1
ATOM 1447 N N . GLN A 1 194 ? 9.575 12.658 33.532 1.00 81.00 194 GLN A N 1
ATOM 1448 C CA . GLN A 1 194 ? 10.413 11.692 34.247 1.00 81.00 194 GLN A CA 1
ATOM 1449 C C . GLN A 1 194 ? 11.100 12.329 35.472 1.00 81.00 194 GLN A C 1
ATOM 1451 O O . GLN A 1 194 ? 11.603 13.451 35.403 1.00 81.00 194 GLN A O 1
ATOM 1456 N N . GLY A 1 195 ? 11.174 11.579 36.580 1.00 67.56 195 GLY A N 1
ATOM 1457 C CA . GLY A 1 195 ? 11.966 11.895 37.781 1.00 67.56 195 GLY A CA 1
ATOM 1458 C C . GLY A 1 195 ? 11.243 12.695 38.883 1.00 67.56 195 GLY A C 1
ATOM 1459 O O . GLY A 1 195 ? 10.773 13.818 38.675 1.00 67.56 195 GLY A O 1
ATOM 1460 N N . GLY A 1 196 ? 11.220 12.152 40.108 1.00 61.22 196 GLY A N 1
ATOM 1461 C CA . GLY A 1 196 ? 10.678 12.811 41.304 1.00 61.22 196 GLY A CA 1
ATOM 1462 C C . GLY A 1 196 ? 10.237 11.851 42.417 1.00 61.22 196 GLY A C 1
ATOM 1463 O O . GLY A 1 196 ? 10.419 10.646 42.311 1.00 61.22 196 GLY A O 1
ATOM 1464 N N . LYS A 1 197 ? 9.650 12.403 43.495 1.00 46.75 197 LYS A N 1
ATOM 1465 C CA . LYS A 1 197 ? 8.977 11.633 44.571 1.00 46.75 197 LYS A CA 1
ATOM 1466 C C . LYS A 1 197 ? 7.514 11.281 44.226 1.00 46.75 197 LYS A C 1
ATOM 1468 O O . LYS A 1 197 ? 6.820 10.674 45.029 1.00 46.75 197 LYS A O 1
ATOM 1473 N N . MET A 1 198 ? 7.056 11.689 43.046 1.00 39.12 198 MET A N 1
ATOM 1474 C CA . MET A 1 198 ? 6.005 10.993 42.312 1.00 39.12 198 MET A CA 1
ATOM 1475 C C . MET A 1 198 ? 6.697 10.325 41.125 1.00 39.12 198 MET A C 1
ATOM 1477 O O . MET A 1 198 ? 7.613 10.923 40.549 1.00 39.12 198 MET A O 1
ATOM 1481 N N . GLU A 1 199 ? 6.298 9.092 40.833 1.00 33.25 199 GLU A N 1
ATOM 1482 C CA . GLU A 1 199 ? 6.874 8.252 39.782 1.00 33.25 199 GLU A CA 1
ATOM 1483 C C . GLU A 1 199 ? 6.632 8.844 38.383 1.00 33.25 199 GLU A C 1
ATOM 1485 O O . GLU A 1 199 ? 6.013 9.901 38.234 1.00 33.25 199 GLU A O 1
ATOM 1490 N N . ALA A 1 200 ? 7.183 8.201 37.350 1.00 33.88 200 ALA A N 1
ATOM 1491 C CA . ALA A 1 200 ? 7.052 8.664 35.974 1.00 33.88 200 ALA A CA 1
ATOM 1492 C C . ALA A 1 200 ? 5.573 8.814 35.590 1.00 33.88 200 ALA A C 1
ATOM 1494 O O . ALA A 1 200 ? 4.850 7.825 35.471 1.00 33.88 200 ALA A O 1
ATOM 1495 N N . ILE A 1 201 ? 5.142 10.054 35.344 1.00 34.22 201 ILE A N 1
ATOM 1496 C CA . ILE A 1 201 ? 3.834 10.322 34.754 1.00 34.22 201 ILE A CA 1
ATOM 1497 C C . ILE A 1 201 ? 3.986 10.125 33.243 1.00 34.22 201 ILE A C 1
ATOM 1499 O O . ILE A 1 201 ? 4.042 11.076 32.464 1.00 34.22 201 ILE A O 1
ATOM 1503 N N . SER A 1 202 ? 4.018 8.855 32.839 1.00 39.72 202 SER A N 1
ATOM 1504 C CA . SER A 1 202 ? 3.124 8.465 31.755 1.00 39.72 202 SER A CA 1
ATOM 1505 C C . SER A 1 202 ? 1.712 8.654 32.304 1.00 39.72 202 SER A C 1
ATOM 1507 O O . SER A 1 202 ? 1.415 8.156 33.392 1.00 39.72 202 SER A O 1
ATOM 1509 N N . MET A 1 203 ? 0.857 9.423 31.624 1.00 31.55 203 MET A N 1
ATOM 1510 C CA . MET A 1 203 ? -0.531 9.607 32.061 1.00 31.55 203 MET A CA 1
ATOM 1511 C C . MET A 1 203 ? -1.333 8.323 31.814 1.00 31.55 203 MET A C 1
ATOM 1513 O O . MET A 1 203 ? -2.115 8.220 30.870 1.00 31.55 203 MET A O 1
ATOM 1517 N N . GLY A 1 204 ? -1.128 7.341 32.691 1.00 28.64 204 GLY A N 1
ATOM 1518 C CA . GLY A 1 204 ? -1.976 6.173 32.824 1.00 28.64 204 GLY A CA 1
ATOM 1519 C C . GLY A 1 204 ? -3.329 6.586 33.389 1.00 28.64 204 GLY A C 1
ATOM 1520 O O . GLY A 1 204 ? -3.411 7.033 34.528 1.00 28.64 204 GLY A O 1
ATOM 1521 N N . THR A 1 205 ? -4.361 6.452 32.557 1.00 32.94 205 THR A N 1
ATOM 1522 C CA . THR A 1 205 ? -5.770 6.210 32.913 1.00 32.94 205 THR A CA 1
ATOM 1523 C C . THR A 1 205 ? -6.182 6.557 34.352 1.00 32.94 205 THR A C 1
ATOM 1525 O O . THR A 1 205 ? -6.488 5.670 35.149 1.00 32.94 205 THR A O 1
ATOM 1528 N N . GLY A 1 206 ? -6.265 7.850 34.670 1.00 26.89 206 GLY A N 1
ATOM 1529 C CA . GLY A 1 206 ? -7.230 8.290 35.675 1.00 26.89 206 GLY A CA 1
ATOM 1530 C C . GLY A 1 206 ? -8.639 8.092 35.113 1.00 26.89 206 GLY A C 1
ATOM 1531 O O . GLY A 1 206 ? -8.843 8.314 33.916 1.00 26.89 206 GLY A O 1
ATOM 1532 N N . ASP A 1 207 ? 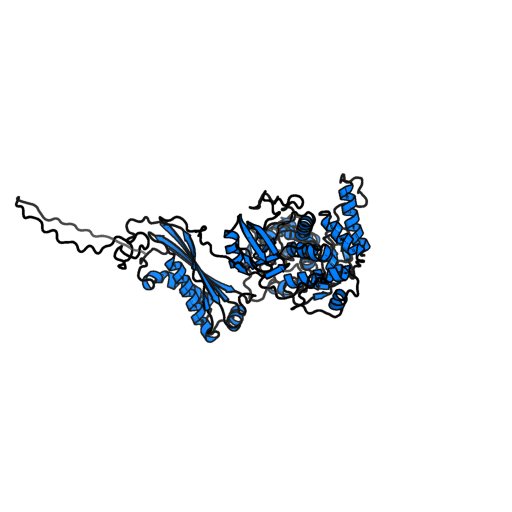-9.593 7.681 35.951 1.00 30.97 207 ASP A N 1
ATOM 1533 C CA . ASP A 1 207 ? -11.006 7.562 35.572 1.00 30.97 207 ASP A CA 1
ATOM 1534 C C . ASP A 1 207 ? -11.617 8.944 35.306 1.00 30.97 207 ASP A C 1
ATOM 1536 O O . ASP A 1 207 ? -12.299 9.545 36.135 1.00 30.97 207 ASP A O 1
ATOM 1540 N N . PHE A 1 208 ? -11.372 9.440 34.099 1.00 31.75 208 PHE A N 1
ATOM 1541 C CA . PHE A 1 208 ? -12.265 10.362 33.432 1.00 31.75 208 PHE A CA 1
ATOM 1542 C C . PHE A 1 208 ? -13.169 9.537 32.524 1.00 31.75 208 PHE A C 1
ATOM 1544 O O . PHE A 1 208 ? -12.747 9.055 31.472 1.00 31.75 208 PHE A O 1
ATOM 1551 N N . ASP A 1 209 ? -14.425 9.399 32.946 1.00 38.28 209 ASP A N 1
ATOM 1552 C CA . ASP A 1 209 ? -15.554 8.941 32.132 1.00 38.28 209 ASP A CA 1
ATOM 1553 C C . ASP A 1 209 ? -15.911 10.023 31.092 1.00 38.28 209 ASP A C 1
ATOM 1555 O O . ASP A 1 209 ? -16.983 10.629 31.085 1.00 38.28 209 ASP A O 1
ATOM 1559 N N . THR A 1 210 ? -14.928 10.373 30.259 1.00 44.81 210 THR A N 1
ATOM 1560 C CA . THR A 1 210 ? -15.052 11.352 29.188 1.00 44.81 210 THR A CA 1
ATOM 1561 C C . THR A 1 210 ? -15.051 10.620 27.859 1.00 44.81 210 THR A C 1
ATOM 1563 O O . THR A 1 210 ? -14.055 10.037 27.437 1.00 44.81 210 THR A O 1
ATOM 1566 N N . THR A 1 211 ? -16.204 10.675 27.189 1.00 58.22 211 THR A N 1
ATOM 1567 C CA . THR A 1 211 ? -16.387 10.198 25.814 1.00 58.22 211 THR A CA 1
ATOM 1568 C C . THR A 1 211 ? -15.236 10.686 24.937 1.00 58.22 211 THR A C 1
ATOM 1570 O O . THR A 1 211 ? -15.155 11.881 24.646 1.00 58.22 211 THR A O 1
ATOM 1573 N N . ARG A 1 212 ? -14.358 9.779 24.496 1.00 77.56 212 ARG A N 1
ATOM 1574 C CA . ARG A 1 212 ? -13.307 10.120 23.536 1.00 77.56 212 ARG A CA 1
ATOM 1575 C C . ARG A 1 212 ? -13.779 9.733 22.143 1.00 77.56 212 ARG A C 1
ATOM 1577 O O . ARG A 1 212 ? -14.264 8.619 21.945 1.00 77.56 212 ARG A O 1
ATOM 1584 N N . VAL A 1 213 ? -13.681 10.666 21.203 1.00 86.62 213 VAL A N 1
ATOM 1585 C CA . VAL A 1 213 ? -14.013 10.476 19.788 1.00 86.62 213 VAL A CA 1
ATOM 1586 C C . VAL A 1 213 ? -12.800 10.919 18.985 1.00 86.62 213 VAL A C 1
ATOM 1588 O O . VAL A 1 213 ? -12.318 12.031 19.185 1.00 86.62 213 VAL A O 1
ATOM 1591 N N . PHE A 1 214 ? -12.321 10.048 18.108 1.00 90.62 214 PHE A N 1
ATOM 1592 C CA . PHE A 1 214 ? -11.282 10.322 17.121 1.00 90.62 214 PHE A CA 1
ATOM 1593 C C . PHE A 1 214 ? -11.940 10.423 15.743 1.00 90.62 214 PHE A C 1
ATOM 1595 O O . PHE A 1 214 ? -12.905 9.696 15.469 1.00 90.62 214 PHE A O 1
ATOM 1602 N N . GLN A 1 215 ? -11.443 11.315 14.884 1.00 90.62 215 GLN A N 1
ATOM 1603 C CA . GLN A 1 215 ? -12.050 11.596 13.579 1.00 90.62 215 GLN A CA 1
ATOM 1604 C C . GLN A 1 215 ? -11.040 11.372 12.452 1.00 90.62 215 GLN A C 1
ATOM 1606 O O . GLN A 1 215 ? -10.169 12.202 12.198 1.00 90.62 215 GLN A O 1
ATOM 1611 N N . GLY A 1 216 ? -11.202 10.253 11.749 1.00 89.62 216 GLY A N 1
ATOM 1612 C CA . GLY A 1 216 ? -10.376 9.854 10.615 1.00 89.62 216 GLY A CA 1
ATOM 1613 C C . GLY A 1 216 ? -11.084 9.914 9.268 1.00 89.62 216 GLY A C 1
ATOM 1614 O O . GLY A 1 216 ? -12.269 10.245 9.157 1.00 89.62 216 GLY A O 1
ATOM 1615 N N . THR A 1 217 ? -10.328 9.539 8.239 1.00 90.75 217 THR A N 1
ATOM 1616 C CA . THR A 1 217 ? -10.796 9.332 6.866 1.00 90.75 217 THR A CA 1
ATOM 1617 C C . THR A 1 217 ? -11.243 7.875 6.687 1.00 90.75 217 THR A C 1
ATOM 1619 O O . THR A 1 217 ? -10.406 6.980 6.820 1.00 90.75 217 THR A O 1
ATOM 1622 N N . PRO A 1 218 ? -12.528 7.603 6.385 1.00 91.75 218 PRO A N 1
ATOM 1623 C CA . PRO A 1 218 ? -12.997 6.256 6.081 1.00 91.75 218 PRO A CA 1
ATOM 1624 C C . PRO A 1 218 ? -12.757 5.906 4.607 1.00 91.75 218 PRO A C 1
ATOM 1626 O O . PRO A 1 218 ? -13.342 6.523 3.717 1.00 91.75 218 PRO A O 1
ATOM 1629 N N . TYR A 1 219 ? -11.947 4.881 4.348 1.00 90.00 219 TYR A N 1
ATOM 1630 C CA . TYR A 1 219 ? -11.754 4.311 3.003 1.00 90.00 219 TYR A CA 1
ATOM 1631 C C . TYR A 1 219 ? -12.713 3.146 2.713 1.00 90.00 219 TYR A C 1
ATOM 1633 O O . TYR A 1 219 ? -13.073 2.880 1.562 1.00 90.00 219 TYR A O 1
ATOM 1641 N N . VAL A 1 220 ? -13.196 2.491 3.770 1.00 92.44 220 VAL A N 1
ATOM 1642 C CA . VAL A 1 220 ? -14.373 1.620 3.727 1.00 92.44 220 VAL A CA 1
ATOM 1643 C C . VAL A 1 220 ? -15.321 2.088 4.823 1.00 92.44 220 VAL A C 1
ATOM 1645 O O . VAL A 1 220 ? -14.924 2.226 5.979 1.00 92.44 220 VAL A O 1
ATOM 1648 N N . ASN A 1 221 ? -16.563 2.383 4.442 1.00 90.75 221 ASN A N 1
ATOM 1649 C CA . ASN A 1 221 ? -17.612 2.810 5.365 1.00 90.75 221 ASN A CA 1
ATOM 1650 C C . ASN A 1 221 ? -18.253 1.590 6.038 1.00 90.75 221 ASN A C 1
ATOM 1652 O O . ASN A 1 221 ? -18.244 0.492 5.485 1.00 90.75 221 ASN A O 1
ATOM 1656 N N . GLY A 1 222 ? -18.823 1.778 7.225 1.00 90.62 222 GLY A N 1
ATOM 1657 C CA . GLY A 1 222 ? -19.405 0.685 7.998 1.00 90.62 222 GLY A CA 1
ATOM 1658 C C . GLY A 1 222 ? -19.536 1.007 9.481 1.00 90.62 222 GLY A C 1
ATOM 1659 O O . GLY A 1 222 ? -19.030 2.023 9.959 1.00 90.62 222 GLY A O 1
ATOM 1660 N N . GLU A 1 223 ? -20.205 0.112 10.199 1.00 94.38 223 GLU A N 1
ATOM 1661 C CA . GLU A 1 223 ? -20.345 0.144 11.653 1.00 94.38 223 GLU A CA 1
ATOM 1662 C C . GLU A 1 223 ? -19.745 -1.132 12.250 1.00 94.38 223 GLU A C 1
ATOM 1664 O O . GLU A 1 223 ? -19.986 -2.234 11.757 1.00 94.38 223 GLU A O 1
ATOM 1669 N N . ALA A 1 224 ? -18.958 -0.979 13.312 1.00 95.25 224 ALA A N 1
ATOM 1670 C CA . ALA A 1 224 ? -18.333 -2.079 14.032 1.00 95.25 224 ALA A CA 1
ATOM 1671 C C . ALA A 1 224 ? -18.219 -1.770 15.525 1.00 95.25 224 ALA A C 1
ATOM 1673 O O . ALA A 1 224 ? -18.232 -0.616 15.959 1.00 95.25 224 ALA A O 1
ATOM 1674 N N . SER A 1 225 ? -18.109 -2.811 16.343 1.00 95.69 225 SER A N 1
ATOM 1675 C CA . SER A 1 225 ? -17.868 -2.694 17.781 1.00 95.69 225 SER A CA 1
ATOM 1676 C C . SER A 1 225 ? -17.074 -3.900 18.258 1.00 95.69 225 SER A C 1
ATOM 1678 O O . SER A 1 225 ? -17.409 -5.021 17.884 1.00 95.69 225 SER A O 1
ATOM 1680 N N . GLY A 1 226 ? -16.047 -3.686 19.075 1.00 95.12 226 GLY A N 1
ATOM 1681 C CA . GLY A 1 226 ? -15.179 -4.770 19.529 1.00 95.12 226 GLY A CA 1
ATOM 1682 C C . GLY A 1 226 ? -14.071 -4.302 20.464 1.00 95.12 226 GLY A C 1
ATOM 1683 O O . GLY A 1 226 ? -13.952 -3.114 20.774 1.00 95.12 226 GLY A O 1
ATOM 1684 N N . LYS A 1 227 ? -13.244 -5.252 20.905 1.00 96.69 227 LYS A N 1
ATOM 1685 C CA . LYS A 1 227 ? -12.044 -4.965 21.697 1.00 96.69 227 LYS A CA 1
ATOM 1686 C C . LYS A 1 227 ? -10.980 -4.318 20.821 1.00 96.69 227 LYS A C 1
ATOM 1688 O O . LYS A 1 227 ? -10.616 -4.880 19.794 1.00 96.69 227 LYS A O 1
ATOM 1693 N N . LEU A 1 228 ? -10.460 -3.171 21.239 1.00 97.69 228 LEU A N 1
ATOM 1694 C CA . LEU A 1 228 ? -9.331 -2.522 20.588 1.00 97.69 228 LEU A CA 1
ATOM 1695 C C . LEU A 1 228 ? -8.042 -3.310 20.878 1.00 97.69 228 LEU A C 1
ATOM 1697 O O . LEU A 1 228 ? -7.634 -3.404 22.034 1.00 97.69 228 LEU A O 1
ATOM 1701 N N . ILE A 1 229 ? -7.404 -3.850 19.840 1.00 98.12 229 ILE A N 1
ATOM 1702 C CA . ILE A 1 229 ? -6.059 -4.440 19.880 1.00 98.12 229 ILE A CA 1
ATOM 1703 C C . ILE A 1 229 ? -5.120 -3.493 19.138 1.00 98.12 229 ILE A C 1
ATOM 1705 O O . ILE A 1 229 ? -5.360 -3.183 17.970 1.00 98.12 229 ILE A O 1
ATOM 1709 N N . THR A 1 230 ? -4.055 -3.029 19.793 1.00 97.62 230 THR A N 1
ATOM 1710 C CA . THR A 1 230 ? -3.148 -2.025 19.210 1.00 97.62 230 THR A CA 1
ATOM 1711 C C . THR A 1 230 ? -1.689 -2.452 19.165 1.00 97.62 230 THR A C 1
ATOM 1713 O O . THR A 1 230 ? -1.207 -3.124 20.078 1.00 97.62 230 THR A O 1
ATOM 1716 N N . SER A 1 231 ? -0.946 -1.956 18.175 1.00 95.31 231 SER A N 1
ATOM 1717 C CA . SER A 1 231 ? 0.520 -1.980 18.182 1.00 95.31 231 SER A CA 1
ATOM 1718 C C . SER A 1 231 ? 1.113 -0.661 17.685 1.00 95.31 231 SER A C 1
ATOM 1720 O O . SER A 1 231 ? 0.493 0.045 16.896 1.00 95.31 231 SER A O 1
ATOM 1722 N N . GLU A 1 232 ? 2.333 -0.359 18.127 1.00 91.62 232 GLU A N 1
ATOM 1723 C CA . GLU A 1 232 ? 3.185 0.701 17.562 1.00 91.62 232 GLU A CA 1
ATOM 1724 C C . GLU A 1 232 ? 4.018 0.201 16.367 1.00 91.62 232 GLU A C 1
ATOM 1726 O O . GLU A 1 232 ? 4.717 0.986 15.732 1.00 91.62 232 GLU A O 1
ATOM 1731 N N . LEU A 1 233 ? 3.951 -1.099 16.048 1.00 89.94 233 LEU A N 1
ATOM 1732 C CA . LEU A 1 233 ? 4.650 -1.712 14.920 1.00 89.94 233 LEU A CA 1
ATOM 1733 C C . LEU A 1 233 ? 3.678 -2.139 13.815 1.00 89.94 233 LEU A C 1
ATOM 1735 O O . LEU A 1 233 ? 2.526 -2.496 14.061 1.00 89.94 233 LEU A O 1
ATOM 1739 N N . GLU A 1 234 ? 4.168 -2.090 12.577 1.00 90.31 234 GLU A N 1
ATOM 1740 C CA . GLU A 1 234 ? 3.455 -2.572 11.395 1.00 90.31 234 GLU A CA 1
ATOM 1741 C C . GLU A 1 234 ? 3.404 -4.105 11.372 1.00 90.31 234 GLU A C 1
ATOM 1743 O O . GLU A 1 234 ? 4.407 -4.793 11.613 1.00 90.31 234 GLU A O 1
ATOM 1748 N N . LEU A 1 235 ? 2.246 -4.647 10.998 1.00 91.69 235 LEU A N 1
ATOM 1749 C CA . LEU A 1 235 ? 2.012 -6.086 10.929 1.00 91.69 235 LEU A CA 1
ATOM 1750 C C . LEU A 1 235 ? 2.095 -6.582 9.480 1.00 91.69 235 LEU A C 1
ATOM 1752 O O . LEU A 1 235 ? 1.429 -6.051 8.590 1.00 91.69 235 LEU A O 1
ATOM 1756 N N . SER A 1 236 ? 2.876 -7.640 9.246 1.00 91.56 236 SER A N 1
ATOM 1757 C CA . SER A 1 236 ? 2.795 -8.391 7.990 1.00 91.56 236 SER A CA 1
ATOM 1758 C C . SER A 1 236 ? 1.621 -9.356 8.062 1.00 91.56 236 SER A C 1
ATOM 1760 O O . SER A 1 236 ? 1.610 -10.253 8.902 1.00 91.56 236 SER A O 1
ATOM 1762 N N . PHE A 1 237 ? 0.635 -9.206 7.182 1.00 94.06 237 PHE A N 1
ATOM 1763 C CA . PHE A 1 237 ? -0.459 -10.176 7.091 1.00 94.06 237 PHE A CA 1
ATOM 1764 C C . PHE A 1 237 ? -0.007 -11.442 6.362 1.00 94.06 237 PHE A C 1
ATOM 1766 O O . PHE A 1 237 ? -0.232 -12.551 6.845 1.00 94.06 237 PHE A O 1
ATOM 1773 N N . TRP A 1 238 ? 0.720 -11.294 5.250 1.00 90.94 238 TRP A N 1
ATOM 1774 C CA . TRP A 1 238 ? 1.373 -12.425 4.595 1.00 90.94 238 TRP A CA 1
ATOM 1775 C C . TRP A 1 238 ? 2.484 -12.986 5.493 1.00 90.94 238 TRP A C 1
ATOM 1777 O O . TRP A 1 238 ? 3.374 -12.253 5.925 1.00 90.94 238 TRP A O 1
ATOM 1787 N N . GLY A 1 239 ? 2.396 -14.274 5.829 1.00 90.06 239 GLY A N 1
ATOM 1788 C CA . GLY A 1 239 ? 3.332 -14.966 6.725 1.00 90.06 239 GLY A CA 1
ATOM 1789 C C . GLY A 1 239 ? 3.257 -14.586 8.213 1.00 90.06 239 GLY A C 1
ATOM 1790 O O . GLY A 1 239 ? 3.813 -15.317 9.026 1.00 90.06 239 GLY A O 1
ATOM 1791 N N . GLY A 1 240 ? 2.571 -13.498 8.585 1.00 93.62 240 GLY A N 1
ATOM 1792 C CA . GLY A 1 240 ? 2.472 -13.025 9.972 1.00 93.62 240 GLY A CA 1
ATOM 1793 C C . GLY A 1 240 ? 1.077 -13.106 10.599 1.00 93.62 240 GLY A C 1
ATOM 1794 O O . GLY A 1 240 ? 0.973 -13.000 11.819 1.00 93.62 240 GLY A O 1
ATOM 1795 N N . VAL A 1 241 ? 0.018 -13.371 9.822 1.00 97.19 241 VAL A N 1
ATOM 1796 C CA . VAL A 1 241 ? -1.334 -13.675 10.332 1.00 97.19 241 VAL A CA 1
ATOM 1797 C C . VAL A 1 241 ? -1.847 -14.971 9.707 1.00 97.19 241 VAL A C 1
ATOM 1799 O O . VAL A 1 241 ? -1.791 -15.152 8.493 1.00 97.19 241 VAL A O 1
ATOM 1802 N N . ASN A 1 242 ? -2.379 -15.879 10.525 1.00 96.69 242 ASN A N 1
ATOM 1803 C CA . ASN A 1 242 ? -2.986 -17.124 10.064 1.00 96.69 242 ASN A CA 1
ATOM 1804 C C . ASN A 1 242 ? -4.454 -16.884 9.646 1.00 96.69 242 ASN A C 1
ATOM 1806 O O . ASN A 1 242 ? -5.308 -16.661 10.511 1.00 96.69 242 ASN A O 1
ATOM 1810 N N . PRO A 1 243 ? -4.807 -16.995 8.349 1.00 94.94 243 PRO A N 1
ATOM 1811 C CA . PRO A 1 243 ? -6.149 -16.662 7.872 1.00 94.94 243 PRO A CA 1
ATOM 1812 C C . PRO A 1 243 ? -7.248 -17.648 8.309 1.00 94.94 243 PRO A C 1
ATOM 1814 O O . PRO A 1 243 ? -8.433 -17.364 8.132 1.00 94.94 243 PRO A O 1
ATOM 1817 N N . ARG A 1 244 ? -6.884 -18.806 8.882 1.00 94.38 244 ARG A N 1
ATOM 1818 C CA . ARG A 1 244 ? -7.835 -19.817 9.381 1.00 94.38 244 ARG A CA 1
ATOM 1819 C C . ARG A 1 244 ? -8.190 -19.631 10.858 1.00 94.38 244 ARG A C 1
ATOM 1821 O O . ARG A 1 244 ? -9.292 -20.006 11.258 1.00 94.38 244 ARG A O 1
ATOM 1828 N N . THR A 1 245 ? -7.273 -19.087 11.660 1.00 96.88 245 THR A N 1
ATOM 1829 C CA . THR A 1 245 ? -7.444 -18.910 13.116 1.00 96.88 245 THR A CA 1
ATOM 1830 C C . THR A 1 245 ? -7.578 -17.450 13.544 1.00 96.88 245 THR A C 1
ATOM 1832 O O . THR A 1 245 ? -8.084 -17.207 14.634 1.00 96.88 245 THR A O 1
ATOM 1835 N N . SER A 1 246 ? -7.186 -16.489 12.694 1.00 97.50 246 SER A N 1
ATOM 1836 C CA . SER A 1 246 ? -6.949 -15.065 13.012 1.00 97.50 246 SER A CA 1
ATOM 1837 C C . SER A 1 246 ? -5.745 -14.783 13.919 1.00 97.50 246 SER A C 1
ATOM 1839 O O . SER A 1 246 ? -5.530 -13.639 14.310 1.00 97.50 246 SER A O 1
ATOM 1841 N N . GLU A 1 247 ? -4.962 -15.806 14.255 1.00 98.25 247 GLU A N 1
ATOM 1842 C CA . GLU A 1 247 ? -3.791 -15.680 15.120 1.00 98.25 247 GLU A CA 1
ATOM 1843 C C . GLU A 1 247 ? -2.659 -14.914 14.422 1.00 98.25 247 GLU A C 1
ATOM 1845 O O . GLU A 1 247 ? -2.313 -15.208 13.274 1.00 98.25 247 GLU A O 1
ATOM 1850 N N . VAL A 1 248 ? -2.047 -13.963 15.125 1.00 98.12 248 VAL A N 1
ATOM 1851 C CA . VAL A 1 248 ? -0.778 -13.353 14.721 1.00 98.12 248 VAL A CA 1
ATOM 1852 C C . VAL A 1 248 ? 0.343 -14.357 14.984 1.00 98.12 248 VAL A C 1
ATOM 1854 O O . VAL A 1 248 ? 0.662 -14.663 16.131 1.00 98.12 248 VAL A O 1
ATOM 1857 N N . ILE A 1 249 ? 0.940 -14.872 13.913 1.00 97.38 249 ILE A N 1
ATOM 1858 C CA . ILE A 1 249 ? 1.967 -15.923 13.942 1.00 97.38 249 ILE A CA 1
ATOM 1859 C C . ILE A 1 249 ? 3.398 -15.389 13.778 1.00 97.38 249 ILE A C 1
ATOM 1861 O O . ILE A 1 249 ? 4.345 -16.152 13.978 1.00 97.38 249 ILE A O 1
ATOM 1865 N N . ASP A 1 250 ? 3.574 -14.099 13.461 1.00 93.81 250 ASP A N 1
ATOM 1866 C CA . ASP A 1 250 ? 4.888 -13.439 13.478 1.00 93.81 250 ASP A CA 1
ATOM 1867 C C . ASP A 1 250 ? 5.436 -13.395 14.915 1.00 93.81 250 ASP A C 1
ATOM 1869 O O . ASP A 1 250 ? 5.048 -12.554 15.727 1.00 93.81 250 ASP A O 1
ATOM 1873 N N . GLN A 1 251 ? 6.366 -14.307 15.211 1.00 93.62 251 GLN A N 1
ATOM 1874 C CA . GLN A 1 251 ? 6.965 -14.489 16.536 1.00 93.62 251 GLN A CA 1
ATOM 1875 C C . GLN A 1 251 ? 7.797 -13.292 17.015 1.00 93.62 251 GLN A C 1
ATOM 1877 O O . GLN A 1 251 ? 8.114 -13.211 18.201 1.00 93.62 251 GLN A O 1
ATOM 1882 N N . HIS A 1 252 ? 8.154 -12.368 16.121 1.00 91.69 252 HIS A N 1
ATOM 1883 C CA . HIS A 1 252 ? 8.884 -11.149 16.461 1.00 91.69 252 HIS A CA 1
ATOM 1884 C C . HIS A 1 252 ? 7.957 -9.938 16.646 1.00 91.69 252 HIS A C 1
ATOM 1886 O O . HIS A 1 252 ? 8.412 -8.882 17.086 1.00 91.69 252 HIS A O 1
ATOM 1892 N N . HIS A 1 253 ? 6.660 -10.074 16.349 1.00 94.62 253 HIS A N 1
ATOM 1893 C CA . HIS A 1 253 ? 5.686 -9.002 16.509 1.00 94.62 253 HIS A CA 1
ATOM 1894 C C . HIS A 1 253 ? 5.103 -8.963 17.940 1.00 94.62 253 HIS A C 1
ATOM 1896 O O . HIS A 1 253 ? 4.752 -10.014 18.480 1.00 94.62 253 HIS A O 1
ATOM 1902 N N . PRO A 1 254 ? 4.882 -7.780 18.555 1.00 95.94 254 PRO A N 1
ATOM 1903 C CA . PRO A 1 254 ? 4.303 -7.662 19.903 1.00 95.94 254 PRO A CA 1
ATOM 1904 C C . PRO A 1 254 ? 2.899 -8.264 20.069 1.00 95.94 254 PRO A C 1
ATOM 1906 O O . PRO A 1 254 ? 2.456 -8.498 21.191 1.00 95.94 254 PRO A O 1
ATOM 1909 N N . LEU A 1 255 ? 2.190 -8.500 18.960 1.00 97.25 255 LEU A N 1
ATOM 1910 C CA . LEU A 1 255 ? 0.877 -9.153 18.952 1.00 97.25 255 LEU A CA 1
ATOM 1911 C C . LEU A 1 255 ? 0.943 -10.685 18.801 1.00 97.25 255 LEU A C 1
ATOM 1913 O O . LEU A 1 255 ? -0.115 -11.296 18.720 1.00 97.25 255 LEU A O 1
ATOM 1917 N N . SER A 1 256 ? 2.128 -11.311 18.752 1.00 97.81 256 SER A N 1
ATOM 1918 C CA . SER A 1 256 ? 2.279 -12.770 18.588 1.00 97.81 256 SER A CA 1
ATOM 1919 C C . SER A 1 256 ? 1.364 -13.571 19.531 1.00 97.81 256 SER A C 1
ATOM 1921 O O . SER A 1 256 ? 1.279 -13.283 20.727 1.00 97.81 256 SER A O 1
ATOM 1923 N N . GLY A 1 257 ? 0.647 -14.555 18.982 1.00 97.50 257 GLY A N 1
ATOM 1924 C CA . GLY A 1 257 ? -0.340 -15.390 19.678 1.00 97.50 257 GLY A CA 1
ATOM 1925 C C . GLY A 1 257 ? -1.711 -14.734 19.919 1.00 97.50 257 GLY A C 1
ATOM 1926 O O . GLY A 1 257 ? -2.672 -15.423 20.273 1.00 97.50 257 GLY A O 1
ATOM 1927 N N . GLN A 1 258 ? -1.860 -13.421 19.711 1.00 97.62 258 GLN A N 1
ATOM 1928 C CA . GLN A 1 258 ? -3.169 -12.765 19.799 1.00 97.62 258 GLN A CA 1
ATOM 1929 C C . GLN A 1 258 ? -4.031 -13.103 18.582 1.00 97.62 258 GLN A C 1
ATOM 1931 O O . GLN A 1 258 ? -3.535 -13.265 17.469 1.00 97.62 258 GLN A O 1
ATOM 1936 N N . HIS A 1 259 ? -5.339 -13.207 18.805 1.00 97.81 259 HIS A N 1
ATOM 1937 C CA . HIS A 1 259 ? -6.326 -13.504 17.772 1.00 97.81 259 HIS A CA 1
ATOM 1938 C C . HIS A 1 259 ? -7.048 -12.214 17.372 1.00 97.81 259 HIS A C 1
ATOM 1940 O O . HIS A 1 259 ? -7.522 -11.477 18.233 1.00 97.81 259 HIS A O 1
ATOM 1946 N N . LEU A 1 260 ? -7.108 -11.937 16.069 1.00 97.62 260 LEU A N 1
ATOM 1947 C CA . LEU A 1 260 ? -7.670 -10.700 15.520 1.00 97.62 260 LEU A CA 1
ATOM 1948 C C . LEU A 1 260 ? -9.188 -10.760 15.295 1.00 97.62 260 LEU A C 1
ATOM 1950 O O . LEU A 1 260 ? -9.811 -9.716 15.127 1.00 97.62 260 LEU A O 1
ATOM 1954 N N . GLN A 1 261 ? -9.787 -11.953 15.277 1.00 97.06 261 GLN A N 1
ATOM 1955 C CA . GLN A 1 261 ? -11.231 -12.132 15.116 1.00 97.06 261 GLN A CA 1
ATOM 1956 C C . GLN A 1 261 ? -12.008 -11.342 16.183 1.00 97.06 261 GLN A C 1
ATOM 1958 O O . GLN A 1 261 ? -11.644 -11.361 17.355 1.00 97.06 261 GLN A O 1
ATOM 1963 N N . GLU A 1 262 ? -13.088 -10.665 15.774 1.00 92.00 262 GLU A N 1
ATOM 1964 C CA . GLU A 1 262 ? -13.957 -9.836 16.643 1.00 92.00 262 GLU A CA 1
ATOM 1965 C C . GLU A 1 262 ? -13.281 -8.601 17.285 1.00 92.00 262 GLU A C 1
ATOM 1967 O O . GLU A 1 262 ? -13.948 -7.797 17.941 1.00 92.00 262 GLU A O 1
ATOM 1972 N N . ALA A 1 263 ? -11.987 -8.375 17.039 1.00 97.75 263 ALA A N 1
ATOM 1973 C CA . ALA A 1 263 ? -11.261 -7.199 17.506 1.00 97.75 263 ALA A CA 1
ATOM 1974 C C . ALA A 1 263 ? -11.345 -6.017 16.525 1.00 97.75 263 ALA A C 1
ATOM 1976 O O . ALA A 1 263 ? -11.494 -6.186 15.316 1.00 97.75 263 ALA A O 1
ATOM 1977 N N . ILE A 1 264 ? -11.188 -4.804 17.046 1.00 98.44 264 ILE A N 1
ATOM 1978 C CA . ILE A 1 264 ? -10.824 -3.612 16.276 1.00 98.44 264 ILE A CA 1
ATOM 1979 C C . ILE A 1 264 ? -9.296 -3.553 16.292 1.00 98.44 264 ILE A C 1
ATOM 1981 O O . ILE A 1 264 ? -8.707 -3.372 17.357 1.00 98.44 264 ILE A O 1
ATOM 1985 N N . LEU A 1 265 ? -8.645 -3.723 15.142 1.00 98.56 265 LEU A N 1
ATOM 1986 C CA . LEU A 1 265 ? -7.183 -3.697 15.056 1.00 98.56 265 LEU A CA 1
ATOM 1987 C C . LEU A 1 265 ? -6.695 -2.290 14.698 1.00 98.56 265 LEU A C 1
ATOM 1989 O O . LEU A 1 265 ? -7.070 -1.766 13.652 1.00 98.56 265 LEU A O 1
ATOM 1993 N N . ALA A 1 266 ? -5.822 -1.715 15.527 1.00 98.38 266 ALA A N 1
ATOM 1994 C CA . ALA A 1 266 ? -5.153 -0.443 15.262 1.00 98.38 266 ALA A CA 1
ATOM 1995 C C . ALA A 1 266 ? -3.625 -0.617 15.172 1.00 98.38 266 ALA A C 1
ATOM 1997 O O . ALA A 1 266 ? -2.963 -0.920 16.166 1.00 98.38 266 ALA A O 1
ATOM 1998 N N . ILE A 1 267 ? -3.057 -0.420 13.982 1.00 97.31 267 ILE A N 1
ATOM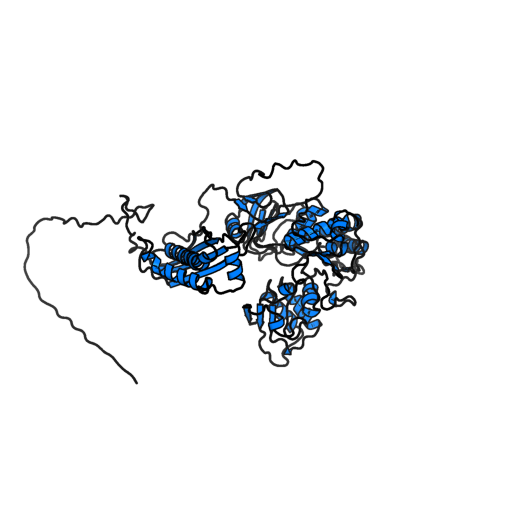 1999 C CA . ILE A 1 267 ? -1.611 -0.535 13.700 1.00 97.31 267 ILE A CA 1
ATOM 2000 C C . ILE A 1 267 ? -1.159 0.615 12.786 1.00 97.31 267 ILE A C 1
ATOM 2002 O O . ILE A 1 267 ? -2.002 1.178 12.096 1.00 97.31 267 ILE A O 1
ATOM 2006 N N . PRO A 1 268 ? 0.132 0.988 12.717 1.00 92.62 268 PRO A N 1
ATOM 2007 C CA . PRO A 1 268 ? 0.565 2.120 11.893 1.00 92.62 268 PRO A CA 1
ATOM 2008 C C . PRO A 1 268 ? 0.220 1.962 10.403 1.00 92.62 268 PRO A C 1
ATOM 2010 O O . PRO A 1 268 ? -0.179 2.921 9.741 1.00 92.62 268 PRO A O 1
ATOM 2013 N N . GLY A 1 269 ? 0.331 0.726 9.915 1.00 89.94 269 GLY A N 1
ATOM 2014 C CA . GLY A 1 269 ? 0.031 0.269 8.564 1.00 89.94 269 GLY A CA 1
ATOM 2015 C C . GLY A 1 269 ? 0.327 -1.230 8.433 1.00 89.94 269 GLY A C 1
ATOM 2016 O O . GLY A 1 269 ? 0.798 -1.867 9.384 1.00 89.94 269 GLY A O 1
ATOM 2017 N N . GLY A 1 270 ? 0.054 -1.800 7.261 1.00 86.00 270 GLY A N 1
ATOM 2018 C CA . GLY A 1 270 ? 0.579 -3.111 6.877 1.00 86.00 270 GLY A CA 1
ATOM 2019 C C . GLY A 1 270 ? 2.034 -3.015 6.404 1.00 86.00 270 GLY A C 1
ATOM 2020 O O . GLY A 1 270 ? 2.454 -1.974 5.906 1.00 86.00 270 GLY A O 1
ATOM 2021 N N . ARG A 1 271 ? 2.797 -4.109 6.515 1.00 80.19 271 ARG A N 1
ATOM 2022 C CA . ARG A 1 271 ? 4.133 -4.238 5.895 1.00 80.19 271 ARG A CA 1
ATOM 2023 C C . ARG A 1 271 ? 4.279 -5.536 5.101 1.00 80.19 271 ARG A C 1
ATOM 2025 O O . ARG A 1 271 ? 3.551 -6.495 5.340 1.00 80.19 271 ARG A O 1
ATOM 2032 N N . GLY A 1 272 ? 5.261 -5.590 4.201 1.00 75.25 272 GLY A N 1
ATOM 2033 C CA . GLY A 1 272 ? 5.633 -6.807 3.468 1.00 75.25 272 GLY A CA 1
ATOM 2034 C C . GLY A 1 272 ? 5.051 -6.904 2.052 1.00 75.25 272 GLY A C 1
ATOM 2035 O O . GLY A 1 272 ? 5.251 -6.008 1.230 1.00 75.25 272 GLY A O 1
ATOM 2036 N N . SER A 1 273 ? 4.421 -8.043 1.741 1.00 80.31 273 SER A N 1
ATOM 2037 C CA . SER A 1 273 ? 3.983 -8.392 0.377 1.00 80.31 273 SER A CA 1
ATOM 2038 C C . SER A 1 273 ? 2.653 -7.744 -0.029 1.00 80.31 273 SER A C 1
ATOM 2040 O O . SER A 1 273 ? 1.738 -7.636 0.791 1.00 80.31 273 SER A O 1
ATOM 2042 N N . CYS A 1 274 ? 2.509 -7.461 -1.330 1.00 82.81 274 CYS A N 1
ATOM 2043 C CA . CYS A 1 274 ? 1.252 -7.143 -2.027 1.00 82.81 274 CYS A CA 1
ATOM 2044 C C . CYS A 1 274 ? 0.124 -8.141 -1.694 1.00 82.81 274 CYS A C 1
ATOM 2046 O O . CYS A 1 274 ? -1.045 -7.775 -1.585 1.00 82.81 274 CYS A O 1
ATOM 2048 N N . THR A 1 275 ? 0.510 -9.385 -1.412 1.00 88.50 275 THR A N 1
ATOM 2049 C CA . THR A 1 275 ? -0.332 -10.521 -1.018 1.00 88.50 275 THR A CA 1
ATOM 2050 C C . THR A 1 275 ? -1.075 -10.352 0.311 1.00 88.50 275 THR A C 1
ATOM 2052 O O . THR A 1 275 ? -1.969 -11.147 0.619 1.00 88.50 275 THR A O 1
ATOM 2055 N N . GLY A 1 276 ? -0.776 -9.309 1.097 1.00 90.88 276 GLY A N 1
ATOM 2056 C CA . GLY A 1 276 ? -1.542 -8.956 2.298 1.00 90.88 276 GLY A CA 1
ATOM 2057 C C . GLY A 1 276 ? -3.041 -8.746 2.029 1.00 90.88 276 GLY A C 1
ATOM 2058 O O . GLY A 1 276 ? -3.863 -9.144 2.858 1.00 90.88 276 GLY A O 1
ATOM 2059 N N . SER A 1 277 ? -3.409 -8.228 0.848 1.00 94.19 277 SER A N 1
ATOM 2060 C CA . SER A 1 277 ? -4.810 -8.075 0.419 1.00 94.19 277 SER A CA 1
ATOM 2061 C C . SER A 1 277 ? -5.546 -9.424 0.379 1.00 94.19 277 SER A C 1
ATOM 2063 O O . SER A 1 277 ? -6.693 -9.531 0.822 1.00 94.19 277 SER A O 1
ATOM 2065 N N . THR A 1 278 ? -4.866 -10.484 -0.076 1.00 94.19 278 THR A N 1
ATOM 2066 C CA . THR A 1 278 ? -5.428 -11.839 -0.177 1.00 94.19 278 THR A CA 1
ATOM 2067 C C . THR A 1 278 ? -5.691 -12.459 1.195 1.00 94.19 278 THR A C 1
ATOM 2069 O O . THR A 1 278 ? -6.707 -13.126 1.381 1.00 94.19 278 THR A O 1
ATOM 2072 N N . VAL A 1 279 ? -4.836 -12.175 2.186 1.00 95.44 279 VAL A N 1
ATOM 2073 C CA . VAL A 1 279 ? -5.002 -12.651 3.569 1.00 95.44 279 VAL A CA 1
ATOM 2074 C C . VAL A 1 279 ? -6.198 -11.973 4.238 1.00 95.44 279 VAL A C 1
ATOM 2076 O O . VAL A 1 279 ? -6.971 -12.643 4.920 1.00 95.44 279 VAL A O 1
ATOM 2079 N N . ILE A 1 280 ? -6.402 -10.671 4.004 1.00 96.44 280 ILE A N 1
ATOM 2080 C CA . ILE A 1 280 ? -7.598 -9.944 4.462 1.00 96.44 280 ILE A CA 1
ATOM 2081 C C . ILE A 1 280 ? -8.872 -10.518 3.834 1.00 96.44 280 ILE A C 1
ATOM 2083 O O . ILE A 1 280 ? -9.839 -10.777 4.555 1.00 96.44 280 ILE A O 1
ATOM 2087 N N . LEU A 1 281 ? -8.874 -10.772 2.520 1.00 96.75 281 LEU A N 1
ATOM 2088 C CA . LEU A 1 281 ? -10.017 -11.394 1.847 1.00 96.75 281 LEU A CA 1
ATOM 2089 C C . LEU A 1 281 ? -10.325 -12.779 2.438 1.00 96.75 281 LEU A C 1
ATOM 2091 O O . LEU A 1 281 ? -11.477 -13.075 2.749 1.00 96.75 281 LEU A O 1
ATOM 2095 N N . GLU A 1 282 ? -9.306 -13.614 2.638 1.00 96.56 282 GLU A N 1
ATOM 2096 C CA . GLU A 1 282 ? -9.447 -14.955 3.214 1.00 96.56 282 GLU A CA 1
ATOM 2097 C C . GLU A 1 282 ? -9.991 -14.900 4.657 1.00 96.56 282 GLU A C 1
ATOM 2099 O O . GLU A 1 282 ? -10.924 -15.630 4.996 1.00 96.56 282 GLU A O 1
ATOM 2104 N N . LEU A 1 283 ? -9.493 -13.980 5.492 1.00 97.00 283 LEU A N 1
ATOM 2105 C CA . LEU A 1 283 ? -10.017 -13.719 6.839 1.00 97.00 283 LEU A CA 1
ATOM 2106 C C . LEU A 1 283 ? -11.500 -13.299 6.811 1.00 97.00 283 LEU A C 1
ATOM 2108 O O . LEU A 1 283 ? -12.302 -13.821 7.590 1.00 97.00 283 LEU A O 1
ATOM 2112 N N . LEU A 1 284 ? -11.893 -12.388 5.914 1.00 96.62 284 LEU A N 1
ATOM 2113 C CA . LEU A 1 284 ? -13.281 -11.920 5.772 1.00 96.62 284 LEU A CA 1
ATOM 2114 C C . LEU A 1 284 ? -14.214 -13.030 5.270 1.00 96.62 284 LEU A C 1
ATOM 2116 O O . LEU A 1 284 ? -15.329 -13.206 5.778 1.00 96.62 284 LEU A O 1
ATOM 2120 N N . LEU A 1 285 ? -13.767 -13.820 4.294 1.00 95.69 285 LEU A N 1
ATOM 2121 C CA . LEU A 1 285 ? -14.538 -14.938 3.759 1.00 95.69 285 LEU A CA 1
ATOM 2122 C C . LEU A 1 285 ? -14.738 -16.037 4.811 1.00 95.69 285 LEU A C 1
ATOM 2124 O O . LEU A 1 285 ? -15.875 -16.487 4.966 1.00 95.69 285 LEU A O 1
ATOM 2128 N N . ASN A 1 286 ? -13.711 -16.345 5.610 1.00 94.94 286 ASN A N 1
ATOM 2129 C CA . ASN A 1 286 ? -13.769 -17.314 6.711 1.00 94.94 286 ASN A CA 1
ATOM 2130 C C . ASN A 1 286 ? -14.465 -16.802 7.990 1.00 94.94 286 ASN A C 1
ATOM 2132 O O . ASN A 1 286 ? -14.648 -17.580 8.926 1.00 94.94 286 ASN A O 1
ATOM 2136 N N . GLY A 1 287 ? -14.851 -15.521 8.064 1.00 94.94 287 GLY A N 1
ATOM 2137 C CA . GLY A 1 287 ? -15.455 -14.932 9.271 1.00 94.94 287 GLY A CA 1
ATOM 2138 C C . GLY A 1 287 ? -14.471 -14.789 10.441 1.00 94.94 287 GLY A C 1
ATOM 2139 O O . GLY A 1 287 ? -14.871 -14.843 11.599 1.00 94.94 287 GLY A O 1
ATOM 2140 N N . ARG A 1 288 ? -13.178 -14.652 10.128 1.00 96.56 288 ARG A N 1
ATOM 2141 C CA . ARG A 1 288 ? -12.043 -14.575 11.063 1.00 96.56 288 ARG A CA 1
ATOM 2142 C C . ARG A 1 288 ? -11.363 -13.203 11.090 1.00 96.56 288 ARG A C 1
ATOM 2144 O O . ARG A 1 288 ? -10.408 -13.017 11.834 1.00 96.56 288 ARG A O 1
ATOM 2151 N N . ALA A 1 289 ? -11.813 -12.257 10.272 1.00 96.62 289 ALA A N 1
ATOM 2152 C CA . ALA A 1 289 ? -11.264 -10.906 10.238 1.00 96.62 289 ALA A CA 1
ATOM 2153 C C . ALA A 1 289 ? -11.501 -10.134 11.553 1.00 96.62 289 ALA A C 1
ATOM 2155 O O . ALA A 1 289 ? -12.477 -10.417 12.260 1.00 96.62 289 ALA A O 1
ATOM 2156 N N . PRO A 1 290 ? -10.663 -9.121 11.850 1.00 97.81 290 PRO A N 1
ATOM 2157 C CA . PRO A 1 290 ? -11.063 -8.053 12.758 1.00 97.81 290 PRO A CA 1
ATOM 2158 C C . PRO A 1 290 ? -12.339 -7.374 12.248 1.00 97.81 290 PRO A C 1
ATOM 2160 O O . PRO A 1 290 ? -12.584 -7.314 11.044 1.00 97.81 290 PRO A O 1
ATOM 2163 N N . VAL A 1 291 ? -13.157 -6.855 13.162 1.00 97.81 291 VAL A N 1
ATOM 2164 C CA . VAL A 1 291 ? -14.415 -6.163 12.827 1.00 97.81 291 VAL A CA 1
ATOM 2165 C C . VAL A 1 291 ? -14.191 -4.741 12.320 1.00 97.81 291 VAL A C 1
ATOM 2167 O O . VAL A 1 291 ? -15.092 -4.178 11.712 1.00 97.81 291 VAL A O 1
ATOM 2170 N N . ALA A 1 292 ? -13.004 -4.167 12.532 1.00 98.25 292 ALA A N 1
ATOM 2171 C CA . ALA A 1 292 ? -12.568 -2.913 11.920 1.00 98.25 292 ALA A CA 1
ATOM 2172 C C . ALA A 1 292 ? -11.038 -2.857 11.814 1.00 98.25 292 ALA A C 1
ATOM 2174 O O . ALA A 1 292 ? -10.333 -3.463 12.628 1.00 98.25 292 ALA A O 1
ATOM 2175 N N . LEU A 1 293 ? -10.539 -2.079 10.852 1.00 98.50 293 LEU A N 1
ATOM 2176 C CA . LEU A 1 293 ? -9.122 -1.736 10.716 1.00 98.50 293 LEU A CA 1
ATOM 2177 C C . LEU A 1 293 ? -8.930 -0.232 10.926 1.00 98.50 293 LEU A C 1
ATOM 2179 O O . LEU A 1 293 ? -9.646 0.581 10.338 1.00 98.50 293 LEU A O 1
ATOM 2183 N N . ILE A 1 294 ? -7.949 0.134 11.748 1.00 98.31 294 ILE A N 1
ATOM 2184 C CA . ILE A 1 294 ? -7.551 1.520 11.989 1.00 98.31 294 ILE A CA 1
ATOM 2185 C C . ILE A 1 294 ? -6.055 1.666 11.705 1.00 98.31 294 ILE A C 1
ATOM 2187 O O . ILE A 1 294 ? -5.243 0.901 12.229 1.00 98.31 294 ILE A O 1
ATOM 2191 N N . PHE A 1 295 ? -5.695 2.666 10.905 1.00 97.81 295 PHE A N 1
ATOM 2192 C CA . PHE A 1 295 ? -4.316 2.939 10.504 1.00 97.81 295 PHE A CA 1
ATOM 2193 C C . PHE A 1 295 ? -3.844 4.340 10.920 1.00 97.81 295 PHE A C 1
ATOM 2195 O O . PHE A 1 295 ? -4.642 5.274 10.987 1.00 97.81 295 PHE A O 1
ATOM 2202 N N . GLU A 1 296 ? -2.543 4.492 11.187 1.00 94.12 296 GLU A N 1
ATOM 2203 C CA . GLU A 1 296 ? -1.879 5.797 11.400 1.00 94.12 296 GLU A CA 1
ATOM 2204 C C . GLU A 1 296 ? -1.581 6.500 10.069 1.00 94.12 296 GLU A C 1
ATOM 2206 O O . GLU A 1 296 ? -1.559 7.725 9.965 1.00 94.12 296 GLU A O 1
ATOM 2211 N N . ARG A 1 297 ? -1.295 5.703 9.037 1.00 88.56 297 ARG A N 1
ATOM 2212 C CA . ARG A 1 297 ? -0.966 6.166 7.690 1.00 88.56 297 ARG A CA 1
ATOM 2213 C C . ARG A 1 297 ? -2.009 5.676 6.694 1.00 88.56 297 ARG A C 1
ATOM 2215 O O . ARG A 1 297 ? -2.862 4.842 6.999 1.00 88.56 297 ARG A O 1
ATOM 2222 N N . ARG A 1 298 ? -1.938 6.203 5.470 1.00 86.38 298 ARG A N 1
ATOM 2223 C CA . ARG A 1 298 ? -2.620 5.580 4.336 1.00 86.38 298 ARG A CA 1
ATOM 2224 C C . ARG A 1 298 ? -2.063 4.172 4.155 1.00 86.38 298 ARG A C 1
ATOM 2226 O O . ARG A 1 298 ? -0.854 4.006 4.025 1.00 86.38 298 ARG A O 1
ATOM 2233 N N . GLU A 1 299 ? -2.963 3.209 4.072 1.00 90.88 299 GLU A N 1
ATOM 2234 C CA . GLU A 1 299 ? -2.669 1.808 3.812 1.00 90.88 299 GLU A CA 1
ATOM 2235 C C . GLU A 1 299 ? -3.499 1.394 2.589 1.00 90.88 299 GLU A C 1
ATOM 2237 O O . GLU A 1 299 ? -4.704 1.647 2.548 1.00 90.88 299 GLU A O 1
ATOM 2242 N N . ASP A 1 300 ? -2.853 0.845 1.563 1.00 90.31 300 ASP A N 1
ATOM 2243 C CA . ASP A 1 300 ? -3.460 0.514 0.272 1.00 90.31 300 ASP A CA 1
ATOM 2244 C C . ASP A 1 300 ? -3.570 -0.998 -0.000 1.00 90.31 300 ASP A C 1
ATOM 2246 O O . ASP A 1 300 ? -4.449 -1.404 -0.763 1.00 90.31 300 ASP A O 1
ATOM 2250 N N . ILE A 1 301 ? -2.759 -1.844 0.644 1.00 92.56 301 ILE A N 1
ATOM 2251 C CA . ILE A 1 301 ? -2.742 -3.299 0.430 1.00 92.56 301 ILE A CA 1
ATOM 2252 C C . ILE A 1 301 ? -3.885 -3.990 1.189 1.00 92.56 301 ILE A C 1
ATOM 2254 O O . ILE A 1 301 ? -4.738 -4.650 0.587 1.00 92.56 301 ILE A O 1
ATOM 2258 N N . LEU A 1 302 ? -3.929 -3.848 2.512 1.00 95.56 302 LEU A N 1
ATOM 2259 C CA . LEU A 1 302 ? -4.963 -4.440 3.367 1.00 95.56 302 LEU A CA 1
ATOM 2260 C C . LEU A 1 302 ? -6.333 -3.814 3.071 1.00 95.56 302 LEU A C 1
ATOM 2262 O O . LEU A 1 302 ? -7.329 -4.533 2.962 1.00 95.56 302 LEU A O 1
ATOM 2266 N N . THR A 1 303 ? -6.374 -2.496 2.853 1.00 96.00 303 THR A N 1
ATOM 2267 C CA . THR A 1 303 ? -7.577 -1.759 2.441 1.00 96.00 303 THR A CA 1
ATOM 2268 C C . THR A 1 303 ? -8.146 -2.292 1.123 1.00 96.00 303 THR A C 1
ATOM 2270 O O . THR A 1 303 ? -9.361 -2.488 1.032 1.00 96.00 303 THR A O 1
ATOM 2273 N N . LEU A 1 304 ? -7.310 -2.612 0.121 1.00 96.06 304 LEU A N 1
ATOM 2274 C CA . LEU A 1 304 ? -7.792 -3.236 -1.119 1.00 96.06 304 LEU A CA 1
ATOM 2275 C C . LEU A 1 304 ? -8.450 -4.598 -0.856 1.00 96.06 304 LEU A C 1
ATOM 2277 O O . LEU A 1 304 ? -9.485 -4.893 -1.450 1.00 96.06 304 LEU A O 1
ATOM 2281 N N . GLY A 1 305 ? -7.903 -5.404 0.060 1.00 96.75 305 GLY A N 1
ATOM 2282 C CA . GLY A 1 305 ? -8.504 -6.681 0.457 1.00 96.75 305 GLY A CA 1
ATOM 2283 C C . GLY A 1 305 ? -9.952 -6.530 0.944 1.00 96.75 305 GLY A C 1
ATOM 2284 O O . GLY A 1 305 ? -10.817 -7.323 0.567 1.00 96.75 305 GLY A O 1
ATOM 2285 N N . VAL A 1 306 ? -10.243 -5.470 1.708 1.00 97.31 306 VAL A N 1
ATOM 2286 C CA . VAL A 1 306 ? -11.612 -5.143 2.149 1.00 97.31 306 VAL A CA 1
ATOM 2287 C C . VAL A 1 306 ? -12.468 -4.594 0.999 1.00 97.31 306 VAL A C 1
ATOM 2289 O O . VAL A 1 306 ? -13.616 -5.008 0.846 1.00 97.31 306 VAL A O 1
ATOM 2292 N N . ILE A 1 307 ? -11.919 -3.717 0.148 1.00 96.44 307 ILE A N 1
ATOM 2293 C CA . ILE A 1 307 ? -12.609 -3.183 -1.045 1.00 96.44 307 ILE A CA 1
ATOM 2294 C C . ILE A 1 307 ? -13.076 -4.320 -1.970 1.00 96.44 307 ILE A C 1
ATOM 2296 O O . ILE A 1 307 ? -14.213 -4.307 -2.443 1.00 96.44 307 ILE A O 1
ATOM 2300 N N . VAL A 1 308 ? -12.216 -5.315 -2.207 1.00 96.88 308 VAL A N 1
ATOM 2301 C CA . VAL A 1 308 ? -12.511 -6.500 -3.026 1.00 96.88 308 VAL A CA 1
ATOM 2302 C C . VAL A 1 308 ? -13.562 -7.389 -2.360 1.00 96.88 308 VAL A C 1
ATOM 2304 O O . VAL A 1 308 ? -14.489 -7.847 -3.031 1.00 96.88 308 VAL A O 1
ATOM 2307 N N . ALA A 1 309 ? -13.460 -7.606 -1.045 1.00 96.94 309 ALA A N 1
ATOM 2308 C CA . ALA A 1 309 ? -14.450 -8.367 -0.287 1.00 96.94 309 ALA A CA 1
ATOM 2309 C C . ALA A 1 309 ? -15.856 -7.738 -0.370 1.00 96.94 309 ALA A C 1
ATOM 2311 O O . ALA A 1 309 ? -16.847 -8.452 -0.547 1.00 96.94 309 ALA A O 1
ATOM 2312 N N . GLU A 1 310 ? -15.946 -6.408 -0.313 1.00 95.69 310 GLU A N 1
ATOM 2313 C CA . GLU A 1 310 ? -17.207 -5.676 -0.417 1.00 95.69 310 GLU A CA 1
ATOM 2314 C C . GLU A 1 310 ? -17.778 -5.738 -1.841 1.00 95.69 310 GLU A C 1
ATOM 2316 O O . GLU A 1 310 ? -18.930 -6.122 -2.031 1.00 95.69 310 GLU A O 1
ATOM 2321 N N . GLU A 1 311 ? -16.966 -5.406 -2.846 1.00 94.75 311 GLU A N 1
ATOM 2322 C CA . GLU A 1 311 ? -17.399 -5.276 -4.241 1.00 94.75 311 GLU A CA 1
ATOM 2323 C C . GLU A 1 311 ? -17.766 -6.623 -4.893 1.00 94.75 311 GLU A C 1
ATOM 2325 O O . GLU A 1 311 ? -18.693 -6.705 -5.701 1.00 94.75 311 GLU A O 1
ATOM 2330 N N . ILE A 1 312 ? -17.052 -7.699 -4.550 1.00 96.12 312 ILE A N 1
ATOM 2331 C CA . ILE A 1 312 ? -17.235 -9.013 -5.183 1.00 96.12 312 ILE A CA 1
ATOM 2332 C C . ILE A 1 312 ? -18.143 -9.934 -4.364 1.00 96.12 312 ILE A C 1
ATOM 2334 O O . ILE A 1 312 ? -18.936 -10.677 -4.954 1.00 96.12 312 ILE A O 1
ATOM 2338 N N . PHE A 1 313 ? -18.060 -9.868 -3.030 1.00 96.12 313 PHE A N 1
ATOM 2339 C CA . PHE A 1 313 ? -18.713 -10.810 -2.112 1.00 96.12 313 PHE A CA 1
ATOM 2340 C C . PHE A 1 313 ? -19.695 -10.163 -1.122 1.00 96.12 313 PHE A C 1
ATOM 2342 O O . PHE A 1 313 ? -20.305 -10.883 -0.331 1.00 96.12 313 PHE A O 1
ATOM 2349 N N . GLY A 1 314 ? -19.862 -8.835 -1.135 1.00 93.50 314 GLY A N 1
ATOM 2350 C CA . GLY A 1 314 ? -20.761 -8.129 -0.217 1.00 93.50 314 GLY A CA 1
ATOM 2351 C C . GLY A 1 314 ? -20.323 -8.169 1.253 1.00 93.50 314 GLY A C 1
ATOM 2352 O O . GLY A 1 314 ? -21.161 -7.997 2.136 1.00 93.50 314 GLY A O 1
ATOM 2353 N N . LYS A 1 315 ? -19.036 -8.423 1.535 1.00 93.56 315 LYS A N 1
ATOM 2354 C CA . LYS A 1 315 ? -18.474 -8.452 2.896 1.00 93.56 315 LYS A CA 1
ATOM 2355 C C . LYS A 1 315 ? -17.563 -7.250 3.133 1.00 93.56 315 LYS A C 1
ATOM 2357 O O . LYS A 1 315 ? -16.502 -7.172 2.529 1.00 93.56 315 LYS A O 1
ATOM 2362 N N . ALA A 1 316 ? -17.934 -6.363 4.049 1.00 91.25 316 ALA A N 1
ATOM 2363 C CA . ALA A 1 316 ? -17.147 -5.184 4.406 1.00 91.25 316 ALA A CA 1
ATOM 2364 C C . ALA A 1 316 ? -16.903 -5.100 5.917 1.00 91.25 316 ALA A C 1
ATOM 2366 O O . ALA A 1 316 ? -17.700 -5.596 6.712 1.00 91.25 316 ALA A O 1
ATOM 2367 N N . ILE A 1 317 ? -15.820 -4.419 6.285 1.00 96.38 317 ILE A N 1
ATOM 2368 C CA . ILE A 1 317 ? -15.538 -3.903 7.629 1.00 96.38 317 ILE A CA 1
ATOM 2369 C C . ILE A 1 317 ? -15.098 -2.440 7.478 1.00 96.38 317 ILE A C 1
ATOM 2371 O O . ILE A 1 317 ? -14.480 -2.120 6.460 1.00 96.38 317 ILE A O 1
ATOM 2375 N N . PRO A 1 318 ? -15.396 -1.534 8.424 1.00 96.69 318 PRO A N 1
ATOM 2376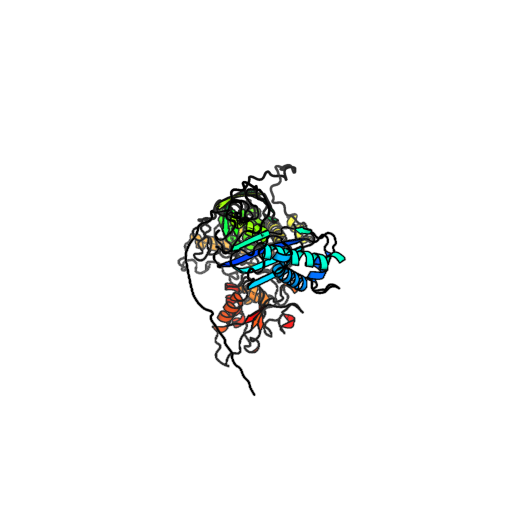 C CA . PRO A 1 318 ? -14.894 -0.170 8.345 1.00 96.69 318 PRO A CA 1
ATOM 2377 C C . PRO A 1 318 ? -13.360 -0.138 8.387 1.00 96.69 318 PRO A C 1
ATOM 2379 O O . PRO A 1 318 ? -12.724 -0.828 9.191 1.00 96.69 318 PRO A O 1
ATOM 2382 N N . VAL A 1 319 ? -12.780 0.689 7.515 1.00 97.56 319 VAL A N 1
ATOM 2383 C CA . VAL A 1 319 ? -11.336 0.939 7.420 1.00 97.56 319 VAL A CA 1
ATOM 2384 C C . VAL A 1 319 ? -11.102 2.439 7.530 1.00 97.56 319 VAL A C 1
ATOM 2386 O O . VAL A 1 319 ? -11.578 3.198 6.682 1.00 97.56 319 VAL A O 1
ATOM 2389 N N . VAL A 1 320 ? -10.384 2.858 8.573 1.00 96.38 320 VAL A N 1
ATOM 2390 C CA . VAL A 1 320 ? -10.217 4.269 8.949 1.00 96.38 320 VAL A CA 1
ATOM 2391 C C . VAL A 1 320 ? -8.740 4.614 9.100 1.00 96.38 320 VAL A C 1
ATOM 2393 O O . VAL A 1 320 ? -8.036 3.974 9.875 1.00 96.38 320 VAL A O 1
ATOM 2396 N N . THR A 1 321 ? -8.272 5.671 8.440 1.00 95.56 321 THR A N 1
ATOM 2397 C CA . THR A 1 321 ? -6.974 6.282 8.769 1.00 95.56 321 THR A CA 1
ATOM 2398 C C . THR A 1 321 ? -7.200 7.466 9.707 1.00 95.56 321 THR A C 1
ATOM 2400 O O . THR A 1 321 ? -7.925 8.401 9.361 1.00 95.56 321 THR A O 1
ATOM 2403 N N . LEU A 1 322 ? -6.591 7.421 10.893 1.00 92.81 322 LEU A N 1
ATOM 2404 C CA . LEU A 1 322 ? -6.481 8.552 11.821 1.00 92.81 322 LEU A CA 1
ATOM 2405 C C . LEU A 1 322 ? -5.202 9.341 11.522 1.00 92.81 322 LEU A C 1
ATOM 2407 O O . LEU A 1 322 ? -4.268 8.800 10.938 1.00 92.81 322 LEU A O 1
ATOM 2411 N N . ASP A 1 323 ? -5.126 10.604 11.947 1.00 87.12 323 ASP A N 1
ATOM 2412 C CA . ASP A 1 323 ? -3.846 11.315 11.912 1.00 87.12 323 ASP A CA 1
ATOM 2413 C C . ASP A 1 323 ? -2.871 10.783 12.991 1.00 87.12 323 ASP A C 1
ATOM 2415 O O . ASP A 1 323 ? -3.309 10.198 13.988 1.00 87.12 323 ASP A O 1
ATOM 2419 N N . PRO A 1 324 ? -1.546 10.993 12.848 1.00 83.25 324 PRO A N 1
ATOM 2420 C CA . PRO A 1 324 ? -0.556 10.464 13.789 1.00 83.25 324 PRO A CA 1
ATOM 2421 C C . PRO A 1 324 ? -0.685 10.936 15.243 1.00 83.25 324 PRO A C 1
ATOM 2423 O O . PRO A 1 324 ? -0.076 10.342 16.130 1.00 83.25 324 PRO A O 1
ATOM 2426 N N . ILE A 1 325 ? -1.401 12.023 15.542 1.00 81.88 325 ILE A N 1
ATOM 2427 C CA . ILE A 1 325 ? -1.650 12.461 16.925 1.00 81.88 325 ILE A CA 1
ATOM 2428 C C . ILE A 1 325 ? -2.824 11.664 17.494 1.00 81.88 325 ILE A C 1
ATOM 2430 O O . ILE A 1 325 ? -2.676 11.046 18.550 1.00 81.88 325 ILE A O 1
ATOM 2434 N N . ASP A 1 326 ? -3.944 11.624 16.770 1.00 86.88 326 ASP A N 1
ATOM 2435 C CA . ASP A 1 326 ? -5.139 10.869 17.156 1.00 86.88 326 ASP A CA 1
ATOM 2436 C C . ASP A 1 326 ? -4.847 9.364 17.267 1.00 86.88 326 ASP A C 1
ATOM 2438 O O . ASP A 1 326 ? -5.250 8.732 18.242 1.00 86.88 326 ASP A O 1
ATOM 2442 N N . PHE A 1 327 ? -4.061 8.794 16.348 1.00 91.44 327 PHE A N 1
ATOM 2443 C CA . PHE A 1 327 ? -3.636 7.394 16.411 1.00 91.44 327 PHE A CA 1
ATOM 2444 C C . PHE A 1 327 ? -2.776 7.098 17.653 1.00 91.44 327 PHE A C 1
ATOM 2446 O O . PHE A 1 327 ? -3.074 6.169 18.407 1.00 91.44 327 PHE A O 1
ATOM 2453 N N . ARG A 1 328 ? -1.746 7.915 17.932 1.00 88.75 328 ARG A N 1
ATOM 2454 C CA . ARG A 1 328 ? -0.904 7.767 19.140 1.00 88.75 328 ARG A CA 1
ATOM 2455 C C . ARG A 1 328 ? -1.678 7.973 20.442 1.00 88.75 328 ARG A C 1
ATOM 2457 O O . ARG A 1 328 ? -1.247 7.498 21.491 1.00 88.75 328 ARG A O 1
ATOM 2464 N N . ASP A 1 329 ? -2.804 8.676 20.403 1.00 85.62 329 ASP A N 1
ATOM 2465 C CA . ASP A 1 329 ? -3.711 8.780 21.539 1.00 85.62 329 ASP A CA 1
ATOM 2466 C C . ASP A 1 329 ? -4.710 7.611 21.621 1.00 85.62 329 ASP A C 1
ATOM 2468 O O . ASP A 1 329 ? -5.040 7.205 22.736 1.00 85.62 329 ASP A O 1
ATOM 2472 N N . LEU A 1 330 ? -5.136 7.023 20.497 1.00 91.06 330 LEU A N 1
ATOM 2473 C CA . LEU A 1 330 ? -5.983 5.823 20.439 1.00 91.06 330 LEU A CA 1
ATOM 2474 C C . LEU A 1 330 ? -5.283 4.592 21.032 1.00 91.06 330 LEU A C 1
ATOM 2476 O O . LEU A 1 330 ? -5.879 3.889 21.849 1.00 91.06 330 LEU A O 1
ATOM 2480 N N . ILE A 1 331 ? -4.019 4.339 20.673 1.00 92.81 331 ILE A N 1
ATOM 2481 C CA . ILE A 1 331 ? -3.284 3.136 21.118 1.00 92.81 331 ILE A CA 1
ATOM 2482 C C . ILE A 1 331 ? -3.153 3.018 22.647 1.00 92.81 331 ILE A C 1
ATOM 2484 O O . ILE A 1 331 ? -3.040 1.921 23.190 1.00 92.81 331 ILE A O 1
ATOM 2488 N N . LYS A 1 332 ? -3.270 4.137 23.374 1.00 88.44 332 LYS A N 1
ATOM 2489 C CA . LYS A 1 332 ? -3.266 4.184 24.849 1.00 88.44 332 LYS A CA 1
ATOM 2490 C C . LYS A 1 332 ? -4.487 3.507 25.484 1.00 88.44 332 LYS A C 1
ATOM 2492 O O . LYS A 1 332 ? -4.490 3.274 26.690 1.00 88.44 332 LYS A O 1
ATOM 2497 N N . PHE A 1 333 ? -5.517 3.190 24.696 1.00 90.38 333 PHE A N 1
ATOM 2498 C CA . PHE A 1 333 ? -6.740 2.521 25.144 1.00 90.38 333 PHE A CA 1
ATOM 2499 C C . PHE A 1 333 ? -6.796 1.026 24.770 1.00 90.38 333 PHE A C 1
ATOM 2501 O O . PHE A 1 333 ? -7.881 0.442 24.773 1.00 90.38 333 PHE A O 1
ATOM 2508 N N . ASN A 1 334 ? -5.654 0.398 24.465 1.00 93.62 334 ASN A N 1
ATOM 2509 C CA . ASN A 1 334 ? -5.547 -1.040 24.194 1.00 93.62 334 ASN A CA 1
ATOM 2510 C C . ASN A 1 334 ? -6.337 -1.899 25.209 1.00 93.62 334 ASN A C 1
ATOM 2512 O O . ASN A 1 334 ? -6.284 -1.664 26.418 1.00 93.62 334 ASN A O 1
ATOM 2516 N N . GLY A 1 335 ? -7.083 -2.893 24.725 1.00 92.31 335 GLY A N 1
ATOM 2517 C CA . GLY A 1 335 ? -7.944 -3.773 25.525 1.00 92.31 335 GLY A CA 1
ATOM 2518 C C . GLY A 1 335 ? -9.298 -3.182 25.956 1.00 92.31 335 GLY A C 1
ATOM 2519 O O . GLY A 1 335 ? -10.129 -3.907 26.522 1.00 92.31 335 GLY A O 1
ATOM 2520 N N . ARG A 1 336 ? -9.572 -1.895 25.692 1.00 92.69 336 ARG A N 1
ATOM 2521 C CA . ARG A 1 336 ? -10.906 -1.305 25.898 1.00 92.69 336 ARG A CA 1
ATOM 2522 C C . ARG A 1 336 ? -11.838 -1.596 24.726 1.00 92.69 336 ARG A C 1
ATOM 2524 O O . ARG A 1 336 ? -11.402 -1.917 23.625 1.00 92.69 336 ARG A O 1
ATOM 2531 N N . ASP A 1 337 ? -13.133 -1.500 24.986 1.00 93.50 337 ASP A N 1
ATOM 2532 C CA . ASP A 1 337 ? -14.166 -1.642 23.966 1.00 93.50 337 ASP A CA 1
ATOM 2533 C C . ASP A 1 337 ? -14.322 -0.327 23.197 1.00 93.50 337 ASP A C 1
ATOM 2535 O O . ASP A 1 337 ? -14.298 0.757 23.785 1.00 93.50 337 ASP A O 1
ATOM 2539 N N . PHE A 1 338 ? -14.441 -0.435 21.877 1.00 94.81 338 PHE A N 1
ATOM 2540 C CA . PHE A 1 338 ? -14.591 0.692 20.964 1.00 94.81 338 PHE A CA 1
ATOM 2541 C C . PHE A 1 338 ? -15.726 0.454 19.973 1.00 94.81 338 PHE A C 1
ATOM 2543 O O . PHE A 1 338 ? -16.112 -0.680 19.681 1.00 94.81 338 PHE A O 1
ATOM 2550 N N . HIS A 1 339 ? -16.218 1.560 19.429 1.00 94.75 339 HIS A N 1
ATOM 2551 C CA . HIS A 1 339 ? -17.230 1.643 18.392 1.00 94.75 339 HIS A CA 1
ATOM 2552 C C . HIS A 1 339 ? -16.656 2.435 17.217 1.00 94.75 339 HIS A C 1
ATOM 2554 O O . HIS A 1 339 ? -16.086 3.510 17.413 1.00 94.75 339 HIS A O 1
ATOM 2560 N N . VAL A 1 340 ? -16.807 1.910 16.004 1.00 94.38 340 VAL A N 1
ATOM 2561 C CA . VAL A 1 340 ? -16.419 2.585 14.760 1.00 94.38 340 VAL A CA 1
ATOM 2562 C C . VAL A 1 340 ? -17.678 2.803 13.936 1.00 94.38 340 VAL A C 1
ATOM 2564 O O . VAL A 1 340 ? -18.391 1.839 13.675 1.00 94.38 340 VAL A O 1
ATOM 2567 N N . ILE A 1 341 ? -17.953 4.044 13.530 1.00 93.12 341 ILE A N 1
ATOM 2568 C CA . ILE A 1 341 ? -19.000 4.378 12.554 1.00 93.12 341 ILE A CA 1
ATOM 2569 C C . ILE A 1 341 ? -18.386 5.289 11.497 1.00 93.12 341 ILE A C 1
ATOM 2571 O O . ILE A 1 341 ? -18.103 6.463 11.749 1.00 93.12 341 ILE A O 1
ATOM 2575 N N . ASN A 1 342 ? -18.195 4.750 10.294 1.00 89.94 342 ASN A N 1
ATOM 2576 C CA . ASN A 1 342 ? -17.518 5.421 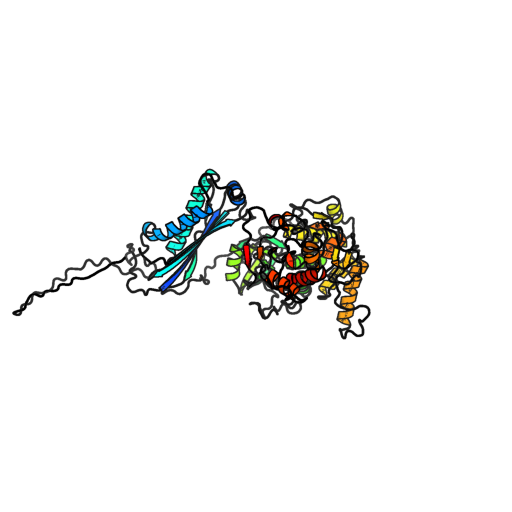9.188 1.00 89.94 342 ASN A CA 1
ATOM 2577 C C . ASN A 1 342 ? -16.166 5.991 9.660 1.00 89.94 342 ASN A C 1
ATOM 2579 O O . ASN A 1 342 ? -15.323 5.230 10.118 1.00 89.94 342 ASN A O 1
ATOM 2583 N N . GLY A 1 343 ? -15.946 7.307 9.578 1.00 87.50 343 GLY A N 1
ATOM 2584 C CA . GLY A 1 343 ? -14.699 7.942 10.026 1.00 87.50 343 GLY A CA 1
ATOM 2585 C C . GLY A 1 343 ? -14.576 8.175 11.539 1.00 87.50 343 GLY A C 1
ATOM 2586 O O . GLY A 1 343 ? -13.545 8.680 11.972 1.00 87.50 343 GLY A O 1
ATOM 2587 N N . GLN A 1 344 ? -15.601 7.879 12.344 1.00 92.88 344 GLN A N 1
ATOM 2588 C CA . GLN A 1 344 ? -15.586 8.121 13.792 1.00 92.88 344 GLN A CA 1
ATOM 2589 C C . GLN A 1 344 ? -15.204 6.861 14.565 1.00 92.88 344 GLN A C 1
ATOM 2591 O O . GLN A 1 344 ? -15.792 5.802 14.358 1.00 92.88 344 GLN A O 1
ATOM 2596 N N . VAL A 1 345 ? -14.270 7.003 15.505 1.00 93.56 345 VAL A N 1
ATOM 2597 C CA . VAL A 1 345 ? -13.822 5.942 16.420 1.00 93.56 345 VAL A CA 1
ATOM 2598 C C . VAL A 1 345 ? -14.033 6.430 17.853 1.00 93.56 345 VAL A C 1
ATOM 2600 O O . VAL A 1 345 ? -13.513 7.483 18.216 1.00 93.56 345 VAL A O 1
ATOM 2603 N N . SER A 1 346 ? -14.792 5.712 18.685 1.00 91.69 346 SER A N 1
ATOM 2604 C CA . SER A 1 346 ? -15.119 6.167 20.045 1.00 91.69 346 SER A CA 1
ATOM 2605 C C . SER A 1 346 ? -15.211 5.059 21.089 1.00 91.69 346 SER A C 1
ATOM 2607 O O . SER A 1 346 ? -15.569 3.926 20.784 1.00 91.69 346 SER A O 1
ATOM 2609 N N . THR A 1 347 ? -14.942 5.417 22.347 1.00 86.31 347 THR A N 1
ATOM 2610 C CA . THR A 1 347 ? -15.160 4.565 23.527 1.00 86.31 347 THR A CA 1
ATOM 2611 C C . THR A 1 347 ? -16.639 4.353 23.865 1.00 86.31 347 THR A C 1
ATOM 2613 O O . THR A 1 347 ? -16.959 3.430 24.604 1.00 86.31 347 THR A O 1
ATOM 2616 N N . ASN A 1 348 ? -17.545 5.198 23.357 1.00 81.62 348 ASN A N 1
ATOM 2617 C CA . ASN A 1 348 ? -18.986 5.097 23.603 1.00 81.62 348 ASN A CA 1
ATOM 2618 C C . ASN A 1 348 ? -19.741 4.719 22.331 1.00 81.62 348 ASN A C 1
ATOM 2620 O O . ASN A 1 348 ? -19.295 5.007 21.221 1.00 81.62 348 ASN A O 1
ATOM 2624 N N . LYS A 1 349 ? -20.921 4.104 22.497 1.00 74.62 349 LYS A N 1
ATOM 2625 C CA . LYS A 1 349 ? -21.835 3.834 21.382 1.0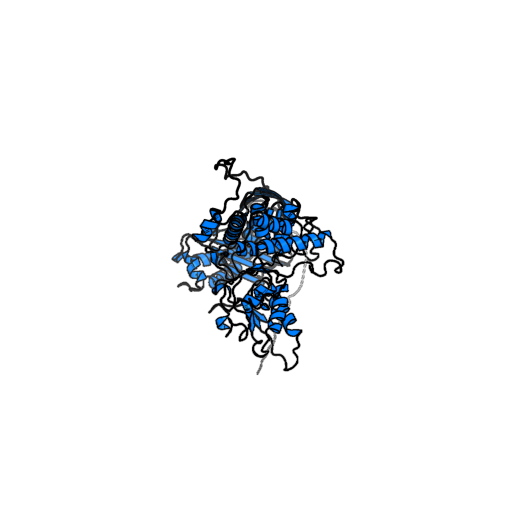0 74.62 349 LYS A CA 1
ATOM 2626 C C . LYS A 1 349 ? -22.210 5.141 20.695 1.00 74.62 349 LYS A C 1
ATOM 2628 O O . LYS A 1 349 ? -22.973 5.942 21.236 1.00 74.62 349 LYS A O 1
ATOM 2633 N N . LEU A 1 350 ? -21.670 5.327 19.498 1.00 67.38 350 LEU A N 1
ATOM 2634 C CA . LEU A 1 350 ? -22.019 6.425 18.615 1.00 67.38 350 LEU A CA 1
ATOM 2635 C C . LEU A 1 350 ? -23.473 6.249 18.154 1.00 67.38 350 LEU A C 1
ATOM 2637 O O . LEU A 1 350 ? -23.910 5.142 17.849 1.00 67.38 350 LEU A O 1
ATOM 2641 N N . GLN A 1 351 ? -24.231 7.343 18.114 1.00 58.81 351 GLN A N 1
ATOM 2642 C CA . GLN A 1 351 ? -25.494 7.379 17.379 1.00 58.81 351 GLN A CA 1
ATOM 2643 C C . GLN A 1 351 ? -25.189 7.818 15.950 1.00 58.81 351 GLN A C 1
ATOM 2645 O O . GLN A 1 351 ? -24.454 8.789 15.759 1.00 58.81 351 GLN A O 1
ATOM 2650 N N . ASP A 1 352 ? -25.766 7.142 14.956 1.00 48.31 352 ASP A N 1
ATOM 2651 C CA . ASP A 1 352 ? -25.635 7.563 13.563 1.00 48.31 352 ASP A CA 1
ATOM 2652 C C . ASP A 1 352 ? -26.294 8.937 13.352 1.00 48.31 352 ASP A C 1
ATOM 2654 O O . ASP A 1 352 ? -27.513 9.080 13.226 1.00 48.31 352 ASP A O 1
ATOM 2658 N N . THR A 1 353 ? -25.460 9.974 13.303 1.00 45.75 353 THR A N 1
ATOM 2659 C CA . THR A 1 353 ? -25.882 11.353 13.034 1.00 45.75 353 THR A CA 1
ATOM 2660 C C . THR A 1 353 ? -26.133 11.616 11.545 1.00 45.75 353 THR A C 1
ATOM 2662 O O . THR A 1 353 ? -26.628 12.688 11.195 1.00 45.75 353 THR A O 1
ATOM 2665 N N . THR A 1 354 ? -25.880 10.643 10.658 1.00 44.41 354 THR A N 1
ATOM 2666 C CA . THR A 1 354 ? -26.169 10.736 9.215 1.00 44.41 354 THR A CA 1
ATOM 2667 C C . THR A 1 354 ? -27.580 10.271 8.829 1.00 44.41 354 THR A C 1
ATOM 2669 O O . THR A 1 354 ? -27.950 10.316 7.652 1.00 44.41 354 THR A O 1
ATOM 2672 N N . ALA A 1 355 ? -28.424 9.936 9.813 1.00 38.91 355 ALA A N 1
ATOM 2673 C CA . ALA A 1 355 ? -29.797 9.452 9.655 1.00 38.91 355 ALA A CA 1
ATOM 2674 C C . ALA A 1 355 ? -30.825 10.487 9.114 1.00 38.91 355 ALA A C 1
ATOM 2676 O O . ALA A 1 355 ? -31.864 10.732 9.731 1.00 38.91 355 ALA A O 1
ATOM 2677 N N . LYS A 1 356 ? -30.585 11.057 7.921 1.00 33.06 356 LYS A N 1
ATOM 2678 C CA . LYS A 1 356 ? -31.605 11.636 7.011 1.00 33.06 356 LYS A CA 1
ATOM 2679 C C . LYS A 1 356 ? -31.283 11.443 5.519 1.00 33.06 356 LYS A C 1
ATOM 2681 O O . LYS A 1 356 ? -31.583 12.300 4.690 1.00 33.06 356 LYS A O 1
ATOM 2686 N N . VAL A 1 357 ? -30.782 10.270 5.142 1.00 30.56 357 VAL A N 1
ATOM 2687 C CA . VAL A 1 357 ? -31.079 9.709 3.814 1.00 30.56 357 VAL A CA 1
ATOM 2688 C C . VAL A 1 357 ? -31.898 8.443 4.051 1.00 30.56 357 VAL A C 1
ATOM 2690 O O . VAL A 1 357 ? -31.437 7.587 4.803 1.00 30.56 357 VAL A O 1
ATOM 2693 N N . PRO A 1 358 ? -33.109 8.298 3.478 1.00 26.14 358 PRO A N 1
ATOM 2694 C CA . PRO A 1 358 ? -33.848 7.051 3.597 1.00 26.14 358 PRO A CA 1
ATOM 2695 C C . PRO A 1 358 ? -32.992 5.903 3.069 1.00 26.14 358 PRO A C 1
ATOM 2697 O O . PRO A 1 358 ? -32.430 6.010 1.975 1.00 26.14 358 PRO A O 1
ATOM 2700 N N . LEU A 1 359 ? -32.934 4.798 3.812 1.00 32.25 359 LEU A N 1
ATOM 2701 C CA . LEU A 1 359 ? -32.475 3.530 3.260 1.00 32.25 359 LEU A CA 1
ATOM 2702 C C . LEU A 1 359 ? -33.460 3.156 2.147 1.00 32.25 359 LEU A C 1
ATOM 2704 O O . LEU A 1 359 ? -34.557 2.658 2.399 1.00 32.25 359 LEU A O 1
ATOM 2708 N N . VAL A 1 360 ? -33.092 3.469 0.903 1.00 26.06 360 VAL A N 1
ATOM 2709 C CA . VAL A 1 360 ? -33.824 3.014 -0.274 1.00 26.06 360 VAL A CA 1
ATOM 2710 C C . VAL A 1 360 ? -33.592 1.514 -0.357 1.00 26.06 360 VAL A C 1
ATOM 2712 O O . VAL A 1 360 ? -32.569 1.054 -0.865 1.00 26.06 360 VAL A O 1
ATOM 2715 N N . VAL A 1 361 ? -34.549 0.761 0.183 1.00 29.48 361 VAL A N 1
ATOM 2716 C CA . VAL A 1 361 ? -34.662 -0.686 0.002 1.00 29.48 361 VAL A CA 1
ATOM 2717 C C . VAL A 1 361 ? -34.721 -0.941 -1.507 1.00 29.48 361 VAL A C 1
ATOM 2719 O O . VAL A 1 361 ? -35.745 -0.693 -2.139 1.00 29.48 361 VAL A O 1
ATOM 2722 N N . GLY A 1 362 ? -33.585 -1.336 -2.089 1.00 31.25 362 GLY A N 1
ATOM 2723 C CA . GLY A 1 362 ? -33.397 -1.437 -3.542 1.00 31.25 362 GLY A CA 1
ATOM 2724 C C . GLY A 1 362 ? -32.040 -0.961 -4.084 1.00 31.25 362 GLY A C 1
ATOM 2725 O O . GLY A 1 362 ? -31.743 -1.244 -5.239 1.00 31.25 362 GLY A O 1
ATOM 2726 N N . ALA A 1 363 ? -31.195 -0.280 -3.299 1.00 34.09 363 ALA A N 1
ATOM 2727 C CA . ALA A 1 363 ? -29.827 0.060 -3.717 1.00 34.09 363 ALA A CA 1
ATOM 2728 C C . ALA A 1 363 ? -28.826 -1.042 -3.307 1.00 34.09 363 ALA A C 1
ATOM 2730 O O . ALA A 1 363 ? -28.327 -1.044 -2.186 1.00 34.09 363 ALA A O 1
ATOM 2731 N N . THR A 1 364 ? -28.549 -1.989 -4.208 1.00 44.03 364 THR A N 1
ATOM 2732 C CA . THR A 1 364 ? -27.749 -3.207 -3.941 1.00 44.03 364 THR A CA 1
ATOM 2733 C C . THR A 1 364 ? -26.252 -3.096 -4.255 1.00 44.03 364 THR A C 1
ATOM 2735 O O . THR A 1 364 ? -25.568 -4.115 -4.265 1.00 44.03 364 THR A O 1
ATOM 2738 N N . GLU A 1 365 ? -25.724 -1.901 -4.531 1.00 54.53 365 GLU A N 1
ATOM 2739 C CA . GLU A 1 365 ? -24.308 -1.705 -4.877 1.00 54.53 365 GLU A CA 1
ATOM 2740 C C . GLU A 1 365 ? -23.626 -0.679 -3.953 1.00 54.53 365 GLU A C 1
ATOM 2742 O O . GLU A 1 365 ? -24.226 0.367 -3.674 1.00 54.53 365 GLU A O 1
ATOM 2747 N N . PRO A 1 366 ? -22.364 -0.911 -3.531 1.00 57.84 366 PRO A N 1
ATOM 2748 C CA . PRO A 1 366 ? -21.573 0.076 -2.798 1.00 57.84 366 PRO A CA 1
ATOM 2749 C C . PRO A 1 366 ? -21.513 1.415 -3.538 1.00 57.84 366 PRO A C 1
ATOM 2751 O O . PRO A 1 366 ? -21.317 1.448 -4.760 1.00 57.84 366 PRO A O 1
ATOM 2754 N N . ARG A 1 367 ? -21.660 2.530 -2.813 1.00 56.81 367 ARG A N 1
ATOM 2755 C CA . ARG A 1 367 ? -21.505 3.871 -3.394 1.00 56.81 367 ARG A CA 1
ATOM 2756 C C . ARG A 1 367 ? -20.032 4.163 -3.643 1.00 56.81 367 ARG A C 1
ATOM 2758 O O . ARG A 1 367 ? -19.236 4.141 -2.712 1.00 56.81 367 ARG A O 1
ATOM 2765 N N . ILE A 1 368 ? -19.705 4.525 -4.877 1.00 65.81 368 ILE A N 1
ATOM 2766 C CA . ILE A 1 368 ? -18.370 4.996 -5.247 1.00 65.81 368 ILE A CA 1
ATOM 2767 C C . ILE A 1 368 ? -18.385 6.513 -5.265 1.00 65.81 368 ILE A C 1
ATOM 2769 O O . ILE A 1 368 ? -19.213 7.136 -5.935 1.00 65.81 368 ILE A O 1
ATOM 2773 N N . SER A 1 369 ? -17.449 7.106 -4.539 1.00 65.81 369 SER A N 1
ATOM 2774 C CA . SER A 1 369 ? -17.148 8.521 -4.645 1.00 65.81 369 SER A CA 1
ATOM 2775 C C . SER A 1 369 ? -16.230 8.724 -5.851 1.00 65.81 369 SER A C 1
ATOM 2777 O O . SER A 1 369 ? -15.045 8.426 -5.826 1.00 65.81 369 SER A O 1
ATOM 2779 N N . THR A 1 370 ? -16.781 9.242 -6.949 1.00 65.75 370 THR A N 1
ATOM 2780 C CA . THR A 1 370 ? -15.975 9.731 -8.083 1.00 65.75 370 THR A CA 1
ATOM 2781 C C . THR A 1 370 ? -15.548 11.191 -7.879 1.00 65.75 370 THR A C 1
ATOM 2783 O O . THR A 1 370 ? -15.121 11.859 -8.821 1.00 65.75 370 THR A O 1
ATOM 2786 N N . LYS A 1 371 ? -15.717 11.743 -6.668 1.00 65.62 371 LYS A N 1
ATOM 2787 C CA . LYS A 1 371 ? -15.400 13.143 -6.370 1.00 65.62 371 LYS A CA 1
ATOM 2788 C C . LYS A 1 371 ? -13.886 13.333 -6.381 1.00 65.62 371 LYS A C 1
ATOM 2790 O O . LYS A 1 371 ? -13.182 12.773 -5.557 1.00 65.62 371 LYS A O 1
ATOM 2795 N N . GLY A 1 372 ? -13.404 14.164 -7.302 1.00 78.50 372 GLY A N 1
ATOM 2796 C CA . GLY A 1 372 ? -11.980 14.479 -7.445 1.00 78.50 372 GLY A CA 1
ATOM 2797 C C . GLY A 1 372 ? -11.239 13.635 -8.485 1.00 78.50 372 GLY A C 1
ATOM 2798 O O . GLY A 1 372 ? -10.164 14.052 -8.907 1.00 78.50 372 GLY A O 1
ATOM 2799 N N . ILE A 1 373 ? -11.817 12.529 -8.972 1.00 90.62 373 ILE A N 1
ATOM 2800 C CA . ILE A 1 373 ? -11.222 11.721 -10.047 1.00 90.62 373 ILE A CA 1
ATOM 2801 C C . ILE A 1 373 ? -11.814 12.137 -11.396 1.00 90.62 373 ILE A C 1
ATOM 2803 O O . ILE A 1 373 ? -13.019 12.044 -11.632 1.00 90.62 373 ILE A O 1
ATOM 2807 N N . LYS A 1 374 ? -10.952 12.576 -12.313 1.00 93.12 374 LYS A N 1
ATOM 2808 C CA . LYS A 1 374 ? -11.307 12.907 -13.692 1.00 93.12 374 LYS A CA 1
ATOM 2809 C C . LYS A 1 374 ? -11.480 11.628 -14.513 1.00 93.12 374 LYS A C 1
ATOM 2811 O O . LYS A 1 374 ? -10.502 10.995 -14.906 1.00 93.12 374 LYS A O 1
ATOM 2816 N N . LEU A 1 375 ? -12.734 11.280 -14.787 1.00 94.69 375 LEU A N 1
ATOM 2817 C CA . LEU A 1 375 ? -13.103 10.145 -15.632 1.00 94.69 375 LEU A CA 1
ATOM 2818 C C . LEU A 1 375 ? -13.046 10.505 -17.122 1.00 94.69 375 LEU A C 1
ATOM 2820 O O . LEU A 1 375 ? -13.368 11.625 -17.519 1.00 94.69 375 LEU A O 1
ATOM 2824 N N . THR A 1 376 ? -12.675 9.529 -17.946 1.00 96.38 376 THR A N 1
ATOM 2825 C CA . THR A 1 376 ? -12.869 9.555 -19.402 1.00 96.38 376 THR A CA 1
ATOM 2826 C C . THR A 1 376 ? -14.213 8.928 -19.794 1.00 96.38 376 THR A C 1
ATOM 2828 O O . THR A 1 376 ? -14.881 8.274 -18.983 1.00 96.38 376 THR A O 1
ATOM 2831 N N . ASP A 1 377 ? -14.593 9.061 -21.067 1.00 96.81 377 ASP A N 1
ATOM 2832 C CA . ASP A 1 377 ? -15.751 8.357 -21.635 1.00 96.81 377 ASP A CA 1
ATOM 2833 C C . ASP A 1 377 ? -15.610 6.829 -21.510 1.00 96.81 377 ASP A C 1
ATOM 2835 O O . ASP A 1 377 ? -16.597 6.132 -21.281 1.00 96.81 377 ASP A O 1
ATOM 2839 N N . LEU A 1 378 ? -14.380 6.304 -21.599 1.00 96.75 378 LEU A N 1
ATOM 2840 C CA . LEU A 1 378 ? -14.083 4.880 -21.423 1.00 96.75 378 LEU A CA 1
ATOM 2841 C C . LEU A 1 378 ? -14.299 4.431 -19.969 1.00 96.75 378 LEU A C 1
ATOM 2843 O O . LEU A 1 378 ? -14.971 3.426 -19.741 1.00 96.75 378 LEU A O 1
ATOM 2847 N N . ASP A 1 379 ? -13.795 5.197 -18.996 1.00 96.88 379 ASP A N 1
ATOM 2848 C CA . ASP A 1 379 ? -14.006 4.922 -17.564 1.00 96.88 379 ASP A CA 1
ATOM 2849 C C . ASP A 1 379 ? -15.512 4.934 -17.226 1.00 96.88 379 ASP A C 1
ATOM 2851 O O . ASP A 1 379 ? -16.031 4.051 -16.542 1.00 96.88 379 ASP A O 1
ATOM 2855 N N . THR A 1 380 ? -16.244 5.896 -17.794 1.00 95.88 380 THR A N 1
ATOM 2856 C CA . THR A 1 380 ? -17.703 6.023 -17.649 1.00 95.88 380 THR A CA 1
ATOM 2857 C C . THR A 1 380 ? -18.457 4.875 -18.335 1.00 95.88 380 THR A C 1
ATOM 2859 O O . THR A 1 380 ? -19.450 4.379 -17.803 1.00 95.88 380 THR A O 1
ATOM 2862 N N . ALA A 1 381 ? -17.982 4.391 -19.486 1.00 97.31 381 ALA A N 1
ATOM 2863 C CA . ALA A 1 381 ? -18.559 3.244 -20.186 1.00 97.31 381 ALA A CA 1
ATOM 2864 C C . ALA A 1 381 ? -18.421 1.929 -19.394 1.00 97.31 381 ALA A C 1
ATOM 2866 O O . ALA A 1 381 ? -19.353 1.122 -19.401 1.00 97.31 381 ALA A O 1
ATOM 2867 N N . PHE A 1 382 ? -17.314 1.726 -18.667 1.00 97.25 382 PHE A N 1
ATOM 2868 C CA . PHE A 1 382 ? -17.188 0.606 -17.725 1.00 97.25 382 PHE A CA 1
ATOM 2869 C C . PHE A 1 382 ? -18.202 0.708 -16.579 1.00 97.25 382 PHE A C 1
ATOM 2871 O O . PHE A 1 382 ? -18.897 -0.268 -16.295 1.00 97.25 382 PHE A O 1
ATOM 2878 N N . LEU A 1 383 ? -18.341 1.884 -15.955 1.00 95.12 383 LEU A N 1
ATOM 2879 C CA . LEU A 1 383 ? -19.312 2.105 -14.874 1.00 95.12 383 LEU A CA 1
ATOM 2880 C C . LEU A 1 383 ? -20.765 1.891 -15.330 1.00 95.12 383 LEU A C 1
ATOM 2882 O O . LEU A 1 383 ? -21.553 1.294 -14.600 1.00 95.12 383 LEU A O 1
ATOM 2886 N N . ASN A 1 384 ? -21.090 2.278 -16.566 1.00 95.06 384 ASN A N 1
ATOM 2887 C CA . ASN A 1 384 ? -22.391 2.043 -17.206 1.00 95.06 384 ASN A CA 1
ATOM 2888 C C . ASN A 1 384 ? -22.582 0.602 -17.736 1.00 95.06 384 ASN A C 1
ATOM 2890 O O . ASN A 1 384 ? -23.503 0.343 -18.507 1.00 95.06 384 ASN A O 1
ATOM 2894 N N . ASN A 1 385 ? -21.723 -0.340 -17.332 1.00 95.88 385 ASN A N 1
ATOM 2895 C CA . ASN A 1 385 ? -21.768 -1.768 -17.669 1.00 95.88 385 ASN A CA 1
ATOM 2896 C C . ASN A 1 385 ? -21.628 -2.121 -19.162 1.00 95.88 385 ASN A C 1
ATOM 2898 O O . ASN A 1 385 ? -21.932 -3.245 -19.559 1.00 95.88 385 ASN A O 1
ATOM 2902 N N . LEU A 1 386 ? -21.130 -1.207 -20.004 1.00 97.00 386 LEU A N 1
ATOM 2903 C CA . LEU A 1 386 ? -21.045 -1.426 -21.458 1.00 97.00 386 LEU A CA 1
ATOM 2904 C C . LEU A 1 386 ? -20.003 -2.486 -21.866 1.00 97.00 386 LEU A C 1
ATOM 2906 O O . LEU A 1 386 ? -19.972 -2.903 -23.022 1.00 97.00 386 LEU A O 1
ATOM 2910 N N . TYR A 1 387 ? -19.173 -2.936 -20.921 1.00 96.56 387 TYR A N 1
ATOM 2911 C CA . TYR A 1 387 ? -18.168 -3.989 -21.101 1.00 96.56 387 TYR A CA 1
ATOM 2912 C C . TYR A 1 387 ? -18.382 -5.208 -20.181 1.00 96.56 387 TYR A C 1
ATOM 2914 O O . TYR A 1 387 ? -17.477 -6.027 -20.037 1.00 96.56 387 TYR A O 1
ATOM 2922 N N . GLY A 1 388 ? -19.573 -5.347 -19.585 1.00 96.88 388 GLY A N 1
ATOM 2923 C CA . GLY A 1 388 ? -19.948 -6.483 -18.736 1.00 96.88 388 GLY A CA 1
ATOM 2924 C C . GLY A 1 388 ? -19.509 -6.372 -17.271 1.00 96.88 388 GLY A C 1
ATOM 2925 O O . GLY A 1 388 ? -18.615 -5.598 -16.913 1.00 96.88 388 GLY A O 1
ATOM 2926 N N . ASP A 1 389 ? -20.148 -7.176 -16.416 1.00 97.25 389 ASP A N 1
ATOM 2927 C CA . ASP A 1 389 ? -20.104 -7.005 -14.958 1.00 97.25 389 ASP A CA 1
ATOM 2928 C C . ASP A 1 389 ? -18.710 -7.195 -14.351 1.00 97.25 389 ASP A C 1
ATOM 2930 O O . ASP A 1 389 ? -18.365 -6.499 -13.397 1.00 97.25 389 ASP A O 1
ATOM 2934 N N . ALA A 1 390 ? -17.879 -8.081 -14.908 1.00 98.06 390 ALA A N 1
ATOM 2935 C CA . ALA A 1 390 ? -16.494 -8.248 -14.464 1.00 98.06 390 ALA A CA 1
ATOM 2936 C C . ALA A 1 390 ? -15.647 -6.985 -14.703 1.00 98.06 390 ALA A C 1
ATOM 2938 O O . ALA A 1 390 ? -14.928 -6.541 -13.810 1.00 98.06 390 ALA A O 1
ATOM 2939 N N . ALA A 1 391 ? -15.757 -6.374 -15.889 1.00 98.25 391 ALA A N 1
ATOM 2940 C CA . ALA A 1 391 ? -15.026 -5.152 -16.225 1.00 98.25 391 ALA A CA 1
ATOM 2941 C C . ALA A 1 391 ? -15.576 -3.932 -15.466 1.00 98.25 391 ALA A C 1
ATOM 2943 O O . ALA A 1 391 ? -14.813 -3.046 -15.078 1.00 98.25 391 ALA A O 1
ATOM 2944 N N . ARG A 1 392 ? -16.888 -3.910 -15.193 1.00 97.62 392 ARG A N 1
ATOM 2945 C CA . ARG A 1 392 ? -17.510 -2.920 -14.310 1.00 97.62 392 ARG A CA 1
ATOM 2946 C C . ARG A 1 392 ? -16.979 -3.036 -12.882 1.00 97.62 392 ARG A C 1
ATOM 2948 O O . ARG A 1 392 ? -16.459 -2.050 -12.372 1.00 97.62 392 ARG A O 1
ATOM 2955 N N . ALA A 1 393 ? -17.033 -4.217 -12.264 1.00 97.31 393 ALA A N 1
ATOM 2956 C CA . ALA A 1 393 ? -16.504 -4.446 -10.916 1.00 97.31 393 ALA A CA 1
ATOM 2957 C C . ALA A 1 393 ? -15.003 -4.112 -10.821 1.00 97.31 393 ALA A C 1
ATOM 2959 O O . ALA A 1 393 ? -14.576 -3.433 -9.891 1.00 97.31 393 ALA A O 1
ATOM 2960 N N . ALA A 1 394 ? -14.211 -4.485 -11.831 1.00 98.19 394 ALA A N 1
ATOM 2961 C CA . ALA A 1 394 ? -12.807 -4.097 -11.943 1.00 98.19 394 ALA A CA 1
ATOM 2962 C C . ALA A 1 394 ? -12.607 -2.568 -11.943 1.00 98.19 394 ALA A C 1
ATOM 2964 O O . ALA A 1 394 ? -11.822 -2.048 -11.153 1.00 98.19 394 ALA A O 1
ATOM 2965 N N . MET A 1 395 ? -13.361 -1.826 -12.764 1.00 97.88 395 MET A N 1
ATOM 2966 C CA . MET A 1 395 ? -13.312 -0.357 -12.782 1.00 97.88 395 MET A CA 1
ATOM 2967 C C . MET A 1 395 ? -13.703 0.248 -11.426 1.00 97.88 395 MET A C 1
ATOM 2969 O O . MET A 1 395 ? -13.088 1.213 -10.967 1.00 97.88 395 MET A O 1
ATOM 2973 N N . ARG A 1 396 ? -14.709 -0.341 -10.771 1.00 96.88 396 ARG A N 1
ATOM 2974 C CA . ARG A 1 396 ? -15.187 0.054 -9.443 1.00 96.88 396 ARG A CA 1
ATOM 2975 C C . ARG A 1 396 ? -14.092 -0.127 -8.375 1.00 96.88 396 ARG A C 1
ATOM 2977 O O . ARG A 1 396 ? -13.854 0.802 -7.605 1.00 96.88 396 ARG A O 1
ATOM 2984 N N . ILE A 1 397 ? -13.354 -1.242 -8.395 1.00 96.69 397 ILE A N 1
ATOM 2985 C CA . ILE A 1 397 ? -12.173 -1.487 -7.539 1.00 96.69 397 ILE A CA 1
ATOM 2986 C C . ILE A 1 397 ? -11.061 -0.465 -7.829 1.00 96.69 397 ILE A C 1
ATOM 2988 O O . ILE A 1 397 ? -10.575 0.190 -6.905 1.00 96.69 397 ILE A O 1
ATOM 2992 N N . THR A 1 398 ? -10.698 -0.270 -9.102 1.00 96.81 398 THR A N 1
ATOM 2993 C CA . THR A 1 398 ? -9.637 0.666 -9.516 1.00 96.81 398 THR A CA 1
ATOM 2994 C C . THR A 1 398 ? -9.912 2.103 -9.071 1.00 96.81 398 THR A C 1
ATOM 2996 O O . THR A 1 398 ? -8.995 2.786 -8.616 1.00 96.81 398 THR A O 1
ATOM 2999 N N . LEU A 1 399 ? -11.164 2.570 -9.149 1.00 95.75 399 LEU A N 1
ATOM 3000 C CA . LEU A 1 399 ? -11.540 3.913 -8.690 1.00 95.75 399 LEU A CA 1
ATOM 3001 C C . LEU A 1 399 ? -11.472 4.066 -7.172 1.00 95.75 399 LEU A C 1
ATOM 3003 O O . LEU A 1 399 ? -10.997 5.091 -6.691 1.00 95.75 399 LEU A O 1
ATOM 3007 N N . ARG A 1 400 ? -11.893 3.050 -6.413 1.00 93.62 400 ARG A N 1
ATOM 3008 C CA . ARG A 1 400 ? -11.789 3.081 -4.949 1.00 93.62 400 ARG A CA 1
ATOM 3009 C C . ARG A 1 400 ? -10.337 3.092 -4.485 1.00 93.62 400 ARG A C 1
ATOM 3011 O O . ARG A 1 400 ? -10.006 3.849 -3.580 1.00 93.62 400 ARG A O 1
ATOM 3018 N N . LEU A 1 401 ? -9.447 2.337 -5.134 1.00 92.81 401 LEU A N 1
ATOM 3019 C CA . LEU A 1 401 ? -8.020 2.434 -4.820 1.00 92.81 401 LEU A CA 1
ATOM 3020 C C . LEU A 1 401 ? -7.420 3.778 -5.263 1.00 92.81 401 LEU A C 1
ATOM 3022 O O . LEU A 1 401 ? -6.567 4.318 -4.569 1.00 92.81 401 LEU A O 1
ATOM 3026 N N . ALA A 1 402 ? -7.875 4.362 -6.375 1.00 93.12 402 ALA A N 1
ATOM 3027 C CA . ALA A 1 402 ? -7.461 5.709 -6.768 1.00 93.12 402 ALA A CA 1
ATOM 3028 C C . ALA A 1 402 ? -7.858 6.775 -5.721 1.00 93.12 402 ALA A C 1
ATOM 3030 O O . ALA A 1 402 ? -7.055 7.665 -5.436 1.00 93.12 402 ALA A O 1
ATOM 3031 N N . GLU A 1 403 ? -9.036 6.642 -5.099 1.00 89.88 403 GLU A N 1
ATOM 3032 C CA . GLU A 1 403 ? -9.471 7.469 -3.962 1.00 89.88 403 GLU A CA 1
ATOM 3033 C C . GLU A 1 403 ? -8.583 7.248 -2.723 1.00 89.88 403 GLU A C 1
ATOM 3035 O O . GLU A 1 403 ? -8.090 8.227 -2.165 1.00 89.88 403 GLU A O 1
ATOM 3040 N N . VAL A 1 404 ? -8.272 5.994 -2.356 1.00 89.75 404 VAL A N 1
ATOM 3041 C CA . VAL A 1 404 ? -7.300 5.677 -1.282 1.00 89.75 404 VAL A CA 1
ATOM 3042 C C . VAL A 1 404 ? -5.951 6.347 -1.551 1.00 89.75 404 VAL A C 1
ATOM 3044 O O . VAL A 1 404 ? -5.405 7.036 -0.694 1.00 89.75 404 VAL A O 1
ATOM 3047 N N . LEU A 1 405 ? -5.421 6.205 -2.768 1.00 88.44 405 LEU A N 1
ATOM 3048 C CA . LEU A 1 405 ? -4.149 6.791 -3.196 1.00 88.44 405 LEU A CA 1
ATOM 3049 C C . LEU A 1 405 ? -4.184 8.325 -3.332 1.00 88.44 405 LEU A C 1
ATOM 3051 O O . LEU A 1 405 ? -3.127 8.932 -3.533 1.00 88.44 405 LEU A O 1
ATOM 3055 N N . GLY A 1 406 ? -5.352 8.962 -3.206 1.00 88.50 406 GLY A N 1
ATOM 3056 C CA . GLY A 1 406 ? -5.526 10.408 -3.345 1.00 88.50 406 GLY A CA 1
ATOM 3057 C C . GLY A 1 406 ? -5.199 10.938 -4.744 1.00 88.50 406 GLY A C 1
ATOM 3058 O O . GLY A 1 406 ? -4.809 12.098 -4.879 1.00 88.50 406 GLY A O 1
ATOM 3059 N N . VAL A 1 407 ? -5.297 10.103 -5.787 1.00 90.56 407 VAL A N 1
ATOM 3060 C CA . VAL A 1 407 ? -4.982 10.512 -7.166 1.00 90.56 407 VAL A CA 1
ATOM 3061 C C . VAL A 1 407 ? -6.226 11.009 -7.892 1.00 90.56 407 VAL A C 1
ATOM 3063 O O . VAL A 1 407 ? -7.309 10.447 -7.775 1.00 90.56 407 VAL A O 1
ATOM 3066 N N . THR A 1 408 ? -6.061 12.061 -8.689 1.00 91.69 408 THR A N 1
ATOM 3067 C CA . THR A 1 408 ? -7.164 12.741 -9.387 1.00 91.69 408 THR A CA 1
ATOM 3068 C C . THR A 1 408 ? -7.350 12.291 -10.837 1.00 91.69 408 THR A C 1
ATOM 3070 O O . THR A 1 408 ? -8.258 12.761 -11.520 1.00 91.69 408 THR A O 1
ATOM 3073 N N . GLU A 1 409 ? -6.512 11.381 -11.337 1.00 94.00 409 GLU A N 1
ATOM 3074 C CA . GLU A 1 409 ? -6.539 10.911 -12.724 1.00 94.00 409 GLU A CA 1
ATOM 3075 C C . GLU A 1 409 ? -6.257 9.405 -12.817 1.00 94.00 409 GLU A C 1
ATOM 3077 O O . GLU A 1 409 ? -5.459 8.846 -12.059 1.00 94.00 409 GLU A O 1
ATOM 3082 N N . LEU A 1 410 ? -6.873 8.770 -13.815 1.00 97.00 410 LEU A N 1
ATOM 3083 C CA . LEU A 1 410 ? -6.498 7.445 -14.302 1.00 97.00 410 LEU A CA 1
ATOM 3084 C C . LEU A 1 410 ? -5.745 7.562 -15.632 1.00 97.00 410 LEU A C 1
ATOM 3086 O O . LEU A 1 410 ? -5.921 8.524 -16.385 1.00 97.00 410 LEU A O 1
ATOM 3090 N N . MET A 1 411 ? -4.936 6.557 -15.939 1.00 97.31 411 MET A N 1
ATOM 3091 C CA . MET A 1 411 ? -4.136 6.471 -17.160 1.00 97.31 411 MET A CA 1
ATOM 3092 C C . MET A 1 411 ? -4.249 5.089 -17.809 1.00 97.31 411 MET A C 1
ATOM 3094 O O . MET A 1 411 ? -4.593 4.110 -17.147 1.00 97.31 411 MET A O 1
ATOM 3098 N N . ASP A 1 412 ? -3.938 5.017 -19.100 1.00 98.25 412 ASP A N 1
ATOM 3099 C CA . ASP A 1 412 ? -3.842 3.753 -19.828 1.00 98.25 412 ASP A CA 1
ATOM 3100 C C . ASP A 1 412 ? -2.517 3.048 -19.518 1.00 98.25 412 ASP A C 1
ATOM 3102 O O . ASP A 1 412 ? -1.476 3.697 -19.376 1.00 98.25 412 ASP A O 1
ATOM 3106 N N . VAL A 1 413 ? -2.549 1.716 -19.455 1.00 98.38 413 VAL A N 1
ATOM 3107 C CA . VAL A 1 413 ? -1.344 0.875 -19.404 1.00 98.38 413 VAL A CA 1
ATOM 3108 C C . VAL A 1 413 ? -1.183 0.070 -20.689 1.00 98.38 413 VAL A C 1
ATOM 3110 O O . VAL A 1 413 ? -2.152 -0.341 -21.321 1.00 98.38 413 VAL A O 1
ATOM 3113 N N . THR A 1 414 ? 0.065 -0.172 -21.078 1.00 98.12 414 THR A N 1
ATOM 3114 C CA . THR A 1 414 ? 0.420 -0.914 -22.298 1.00 98.12 414 THR A CA 1
ATOM 3115 C C . THR A 1 414 ? 0.416 -2.428 -22.092 1.00 98.12 414 THR A C 1
ATOM 3117 O O . THR A 1 414 ? 0.132 -3.164 -23.035 1.00 98.12 414 THR A O 1
ATOM 3120 N N . GLN A 1 415 ? 0.697 -2.898 -20.871 1.00 97.75 415 GLN A N 1
ATOM 3121 C CA . GLN A 1 415 ? 0.631 -4.309 -20.489 1.00 97.75 415 GLN A CA 1
ATOM 3122 C C . GLN A 1 415 ? 0.488 -4.513 -18.975 1.00 97.75 415 GLN A C 1
ATOM 3124 O O . GLN A 1 415 ? 0.764 -3.607 -18.182 1.00 97.75 415 GLN A O 1
ATOM 3129 N N . VAL A 1 416 ? 0.104 -5.733 -18.590 1.00 98.38 416 VAL A N 1
ATOM 3130 C CA . VAL A 1 416 ? -0.050 -6.181 -17.200 1.00 98.38 416 VAL A CA 1
ATOM 3131 C C . VAL A 1 416 ? 0.741 -7.466 -16.933 1.00 98.38 416 VAL A C 1
ATOM 3133 O O . VAL A 1 416 ? 0.922 -8.307 -17.820 1.00 98.38 416 VAL A O 1
ATOM 3136 N N . HIS A 1 417 ? 1.195 -7.628 -15.693 1.00 97.56 417 HIS A N 1
ATOM 3137 C CA . HIS A 1 417 ? 1.690 -8.892 -15.155 1.00 97.56 417 HIS A CA 1
ATOM 3138 C C . HIS A 1 417 ? 0.942 -9.199 -13.855 1.00 97.56 417 HIS A C 1
ATOM 3140 O O . HIS A 1 417 ? 1.072 -8.449 -12.888 1.00 97.56 417 HIS A O 1
ATOM 3146 N N . ILE A 1 418 ? 0.135 -10.263 -13.872 1.00 96.00 418 ILE A N 1
ATOM 3147 C CA . ILE A 1 418 ? -0.669 -10.708 -12.727 1.00 96.00 418 ILE A CA 1
ATOM 3148 C C . ILE A 1 418 ? 0.247 -11.414 -11.727 1.00 96.00 418 ILE A C 1
ATOM 3150 O O . ILE A 1 418 ? 0.843 -12.432 -12.075 1.00 96.00 418 ILE A O 1
ATOM 3154 N N . ASP A 1 419 ? 0.313 -10.892 -10.506 1.00 93.56 419 ASP A N 1
ATOM 3155 C CA . ASP A 1 419 ? 0.971 -11.497 -9.341 1.00 93.56 419 ASP A CA 1
ATOM 3156 C C . ASP A 1 419 ? -0.013 -12.391 -8.563 1.00 93.56 419 ASP A C 1
ATOM 3158 O O . ASP A 1 419 ? 0.320 -13.508 -8.163 1.00 93.56 419 ASP A O 1
ATOM 3162 N N . GLY A 1 420 ? -1.287 -11.975 -8.489 1.00 88.12 420 GLY A N 1
ATOM 3163 C CA . GLY A 1 420 ? -2.387 -12.652 -7.783 1.00 88.12 420 GLY A CA 1
ATOM 3164 C C . GLY A 1 420 ? -2.831 -14.017 -8.344 1.00 88.12 420 GLY A C 1
ATOM 3165 O O . GLY A 1 420 ? -3.984 -14.417 -8.155 1.00 88.12 420 GLY A O 1
ATOM 3166 N N . CYS A 1 421 ? -1.956 -14.735 -9.057 1.00 91.56 421 CYS A N 1
ATOM 3167 C CA . CYS A 1 421 ? -2.142 -16.113 -9.521 1.00 91.56 421 CYS A CA 1
ATOM 3168 C C . CYS A 1 421 ? -1.465 -17.180 -8.643 1.00 91.56 421 CYS A C 1
ATOM 3170 O O . CYS A 1 421 ? -1.675 -18.374 -8.872 1.00 91.56 421 CYS A O 1
ATOM 3172 N N . GLY A 1 422 ? -0.711 -16.786 -7.613 1.00 91.38 422 GLY A N 1
ATOM 3173 C CA . GLY A 1 422 ? -0.341 -17.686 -6.519 1.00 91.38 422 GLY A CA 1
ATOM 3174 C C . GLY A 1 422 ? -1.572 -18.098 -5.698 1.00 91.38 422 GLY A C 1
ATOM 3175 O O . GLY A 1 422 ? -2.377 -17.256 -5.310 1.00 91.38 422 GLY A O 1
ATOM 3176 N N . TYR A 1 423 ? -1.735 -19.392 -5.412 1.00 92.75 423 TYR A N 1
ATOM 3177 C CA . TYR A 1 423 ? -2.855 -19.885 -4.606 1.00 92.75 423 TYR A CA 1
ATOM 3178 C C . TYR A 1 423 ? -2.569 -19.713 -3.112 1.00 92.75 423 TYR A C 1
ATOM 3180 O O . TYR A 1 423 ? -1.826 -20.491 -2.510 1.00 92.75 423 TYR A O 1
ATOM 3188 N N . THR A 1 424 ? -3.178 -18.689 -2.515 1.00 88.19 424 THR A N 1
ATOM 3189 C CA . THR A 1 424 ? -3.011 -18.336 -1.093 1.00 88.19 424 THR A CA 1
ATOM 3190 C C . THR A 1 424 ? -4.137 -18.864 -0.202 1.00 88.19 424 THR A C 1
ATOM 3192 O O . THR A 1 424 ? -3.962 -19.004 1.009 1.00 88.19 424 THR A O 1
ATOM 3195 N N . GLY A 1 425 ? -5.275 -19.222 -0.800 1.00 91.38 425 GLY A N 1
ATOM 3196 C CA . GLY A 1 425 ? -6.442 -19.771 -0.115 1.00 91.38 425 GLY A CA 1
ATOM 3197 C C . GLY A 1 425 ? -7.701 -19.768 -0.993 1.00 91.38 425 GLY A C 1
ATOM 3198 O O . GLY A 1 425 ? -7.695 -19.157 -2.070 1.00 91.38 425 GLY A O 1
ATOM 3199 N N . PRO A 1 426 ? -8.783 -20.451 -0.572 1.00 94.06 426 PRO A N 1
ATOM 3200 C CA . PRO A 1 426 ? -10.061 -20.492 -1.285 1.00 94.06 426 PRO A CA 1
ATOM 3201 C C . PRO A 1 426 ? -10.604 -19.132 -1.749 1.00 94.06 426 PRO A C 1
ATOM 3203 O O . PRO A 1 426 ? -11.239 -19.074 -2.798 1.00 94.06 426 PRO A O 1
ATOM 3206 N N . GLY A 1 427 ? -10.339 -18.044 -1.024 1.00 94.50 427 GLY A N 1
ATOM 3207 C CA . GLY A 1 427 ? -10.750 -16.689 -1.385 1.00 94.50 427 GLY A CA 1
ATOM 3208 C C . GLY A 1 427 ? -10.095 -16.159 -2.659 1.00 94.50 427 GLY A C 1
ATOM 3209 O O . GLY A 1 427 ? -10.784 -15.579 -3.496 1.00 94.50 427 GLY A O 1
ATOM 3210 N N . SER A 1 428 ? -8.796 -16.422 -2.851 1.00 93.69 428 SER A N 1
ATOM 3211 C CA . SER A 1 428 ? -8.074 -16.057 -4.084 1.00 93.69 428 SER A CA 1
ATOM 3212 C C . SER A 1 428 ? -8.678 -16.744 -5.318 1.00 93.69 428 SER A C 1
ATOM 3214 O O . SER A 1 428 ? -8.942 -16.097 -6.332 1.00 93.69 428 SER A O 1
ATOM 3216 N N . LEU A 1 429 ? -9.002 -18.037 -5.190 1.00 96.81 429 LEU A N 1
ATOM 3217 C CA . LEU A 1 429 ? -9.686 -18.820 -6.218 1.00 96.81 429 LEU A CA 1
ATOM 3218 C C . LEU A 1 429 ? -11.106 -18.302 -6.478 1.00 96.81 429 LEU A C 1
ATOM 3220 O O . LEU A 1 429 ? -11.464 -18.051 -7.626 1.00 96.81 429 LEU A O 1
ATOM 3224 N N . ALA A 1 430 ? -11.895 -18.100 -5.421 1.00 97.50 430 ALA A N 1
ATOM 3225 C CA . ALA A 1 430 ? -13.269 -17.624 -5.534 1.00 97.50 430 ALA A CA 1
ATOM 3226 C C . ALA A 1 430 ? -13.355 -16.244 -6.205 1.00 97.50 430 ALA A C 1
ATOM 3228 O O . ALA A 1 430 ? -14.307 -15.986 -6.937 1.00 97.50 430 ALA A O 1
ATOM 3229 N N . PHE A 1 431 ? -12.370 -15.366 -5.992 1.00 97.56 431 PHE A N 1
ATOM 3230 C CA . PHE A 1 431 ? -12.299 -14.056 -6.642 1.00 97.56 431 PHE A CA 1
ATOM 3231 C C . PHE A 1 431 ? -12.040 -14.182 -8.150 1.00 97.56 431 PHE A C 1
ATOM 3233 O O . PHE A 1 431 ? -12.795 -13.624 -8.951 1.00 97.56 431 PHE A O 1
ATOM 3240 N N . ALA A 1 432 ? -11.029 -14.960 -8.547 1.00 98.06 432 ALA A N 1
ATOM 3241 C CA . ALA A 1 432 ? -10.694 -15.160 -9.956 1.00 98.06 432 ALA A CA 1
ATOM 3242 C C . ALA A 1 432 ? -11.821 -15.866 -10.732 1.00 98.06 432 ALA A C 1
ATOM 3244 O O . ALA A 1 432 ? -12.167 -15.450 -11.840 1.00 98.06 432 ALA A O 1
ATOM 3245 N N . GLU A 1 433 ? -12.443 -16.893 -10.141 1.00 98.44 433 GLU A N 1
ATOM 3246 C CA . GLU A 1 433 ? -13.591 -17.581 -10.743 1.00 98.44 433 GLU A CA 1
ATOM 3247 C C . GLU A 1 433 ? -14.821 -16.670 -10.841 1.00 98.44 433 GLU A C 1
ATOM 3249 O O . GLU A 1 433 ? -15.483 -16.669 -11.872 1.00 98.44 433 GLU A O 1
ATOM 3254 N N . ASN A 1 434 ? -15.091 -15.822 -9.842 1.00 98.19 434 ASN A N 1
ATOM 3255 C CA . ASN A 1 434 ? -16.192 -14.854 -9.897 1.00 98.19 434 ASN A CA 1
ATOM 3256 C C . ASN A 1 434 ? -16.023 -13.852 -11.056 1.00 98.19 434 ASN A C 1
ATOM 3258 O O . ASN A 1 434 ? -16.978 -13.608 -11.795 1.00 98.19 434 ASN A O 1
ATOM 3262 N N . LEU A 1 435 ? -14.810 -13.328 -11.277 1.00 98.44 435 LEU A N 1
ATOM 3263 C CA . LEU A 1 435 ? -14.523 -12.457 -12.424 1.00 98.44 435 LEU A CA 1
ATOM 3264 C C . LEU A 1 435 ? -14.640 -13.198 -13.767 1.00 98.44 435 LEU A C 1
ATOM 3266 O O . LEU A 1 435 ? -15.228 -12.654 -14.705 1.00 98.44 435 LEU A O 1
ATOM 3270 N N . ARG A 1 436 ? -14.146 -14.442 -13.863 1.00 98.50 436 ARG A N 1
ATOM 3271 C CA . ARG A 1 436 ? -14.314 -15.292 -15.056 1.00 98.50 436 ARG A CA 1
ATOM 3272 C C . ARG A 1 436 ? -15.795 -15.523 -15.365 1.00 98.50 436 ARG A C 1
ATOM 3274 O O . ARG A 1 436 ? -16.225 -15.304 -16.496 1.00 98.50 436 ARG A O 1
ATOM 3281 N N . ASP A 1 437 ? -16.571 -15.933 -14.366 1.00 98.31 437 ASP A N 1
ATOM 3282 C CA . ASP A 1 437 ? -17.974 -16.332 -14.514 1.00 98.31 437 ASP A CA 1
ATOM 3283 C C . ASP A 1 437 ? -18.887 -15.123 -14.797 1.00 98.31 437 ASP A C 1
ATOM 3285 O O . ASP A 1 437 ? -19.897 -15.255 -15.487 1.00 98.31 437 ASP A O 1
ATOM 3289 N N . ARG A 1 438 ? -18.479 -13.914 -14.378 1.00 97.62 438 ARG A N 1
ATOM 3290 C CA . ARG A 1 438 ? -19.052 -12.618 -14.804 1.00 97.62 438 ARG A CA 1
ATOM 3291 C C . ARG A 1 438 ? -18.578 -12.151 -16.195 1.00 97.62 438 ARG A C 1
ATOM 3293 O O . ARG A 1 438 ? -18.791 -10.995 -16.564 1.00 97.62 438 ARG A O 1
ATOM 3300 N N . GLY A 1 439 ? -17.939 -13.026 -16.974 1.00 97.69 439 GLY A N 1
ATOM 3301 C CA . GLY A 1 439 ? -17.549 -12.777 -18.364 1.00 97.69 439 GLY A CA 1
ATOM 3302 C C . GLY A 1 439 ? -16.260 -11.972 -18.545 1.00 97.69 439 GLY A C 1
ATOM 3303 O O . GLY A 1 439 ? -16.088 -11.350 -19.593 1.00 97.69 439 GLY A O 1
ATOM 3304 N N . GLY A 1 440 ? -15.361 -11.960 -17.554 1.00 98.25 440 GLY A N 1
ATOM 3305 C CA . GLY A 1 440 ? -14.105 -11.210 -17.605 1.00 98.25 440 GLY A CA 1
ATOM 3306 C C . GLY A 1 440 ? -13.269 -11.493 -18.858 1.00 98.25 440 GLY A C 1
ATOM 3307 O O . GLY A 1 440 ? -13.084 -12.644 -19.262 1.00 98.25 440 GLY A O 1
ATOM 3308 N N . LYS A 1 441 ? -12.756 -10.425 -19.481 1.00 98.50 441 LYS A N 1
ATOM 3309 C CA . LYS A 1 441 ? -11.792 -10.481 -20.587 1.00 98.50 441 LYS A CA 1
ATOM 3310 C C . LYS A 1 441 ? -10.738 -9.394 -20.435 1.00 98.50 441 LYS A C 1
ATOM 3312 O O . LYS A 1 441 ? -11.080 -8.218 -20.319 1.00 98.50 441 LYS A O 1
ATOM 3317 N N . VAL A 1 442 ? -9.464 -9.785 -20.440 1.00 98.50 442 VAL A N 1
ATOM 3318 C CA . VAL A 1 442 ? -8.347 -8.834 -20.392 1.00 98.50 442 VAL A CA 1
ATOM 3319 C C . VAL A 1 442 ? -8.295 -8.018 -21.686 1.00 98.50 442 VAL A C 1
ATOM 3321 O O . VAL A 1 442 ? -8.524 -8.540 -22.779 1.00 98.50 442 VAL A O 1
ATOM 3324 N N . ARG A 1 443 ? -8.019 -6.719 -21.565 1.00 97.69 443 ARG A N 1
ATOM 3325 C CA . ARG A 1 443 ? -8.030 -5.751 -22.678 1.00 97.69 443 ARG A CA 1
ATOM 3326 C C . ARG A 1 443 ? -6.644 -5.369 -23.178 1.00 97.69 443 ARG A C 1
ATOM 3328 O O . ARG A 1 443 ? -6.517 -4.836 -24.276 1.00 97.69 443 ARG A O 1
ATOM 3335 N N . VAL A 1 444 ? -5.623 -5.636 -22.374 1.00 97.50 444 VAL A N 1
ATOM 3336 C CA . VAL A 1 444 ? -4.215 -5.342 -22.654 1.00 97.50 444 VAL A CA 1
ATOM 3337 C C . VAL A 1 444 ? -3.398 -6.637 -22.591 1.00 97.50 444 VAL A C 1
ATOM 3339 O O . VAL A 1 444 ? -3.816 -7.581 -21.910 1.00 97.50 444 VAL A O 1
ATOM 3342 N N . PRO A 1 445 ? -2.246 -6.728 -23.284 1.00 98.38 445 PRO A N 1
ATOM 3343 C CA . PRO A 1 445 ? -1.317 -7.844 -23.140 1.00 98.38 445 PRO A CA 1
ATOM 3344 C C . PRO A 1 445 ? -1.054 -8.144 -21.662 1.00 98.38 445 PRO A C 1
ATOM 3346 O O . PRO A 1 445 ? -0.545 -7.303 -20.928 1.00 98.38 445 PRO A O 1
ATOM 3349 N N . THR A 1 446 ? -1.457 -9.334 -21.222 1.00 98.50 446 THR A N 1
ATOM 3350 C CA . THR A 1 446 ? -1.423 -9.723 -19.812 1.00 98.50 446 THR A CA 1
ATOM 3351 C C . THR A 1 446 ? -0.640 -11.017 -19.678 1.00 98.50 446 THR A C 1
ATOM 3353 O O . THR A 1 446 ? -0.972 -12.012 -20.323 1.00 98.50 446 THR A O 1
ATOM 3356 N N . SER A 1 447 ? 0.415 -10.989 -18.872 1.00 97.88 447 SER A N 1
ATOM 3357 C CA . SER A 1 447 ? 1.232 -12.149 -18.497 1.00 97.88 447 SER A CA 1
ATOM 3358 C C . SER A 1 447 ? 0.946 -12.554 -17.044 1.00 97.88 447 SER A C 1
ATOM 3360 O O . SER A 1 447 ? 0.254 -11.832 -16.326 1.00 97.88 447 SER A O 1
ATOM 3362 N N . MET A 1 448 ? 1.440 -13.716 -16.621 1.00 96.56 448 MET A N 1
ATOM 3363 C CA . MET A 1 448 ? 1.180 -14.297 -15.299 1.00 96.56 448 MET A CA 1
ATOM 3364 C C . MET A 1 448 ? 2.479 -14.665 -14.578 1.00 96.56 448 MET A C 1
ATOM 3366 O O . MET A 1 448 ? 3.400 -15.220 -15.196 1.00 96.56 448 MET A O 1
ATOM 3370 N N . ASN A 1 449 ? 2.519 -14.394 -13.277 1.00 95.31 449 ASN A N 1
ATOM 3371 C CA . ASN A 1 449 ? 3.584 -14.807 -12.373 1.00 95.31 449 ASN A CA 1
ATOM 3372 C C . ASN A 1 449 ? 3.594 -16.339 -12.185 1.00 95.31 449 ASN A C 1
ATOM 3374 O O . ASN A 1 449 ? 2.675 -17.059 -12.588 1.00 95.31 449 ASN A O 1
ATOM 3378 N N . SER A 1 450 ? 4.670 -16.851 -11.596 1.00 92.88 450 SER A N 1
ATOM 3379 C CA . SER A 1 450 ? 4.805 -18.207 -11.076 1.00 92.88 450 SER A CA 1
ATOM 3380 C C . SER A 1 450 ? 3.581 -18.613 -10.248 1.00 92.88 450 SER A C 1
ATOM 3382 O O . SER A 1 450 ? 3.152 -17.905 -9.340 1.00 92.88 450 SER A O 1
ATOM 3384 N N . ILE A 1 451 ? 3.035 -19.789 -10.545 1.00 92.25 451 ILE A N 1
ATOM 3385 C CA . ILE A 1 451 ? 1.893 -20.377 -9.835 1.00 92.25 451 ILE A CA 1
ATOM 3386 C C . ILE A 1 451 ? 2.369 -21.427 -8.823 1.00 92.25 451 ILE A C 1
ATOM 3388 O O . ILE A 1 451 ? 3.468 -21.966 -8.934 1.00 92.25 451 ILE A O 1
ATOM 3392 N N . SER A 1 452 ? 1.529 -21.765 -7.844 1.00 90.06 452 SER A N 1
ATOM 3393 C CA . SER A 1 452 ? 1.906 -22.632 -6.711 1.00 90.06 452 SER A CA 1
ATOM 3394 C C . SER A 1 452 ? 2.154 -24.112 -7.050 1.00 90.06 452 SER A C 1
ATOM 3396 O O . SER A 1 452 ? 2.442 -24.893 -6.145 1.00 90.06 452 SER A O 1
ATOM 3398 N N . VAL A 1 453 ? 2.001 -24.525 -8.313 1.00 88.38 453 VAL A N 1
ATOM 3399 C CA . VAL A 1 453 ? 2.151 -25.915 -8.780 1.00 88.38 453 VAL A CA 1
ATOM 3400 C C . VAL A 1 453 ? 2.702 -25.970 -10.203 1.00 88.38 453 VAL A C 1
ATOM 3402 O O . VAL A 1 453 ? 2.394 -25.114 -11.028 1.00 88.38 453 VAL A O 1
ATOM 3405 N N . ASP A 1 454 ? 3.443 -27.029 -10.533 1.00 86.31 454 ASP A N 1
ATOM 3406 C CA . ASP A 1 454 ? 3.781 -27.322 -11.928 1.00 86.31 454 ASP A CA 1
ATOM 3407 C C . ASP A 1 454 ? 2.641 -28.146 -12.541 1.00 86.31 454 ASP A C 1
ATOM 3409 O O . ASP A 1 454 ? 2.415 -29.306 -12.179 1.00 86.31 454 ASP A O 1
ATOM 3413 N N . LYS A 1 455 ? 1.917 -27.550 -13.495 1.00 81.56 455 LYS A N 1
ATOM 3414 C CA . LYS A 1 455 ? 0.784 -28.196 -14.182 1.00 81.56 455 LYS A CA 1
ATOM 3415 C C . LYS A 1 455 ? 1.195 -29.488 -14.904 1.00 81.56 455 LYS A C 1
ATOM 3417 O O . LYS A 1 455 ? 0.378 -30.404 -15.006 1.00 81.56 455 LYS A O 1
ATOM 3422 N N . ASN A 1 456 ? 2.444 -29.586 -15.361 1.00 82.38 456 ASN A N 1
ATOM 3423 C CA . ASN A 1 456 ? 2.983 -30.747 -16.068 1.00 82.38 456 ASN A CA 1
ATOM 3424 C C . ASN A 1 456 ? 3.437 -31.850 -15.099 1.00 82.38 456 ASN A C 1
ATOM 3426 O O . ASN A 1 456 ? 3.257 -33.034 -15.385 1.00 82.38 456 ASN A O 1
ATOM 3430 N N . LEU A 1 457 ? 3.981 -31.475 -13.935 1.00 82.19 457 LEU A N 1
ATOM 3431 C CA . LEU A 1 457 ? 4.543 -32.405 -12.944 1.00 82.19 457 LEU A CA 1
ATOM 3432 C C . LEU A 1 457 ? 3.642 -32.667 -11.723 1.00 82.19 457 LEU A C 1
ATOM 3434 O O . LEU A 1 457 ? 4.052 -33.372 -10.802 1.00 82.19 457 LEU A O 1
ATOM 3438 N N . ARG A 1 458 ? 2.387 -32.196 -11.732 1.00 72.75 458 ARG A N 1
ATOM 3439 C CA . ARG A 1 458 ? 1.404 -32.299 -10.630 1.00 72.75 458 ARG A CA 1
ATOM 3440 C C . ARG A 1 458 ? 1.372 -33.616 -9.835 1.00 72.75 458 ARG A C 1
ATOM 3442 O O . ARG A 1 458 ? 1.165 -33.589 -8.629 1.00 72.75 458 ARG A O 1
ATOM 3449 N N . ARG A 1 459 ? 1.585 -34.771 -10.484 1.00 72.12 459 ARG A N 1
ATOM 3450 C CA . ARG A 1 459 ? 1.538 -36.106 -9.847 1.00 72.12 459 ARG A CA 1
ATOM 3451 C C . ARG A 1 459 ? 2.804 -36.495 -9.076 1.00 72.12 459 ARG A C 1
ATOM 3453 O O . ARG A 1 459 ? 2.751 -37.449 -8.311 1.00 72.12 459 ARG A O 1
ATOM 3460 N N . VAL A 1 460 ? 3.928 -35.811 -9.295 1.00 79.75 460 VAL A N 1
ATOM 3461 C CA . VAL A 1 460 ? 5.233 -36.153 -8.692 1.00 79.75 460 VAL A CA 1
ATOM 3462 C C . VAL A 1 460 ? 5.742 -35.111 -7.692 1.00 79.75 460 VAL A C 1
ATOM 3464 O O . VAL A 1 460 ? 6.733 -35.362 -7.019 1.00 79.75 460 VAL A O 1
ATOM 3467 N N . GLN A 1 461 ? 5.053 -33.974 -7.536 1.00 78.50 461 GLN A N 1
ATOM 3468 C CA . GLN A 1 461 ? 5.452 -32.911 -6.598 1.00 78.50 461 GLN A CA 1
ATOM 3469 C C . GLN A 1 461 ? 5.179 -33.230 -5.113 1.00 78.50 461 GLN A C 1
ATOM 3471 O O . GLN A 1 461 ? 5.614 -32.478 -4.249 1.00 78.50 461 GLN A O 1
ATOM 3476 N N . GLY A 1 462 ? 4.439 -34.300 -4.791 1.00 80.88 462 GLY A N 1
ATOM 3477 C CA . GLY A 1 462 ? 4.091 -34.653 -3.402 1.00 80.88 462 GLY A CA 1
ATOM 3478 C C . GLY A 1 462 ? 3.093 -33.703 -2.718 1.00 80.88 462 GLY A C 1
ATOM 3479 O O . GLY A 1 462 ? 2.879 -33.800 -1.513 1.00 80.88 462 GLY A O 1
ATOM 3480 N N . ILE A 1 463 ? 2.482 -32.793 -3.479 1.00 84.94 463 ILE A N 1
ATOM 3481 C CA . ILE A 1 463 ? 1.472 -31.830 -3.020 1.00 84.94 463 ILE A CA 1
ATOM 3482 C C . ILE A 1 463 ? 0.103 -32.528 -2.933 1.00 84.94 463 ILE A C 1
ATOM 3484 O O . ILE A 1 463 ? -0.187 -33.419 -3.732 1.00 84.94 463 ILE A O 1
ATOM 3488 N N . SER A 1 464 ? -0.751 -32.130 -1.982 1.00 88.62 464 SER A N 1
ATOM 3489 C CA . SER A 1 464 ? -2.104 -32.691 -1.865 1.00 88.62 464 SER A CA 1
ATOM 3490 C C . SER A 1 464 ? -2.963 -32.388 -3.098 1.00 88.62 464 SER A C 1
ATOM 3492 O O . SER A 1 464 ? -2.877 -31.313 -3.697 1.00 88.62 464 SER A O 1
ATOM 3494 N N . GLU A 1 465 ? -3.822 -33.339 -3.469 1.00 88.00 465 GLU A N 1
ATOM 3495 C CA . GLU A 1 465 ? -4.665 -33.234 -4.664 1.00 88.00 465 GLU A CA 1
ATOM 3496 C C . GLU A 1 465 ? -5.630 -32.037 -4.590 1.00 88.00 465 GLU A C 1
ATOM 3498 O O . GLU A 1 465 ? -5.773 -31.312 -5.572 1.00 88.00 465 GLU A O 1
ATOM 3503 N N . ASP A 1 466 ? -6.189 -31.742 -3.411 1.00 89.56 466 ASP A N 1
ATOM 3504 C CA . ASP A 1 466 ? -7.046 -30.569 -3.186 1.00 89.56 466 ASP A CA 1
ATOM 3505 C C . ASP A 1 466 ? -6.322 -29.242 -3.460 1.00 89.56 466 ASP A C 1
ATOM 3507 O O . ASP A 1 466 ? -6.859 -28.367 -4.142 1.00 89.56 466 ASP A O 1
ATOM 3511 N N . PHE A 1 467 ? -5.086 -29.091 -2.964 1.00 90.81 467 PHE A N 1
ATOM 3512 C CA . PHE A 1 467 ? -4.278 -27.893 -3.209 1.00 90.81 467 PHE A CA 1
ATOM 3513 C C . PHE A 1 467 ? -3.904 -27.790 -4.690 1.00 90.81 467 PHE A C 1
ATOM 3515 O O . PHE A 1 467 ? -3.990 -26.711 -5.273 1.00 90.81 467 PHE A O 1
ATOM 3522 N N . ASN A 1 468 ? -3.531 -28.912 -5.316 1.00 90.44 468 ASN A N 1
ATOM 3523 C CA . ASN A 1 468 ? -3.178 -28.939 -6.731 1.00 90.44 468 ASN A CA 1
ATOM 3524 C C . ASN A 1 468 ? -4.361 -28.525 -7.616 1.00 90.44 468 ASN A C 1
ATOM 3526 O O . ASN A 1 468 ? -4.226 -27.624 -8.442 1.00 90.44 468 ASN A O 1
ATOM 3530 N N . ASN A 1 469 ? -5.537 -29.109 -7.382 1.00 91.88 469 ASN A N 1
ATOM 3531 C CA . ASN A 1 469 ? -6.759 -28.794 -8.114 1.00 91.88 469 ASN A CA 1
ATOM 3532 C C . ASN A 1 469 ? -7.185 -27.328 -7.929 1.00 91.88 469 ASN A C 1
ATOM 3534 O O . ASN A 1 469 ? -7.598 -26.687 -8.896 1.00 91.88 469 ASN A O 1
ATOM 3538 N N . ALA A 1 470 ? -7.061 -26.774 -6.719 1.00 94.56 470 ALA A N 1
ATOM 3539 C CA . ALA A 1 470 ? -7.385 -25.373 -6.456 1.00 94.56 470 ALA A CA 1
ATOM 3540 C C . ALA A 1 470 ? -6.405 -24.399 -7.141 1.00 94.56 470 ALA A C 1
ATOM 3542 O O . ALA A 1 470 ? -6.841 -23.451 -7.793 1.00 94.56 470 ALA A O 1
ATOM 3543 N N . ALA A 1 471 ? -5.096 -24.665 -7.070 1.00 94.06 471 ALA A N 1
ATOM 3544 C CA . ALA A 1 471 ? -4.077 -23.844 -7.724 1.00 94.06 471 ALA A CA 1
ATOM 3545 C C . ALA A 1 471 ? -4.159 -23.905 -9.261 1.00 94.06 471 ALA A C 1
ATOM 3547 O O . ALA A 1 471 ? -4.004 -22.883 -9.930 1.00 94.06 471 ALA A O 1
ATOM 3548 N N . VAL A 1 472 ? -4.465 -25.078 -9.830 1.00 93.44 472 VAL A N 1
ATOM 3549 C CA . VAL A 1 472 ? -4.722 -25.230 -11.271 1.00 93.44 472 VAL A CA 1
ATOM 3550 C C . VAL A 1 472 ? -5.944 -24.414 -11.694 1.00 93.44 472 VAL A C 1
ATOM 3552 O O . VAL A 1 472 ? -5.832 -23.647 -12.645 1.00 93.44 472 VAL A O 1
ATOM 3555 N N . ARG A 1 473 ? -7.068 -24.498 -10.964 1.00 96.12 473 ARG A N 1
ATOM 3556 C CA . ARG A 1 473 ? -8.282 -23.717 -11.268 1.00 96.12 473 ARG A CA 1
ATOM 3557 C C . ARG A 1 473 ? -8.068 -22.206 -11.183 1.00 96.12 473 ARG A C 1
ATOM 3559 O O . ARG A 1 473 ? -8.634 -21.485 -11.997 1.00 96.12 473 ARG A O 1
ATOM 3566 N N . LEU A 1 474 ? -7.247 -21.729 -10.244 1.00 97.00 474 LEU A N 1
ATOM 3567 C CA . LEU A 1 474 ? -6.896 -20.308 -10.135 1.00 97.00 474 LEU A CA 1
ATOM 3568 C C . LEU A 1 474 ? -6.136 -19.843 -11.385 1.00 97.00 474 LEU A C 1
ATOM 3570 O O . LEU A 1 474 ? -6.490 -18.831 -11.988 1.00 97.00 474 LEU A O 1
ATOM 3574 N N . ALA A 1 475 ? -5.131 -20.612 -11.810 1.00 95.88 475 ALA A N 1
ATOM 3575 C CA . ALA A 1 475 ? -4.396 -20.328 -13.038 1.00 95.88 475 ALA A CA 1
ATOM 3576 C C . ALA A 1 475 ? -5.306 -20.394 -14.279 1.00 95.88 475 ALA A C 1
ATOM 3578 O O . ALA A 1 475 ? -5.251 -19.503 -15.127 1.00 95.88 475 ALA A O 1
ATOM 3579 N N . ASP A 1 476 ? -6.161 -21.418 -14.363 1.00 96.81 476 ASP A N 1
ATOM 3580 C CA . ASP A 1 476 ? -7.107 -21.607 -15.466 1.00 96.81 476 ASP A CA 1
ATOM 3581 C C . ASP A 1 476 ? -8.080 -20.424 -15.569 1.00 96.81 476 ASP A C 1
ATOM 3583 O O . ASP A 1 476 ? -8.232 -19.869 -16.656 1.00 96.81 476 ASP A O 1
ATOM 3587 N N . ALA A 1 477 ? -8.634 -19.941 -14.448 1.00 98.31 477 ALA A N 1
ATOM 3588 C CA . ALA A 1 477 ? -9.573 -18.820 -14.433 1.00 98.31 477 ALA A CA 1
ATOM 3589 C C . ALA A 1 477 ? -8.997 -17.526 -15.037 1.00 98.31 477 ALA A C 1
ATOM 3591 O O . ALA A 1 477 ? -9.687 -16.836 -15.791 1.00 98.31 477 ALA A O 1
ATOM 3592 N N . TYR A 1 478 ? -7.722 -17.211 -14.783 1.00 98.12 478 TYR A N 1
ATOM 3593 C CA . TYR A 1 478 ? -7.058 -16.077 -15.437 1.00 98.12 478 TYR A CA 1
ATOM 3594 C C . TYR A 1 478 ? -6.801 -16.324 -16.932 1.00 98.12 478 TYR A C 1
ATOM 3596 O O . TYR A 1 478 ? -6.973 -15.408 -17.742 1.00 98.12 478 TYR A O 1
ATOM 3604 N N . THR A 1 479 ? -6.441 -17.550 -17.332 1.00 98.06 479 THR A N 1
ATOM 3605 C CA . THR A 1 479 ? -6.268 -17.882 -18.759 1.00 98.06 479 THR A CA 1
ATOM 3606 C C . THR A 1 479 ? -7.590 -17.899 -19.532 1.00 98.06 479 THR A C 1
ATOM 3608 O O . THR A 1 479 ? -7.623 -17.447 -20.675 1.00 98.06 479 THR A O 1
ATOM 3611 N N . ASP A 1 480 ? -8.701 -18.288 -18.900 1.00 98.56 480 ASP A N 1
ATOM 3612 C CA . ASP A 1 480 ? -10.057 -18.212 -19.459 1.00 98.56 480 ASP A CA 1
ATOM 3613 C C . ASP A 1 480 ? -10.478 -16.755 -19.712 1.00 98.56 480 ASP A C 1
ATOM 3615 O O . ASP A 1 480 ? -11.183 -16.455 -20.681 1.00 98.56 480 ASP A O 1
ATOM 3619 N N . MET A 1 481 ? -10.002 -15.818 -18.882 1.00 98.62 481 MET A N 1
ATOM 3620 C CA . MET A 1 481 ? -10.136 -14.373 -19.106 1.00 98.62 481 MET A CA 1
ATOM 3621 C C . MET A 1 481 ? -9.155 -13.821 -20.162 1.00 98.62 481 MET A C 1
ATOM 3623 O O . MET A 1 481 ? -9.280 -12.666 -20.563 1.00 98.62 481 MET A O 1
ATOM 3627 N N . GLY A 1 482 ? -8.225 -14.632 -20.675 1.00 98.38 482 GLY A N 1
ATOM 3628 C CA . GLY A 1 482 ? -7.306 -14.286 -21.766 1.00 98.38 482 GLY A CA 1
ATOM 3629 C C . GLY A 1 482 ? -5.882 -13.908 -21.343 1.00 98.38 482 GLY A C 1
ATOM 3630 O O . GLY A 1 482 ? -5.112 -13.445 -22.188 1.00 98.38 482 GLY A O 1
ATOM 3631 N N . ALA A 1 483 ? -5.503 -14.095 -20.074 1.00 98.25 483 ALA A N 1
ATOM 3632 C CA . ALA A 1 483 ? -4.114 -13.929 -19.647 1.00 98.25 483 ALA A CA 1
ATOM 3633 C C . ALA A 1 483 ? -3.202 -15.011 -20.262 1.00 98.25 483 ALA A C 1
ATOM 3635 O O . ALA A 1 483 ? -3.613 -16.154 -20.471 1.00 98.25 483 ALA A O 1
ATOM 3636 N N . LYS A 1 484 ? -1.943 -14.662 -20.550 1.00 97.56 484 LYS A N 1
ATOM 3637 C CA . LYS A 1 484 ? -0.946 -15.601 -21.078 1.00 97.56 484 LYS A CA 1
ATOM 3638 C C . LYS A 1 484 ? -0.276 -16.376 -19.931 1.00 97.56 484 LYS A C 1
ATOM 3640 O O . LYS A 1 484 ? 0.297 -15.732 -19.050 1.00 97.56 484 LYS A O 1
ATOM 3645 N N . PRO A 1 485 ? -0.256 -17.723 -19.966 1.00 95.81 485 PRO A N 1
ATOM 3646 C CA . PRO A 1 485 ? 0.350 -18.564 -18.930 1.00 95.81 485 PRO A CA 1
ATOM 3647 C C . PRO A 1 485 ? 1.886 -18.579 -19.028 1.00 95.81 485 PRO A C 1
ATOM 3649 O O . PRO A 1 485 ? 2.492 -19.573 -19.419 1.00 95.81 485 PRO A O 1
ATOM 3652 N N . THR A 1 486 ? 2.525 -17.448 -18.724 1.00 95.81 486 THR A N 1
ATOM 3653 C CA . THR A 1 486 ? 3.993 -17.290 -18.755 1.00 95.81 486 THR A CA 1
ATOM 3654 C C . THR A 1 486 ? 4.691 -17.866 -17.527 1.00 95.81 486 THR A C 1
ATOM 3656 O O . THR A 1 486 ? 5.856 -18.230 -17.623 1.00 95.81 486 THR A O 1
ATOM 3659 N N . PHE A 1 487 ? 3.983 -17.931 -16.395 1.00 94.88 487 PHE A N 1
ATOM 3660 C CA . PHE A 1 487 ? 4.400 -18.541 -15.130 1.00 94.88 487 PHE A CA 1
ATOM 3661 C C . PHE A 1 487 ? 5.843 -18.219 -14.701 1.00 94.88 487 PHE A C 1
ATOM 3663 O O . PHE A 1 487 ? 6.644 -19.121 -14.463 1.00 94.88 487 PHE A O 1
ATOM 3670 N N . THR A 1 488 ? 6.175 -16.927 -14.611 1.00 94.19 488 THR A N 1
ATOM 3671 C CA . THR A 1 488 ? 7.508 -16.461 -14.197 1.00 94.19 488 THR A CA 1
ATOM 3672 C C . THR A 1 488 ? 7.438 -15.194 -13.351 1.00 94.19 488 THR A C 1
ATOM 3674 O O . THR A 1 488 ? 6.762 -14.246 -13.736 1.00 94.19 488 THR A O 1
ATOM 3677 N N . CYS A 1 489 ? 8.202 -15.146 -12.257 1.00 93.44 489 CYS A N 1
ATOM 3678 C CA . CYS A 1 489 ? 8.436 -13.936 -11.457 1.00 93.44 489 CYS A CA 1
ATOM 3679 C C . CYS A 1 489 ? 9.482 -12.993 -12.069 1.00 93.44 489 CYS A C 1
ATOM 3681 O O . CYS A 1 489 ? 9.785 -11.950 -11.497 1.00 93.44 489 CYS A O 1
ATOM 3683 N N . ALA A 1 490 ? 10.036 -13.345 -13.232 1.00 95.50 490 ALA A N 1
ATOM 3684 C CA . ALA A 1 490 ? 10.974 -12.527 -13.990 1.00 95.50 490 ALA A CA 1
ATOM 3685 C C . ALA A 1 490 ? 10.397 -12.145 -15.373 1.00 95.50 490 ALA A C 1
ATOM 3687 O O . ALA A 1 490 ? 10.976 -12.501 -16.403 1.00 95.50 490 ALA A O 1
ATOM 3688 N N . PRO A 1 491 ? 9.256 -11.426 -15.450 1.00 96.25 491 PRO A N 1
ATOM 3689 C CA . PRO A 1 491 ? 8.621 -11.056 -16.722 1.00 96.25 491 PRO A CA 1
ATOM 3690 C C . PRO A 1 491 ? 9.478 -10.130 -17.599 1.00 96.25 491 PRO A C 1
ATOM 3692 O O . PRO A 1 491 ? 9.269 -10.055 -18.806 1.00 96.25 491 PRO A O 1
ATOM 3695 N N . TYR A 1 492 ? 10.480 -9.463 -17.021 1.00 96.06 492 TYR A N 1
ATOM 3696 C CA . TYR A 1 492 ? 11.506 -8.700 -17.740 1.00 96.06 492 TYR A CA 1
ATOM 3697 C C . TYR A 1 492 ? 12.484 -9.577 -18.547 1.00 96.06 492 TYR A C 1
ATOM 3699 O O . TYR A 1 492 ? 13.240 -9.038 -19.346 1.00 96.06 492 TYR A O 1
ATOM 3707 N N . GLN A 1 493 ? 12.459 -10.906 -18.380 1.00 95.81 493 GLN A N 1
ATOM 3708 C CA . GLN A 1 493 ? 13.199 -11.861 -19.222 1.00 95.81 493 GLN A CA 1
ATOM 3709 C C . GLN A 1 493 ? 12.354 -12.426 -20.383 1.00 95.81 493 GLN A C 1
ATOM 3711 O O . GLN A 1 493 ? 12.829 -13.279 -21.128 1.00 95.81 493 GLN A O 1
ATOM 3716 N N . LEU A 1 494 ? 11.102 -11.981 -20.542 1.00 96.19 494 LEU A N 1
ATOM 3717 C CA . LEU A 1 494 ? 10.249 -12.340 -21.678 1.00 96.19 494 LEU A CA 1
ATOM 3718 C C . LEU A 1 494 ? 10.530 -11.423 -22.878 1.00 96.19 494 LEU A C 1
ATOM 3720 O O . LEU A 1 494 ? 10.811 -10.241 -22.701 1.00 96.19 494 LEU A O 1
ATOM 3724 N N . ASP A 1 495 ? 10.294 -11.910 -24.100 1.00 95.62 495 ASP A N 1
ATOM 3725 C CA . ASP A 1 495 ? 10.353 -11.091 -25.330 1.00 95.62 495 ASP A CA 1
ATOM 3726 C C . ASP A 1 495 ? 9.400 -9.871 -25.305 1.00 95.62 495 ASP A C 1
ATOM 3728 O O . ASP A 1 495 ? 9.552 -8.928 -26.080 1.00 95.62 495 ASP A O 1
ATOM 3732 N N . SER A 1 496 ? 8.399 -9.888 -24.416 1.00 95.31 496 SER A N 1
ATOM 3733 C CA . SER A 1 496 ? 7.467 -8.785 -24.148 1.00 95.31 496 SER A CA 1
ATOM 3734 C C . SER A 1 496 ? 7.909 -7.861 -23.002 1.00 95.31 496 SER A C 1
ATOM 3736 O O . SER A 1 496 ? 7.070 -7.186 -22.401 1.00 95.31 496 SER A O 1
ATOM 3738 N N . ALA A 1 497 ? 9.196 -7.838 -22.648 1.00 96.69 497 ALA A N 1
ATOM 3739 C CA . ALA A 1 497 ? 9.720 -6.899 -21.662 1.00 96.69 497 ALA A CA 1
ATOM 3740 C C . ALA A 1 497 ? 9.400 -5.436 -22.064 1.00 96.69 497 ALA A C 1
ATOM 3742 O O . ALA A 1 497 ? 9.504 -5.079 -23.244 1.00 96.69 497 ALA A O 1
ATOM 3743 N N . PRO A 1 498 ? 8.980 -4.586 -21.109 1.00 97.44 498 PRO A N 1
ATOM 3744 C CA . PRO A 1 498 ? 8.612 -3.202 -21.378 1.00 97.44 498 PRO A CA 1
ATOM 3745 C C . PRO A 1 498 ? 9.844 -2.354 -21.690 1.00 97.44 498 PRO A C 1
ATOM 3747 O O . PRO A 1 498 ? 10.968 -2.677 -21.304 1.00 97.44 498 PRO A O 1
ATOM 3750 N N . LYS A 1 499 ? 9.621 -1.235 -22.372 1.00 96.94 499 LYS A N 1
ATOM 3751 C CA . LYS A 1 499 ? 10.661 -0.285 -22.763 1.00 96.94 499 LYS A CA 1
ATOM 3752 C C . LYS A 1 499 ? 10.701 0.904 -21.809 1.00 96.94 499 LYS A C 1
ATOM 3754 O O . LYS A 1 499 ? 9.764 1.170 -21.056 1.00 96.94 499 LYS A O 1
ATOM 3759 N N . TYR A 1 500 ? 11.795 1.654 -21.890 1.00 97.69 500 TYR A N 1
ATOM 3760 C CA . TYR A 1 500 ? 11.956 2.911 -21.171 1.00 97.69 500 TYR A CA 1
ATOM 3761 C C . TYR A 1 500 ? 10.765 3.851 -21.419 1.00 97.69 500 TYR A C 1
ATOM 3763 O O . TYR A 1 500 ? 10.450 4.183 -22.562 1.00 97.69 500 TYR A O 1
ATOM 3771 N N . GLY A 1 501 ? 10.125 4.299 -20.339 1.00 96.94 501 GLY A N 1
ATOM 3772 C CA . GLY A 1 501 ? 8.963 5.184 -20.366 1.00 96.94 501 GLY A CA 1
ATOM 3773 C C . GLY A 1 501 ? 7.599 4.498 -20.506 1.00 96.94 501 GLY A C 1
ATOM 3774 O O . GLY A 1 501 ? 6.594 5.180 -20.295 1.00 96.94 501 GLY A O 1
ATOM 3775 N N . ASP A 1 502 ? 7.530 3.192 -20.798 1.00 98.38 502 ASP A N 1
ATOM 3776 C CA . ASP A 1 502 ? 6.252 2.477 -20.916 1.00 98.38 502 ASP A CA 1
ATOM 3777 C C . ASP A 1 502 ? 5.489 2.497 -19.583 1.00 98.38 502 ASP A C 1
ATOM 3779 O O . ASP A 1 502 ? 6.024 2.153 -18.526 1.00 98.38 502 ASP A O 1
ATOM 3783 N N . GLN A 1 503 ? 4.209 2.868 -19.641 1.00 98.31 503 GLN A N 1
ATOM 3784 C CA . GLN A 1 503 ? 3.282 2.767 -18.514 1.00 98.31 503 GLN A CA 1
ATOM 3785 C C . GLN A 1 503 ? 2.720 1.340 -18.478 1.00 98.31 503 GLN A C 1
ATOM 3787 O O . GLN A 1 503 ? 2.087 0.904 -19.444 1.00 98.31 503 GLN A O 1
ATOM 3792 N N . ILE A 1 504 ? 2.959 0.603 -17.394 1.00 98.44 504 ILE A N 1
ATOM 3793 C CA . ILE A 1 504 ? 2.543 -0.800 -17.215 1.00 98.44 504 ILE A CA 1
ATOM 3794 C C . ILE A 1 504 ? 1.891 -0.990 -15.841 1.00 98.44 504 ILE A C 1
ATOM 3796 O O . ILE A 1 504 ? 2.018 -0.128 -14.976 1.00 98.44 504 ILE A O 1
ATOM 3800 N N . ALA A 1 505 ? 1.234 -2.126 -15.604 1.00 97.44 505 ALA A N 1
ATOM 3801 C CA . ALA A 1 505 ? 0.888 -2.536 -14.243 1.00 97.44 505 ALA A CA 1
ATOM 3802 C C . ALA A 1 505 ? 1.428 -3.931 -13.934 1.00 97.44 505 ALA A C 1
ATOM 3804 O O . ALA A 1 505 ? 0.862 -4.947 -14.330 1.00 97.44 505 ALA A O 1
ATOM 3805 N N . TRP A 1 506 ? 2.564 -3.965 -13.248 1.00 95.50 506 TRP A N 1
ATOM 3806 C CA . TRP A 1 506 ? 3.154 -5.169 -12.670 1.00 95.50 506 TRP A CA 1
ATOM 3807 C C . TRP A 1 506 ? 3.034 -5.052 -11.144 1.00 95.50 506 TRP A C 1
ATOM 3809 O O . TRP A 1 506 ? 3.243 -3.966 -10.607 1.00 95.50 506 TRP A O 1
ATOM 3819 N N . ALA A 1 507 ? 2.654 -6.133 -10.461 1.00 88.56 507 ALA A N 1
ATOM 3820 C CA . ALA A 1 507 ? 2.463 -6.153 -9.003 1.00 88.56 507 ALA A CA 1
ATOM 3821 C C . ALA A 1 507 ? 3.625 -6.832 -8.248 1.00 88.56 507 ALA A C 1
ATOM 3823 O O . ALA A 1 507 ? 4.006 -6.376 -7.168 1.00 88.56 507 ALA A O 1
ATOM 3824 N N . GLU A 1 508 ? 4.235 -7.855 -8.859 1.00 90.44 508 GLU A N 1
ATOM 3825 C CA . GLU A 1 508 ? 5.303 -8.655 -8.251 1.00 90.44 508 GLU A CA 1
ATOM 3826 C C . GLU A 1 508 ? 6.520 -7.790 -7.882 1.00 90.44 508 GLU A C 1
ATOM 3828 O O . GLU A 1 508 ? 6.995 -6.962 -8.664 1.00 90.44 508 GLU A O 1
ATOM 3833 N N . SER A 1 509 ? 7.015 -7.966 -6.653 1.00 90.00 509 SER A N 1
ATOM 3834 C CA . SER A 1 509 ? 7.942 -7.023 -6.015 1.00 90.00 509 SER A CA 1
ATOM 3835 C C . SER A 1 509 ? 9.297 -6.902 -6.725 1.00 90.00 509 SER A C 1
ATOM 3837 O O . SER A 1 509 ? 9.809 -5.787 -6.852 1.00 90.00 509 SER A O 1
ATOM 3839 N N . ASN A 1 510 ? 9.887 -8.004 -7.204 1.00 92.12 510 ASN A N 1
ATOM 3840 C CA . ASN A 1 510 ? 11.176 -7.956 -7.902 1.00 92.12 510 ASN A CA 1
ATOM 3841 C C . ASN A 1 510 ? 11.029 -7.374 -9.322 1.00 92.12 510 ASN A C 1
ATOM 3843 O O . ASN A 1 510 ? 11.843 -6.555 -9.748 1.00 92.12 510 ASN A O 1
ATOM 3847 N N . ALA A 1 511 ? 9.944 -7.713 -10.017 1.00 95.44 511 ALA A N 1
ATOM 3848 C CA . ALA A 1 511 ? 9.592 -7.237 -11.343 1.00 95.44 511 ALA A CA 1
ATOM 3849 C C . ALA A 1 511 ? 9.244 -5.745 -11.351 1.00 95.44 511 ALA A C 1
ATOM 3851 O O . ALA A 1 511 ? 9.662 -5.040 -12.266 1.00 95.44 511 ALA A O 1
ATOM 3852 N N . VAL A 1 512 ? 8.540 -5.247 -10.329 1.00 95.69 512 VAL A N 1
ATOM 3853 C CA . VAL A 1 512 ? 8.268 -3.815 -10.111 1.00 95.69 512 VAL A CA 1
ATOM 3854 C C . VAL A 1 512 ? 9.569 -3.029 -10.002 1.00 95.69 512 VAL A C 1
ATOM 3856 O O . VAL A 1 512 ? 9.774 -2.065 -10.744 1.00 95.69 512 VAL A O 1
ATOM 3859 N N . VAL A 1 513 ? 10.465 -3.468 -9.114 1.00 96.75 513 VAL A N 1
ATOM 3860 C CA . VAL A 1 513 ? 11.755 -2.811 -8.891 1.00 96.75 513 VAL A CA 1
ATOM 3861 C C . VAL A 1 513 ? 12.615 -2.871 -10.156 1.00 96.75 513 VAL A C 1
ATOM 3863 O O . VAL A 1 513 ? 13.144 -1.846 -10.575 1.00 96.75 513 VAL A O 1
ATOM 3866 N N . TYR A 1 514 ? 12.695 -4.019 -10.834 1.00 97.94 514 TYR A N 1
ATOM 3867 C CA . TYR A 1 514 ? 13.472 -4.159 -12.070 1.00 97.94 514 TYR A CA 1
ATOM 3868 C C . TYR A 1 514 ? 12.907 -3.317 -13.227 1.00 97.94 514 TYR A C 1
ATOM 3870 O O . TYR A 1 514 ? 13.655 -2.636 -13.932 1.00 97.94 514 TYR A O 1
ATOM 3878 N N . ALA A 1 515 ? 11.585 -3.307 -13.413 1.00 98.06 515 ALA A N 1
ATOM 3879 C CA . ALA A 1 515 ? 10.930 -2.512 -14.448 1.00 98.06 515 ALA A CA 1
ATOM 3880 C C . ALA A 1 515 ? 11.151 -1.012 -14.236 1.00 98.06 515 ALA A C 1
ATOM 3882 O O . ALA A 1 515 ? 11.496 -0.310 -15.187 1.00 98.06 515 ALA A O 1
ATOM 3883 N N . ASN A 1 516 ? 11.005 -0.528 -12.999 1.00 98.25 516 ASN A N 1
ATOM 3884 C CA . ASN A 1 516 ? 11.240 0.876 -12.690 1.00 98.25 516 ASN A CA 1
ATOM 3885 C C . ASN A 1 516 ? 12.726 1.255 -12.773 1.00 98.25 516 ASN A C 1
ATOM 3887 O O . ASN A 1 516 ? 13.055 2.244 -13.423 1.00 98.25 516 ASN A O 1
ATOM 3891 N N . SER A 1 517 ? 13.612 0.492 -12.129 1.00 98.12 517 SER A N 1
ATOM 3892 C CA . SER A 1 517 ? 15.022 0.861 -11.953 1.00 98.12 517 SER A CA 1
ATOM 3893 C C . SER A 1 517 ? 15.918 0.511 -13.129 1.00 98.12 517 SER A C 1
ATOM 3895 O O . SER A 1 517 ? 16.818 1.280 -13.444 1.00 98.12 517 SER A O 1
ATOM 3897 N N . VAL A 1 518 ? 15.715 -0.644 -13.766 1.00 97.88 518 VAL A N 1
ATOM 3898 C CA . VAL A 1 518 ? 16.641 -1.175 -14.781 1.00 97.88 518 VAL A CA 1
ATOM 3899 C C . VAL A 1 518 ? 16.122 -0.905 -16.189 1.00 97.88 518 VAL A C 1
ATOM 3901 O O . VAL A 1 518 ? 16.866 -0.416 -17.035 1.00 97.88 518 VAL A O 1
ATOM 3904 N N . LEU A 1 519 ? 14.832 -1.156 -16.436 1.00 98.00 519 LEU A N 1
ATOM 3905 C CA . LEU A 1 519 ? 14.216 -0.902 -17.746 1.00 98.00 519 LEU A CA 1
ATOM 3906 C C . LEU A 1 519 ? 13.787 0.565 -17.933 1.00 98.00 519 LEU A C 1
ATOM 3908 O O . LEU A 1 519 ? 13.627 1.018 -19.066 1.00 98.00 519 LEU A O 1
ATOM 3912 N N . GLY A 1 520 ? 13.579 1.311 -16.842 1.00 97.81 520 GLY A N 1
ATOM 3913 C CA . GLY A 1 520 ? 13.008 2.664 -16.876 1.00 97.81 520 GLY A CA 1
ATOM 3914 C C . GLY A 1 520 ? 11.541 2.705 -17.324 1.00 97.81 520 GLY A C 1
ATOM 3915 O O . GLY A 1 520 ? 11.031 3.762 -17.701 1.00 97.81 520 GLY A O 1
ATOM 3916 N N . ALA A 1 521 ? 10.856 1.560 -17.306 1.00 98.31 521 ALA A N 1
ATOM 3917 C CA . ALA A 1 521 ? 9.405 1.491 -17.400 1.00 98.31 521 ALA A CA 1
ATOM 3918 C C . ALA A 1 521 ? 8.774 2.040 -16.105 1.00 98.31 521 ALA A C 1
ATOM 3920 O O . ALA A 1 521 ? 9.466 2.424 -15.155 1.00 98.31 521 ALA A O 1
ATOM 3921 N N . ARG A 1 522 ? 7.445 2.139 -16.067 1.00 98.19 522 ARG A N 1
ATOM 3922 C CA . ARG A 1 522 ? 6.723 2.805 -14.978 1.00 98.19 522 ARG A CA 1
ATOM 3923 C C . ARG A 1 522 ? 5.591 1.938 -14.461 1.00 98.19 522 ARG A C 1
ATOM 3925 O O . ARG A 1 522 ? 4.625 1.701 -15.181 1.00 98.19 522 ARG A O 1
ATOM 3932 N N . THR A 1 523 ? 5.705 1.520 -13.202 1.00 96.88 523 THR A N 1
ATOM 3933 C CA . THR A 1 523 ? 4.668 0.793 -12.455 1.00 96.88 523 THR A CA 1
ATOM 3934 C C . THR A 1 523 ? 4.663 1.211 -10.986 1.00 96.88 523 THR A C 1
ATOM 3936 O O . THR A 1 523 ? 5.718 1.489 -10.410 1.00 96.88 523 THR A O 1
ATOM 3939 N N . MET A 1 524 ? 3.491 1.243 -10.352 1.00 91.69 524 MET A N 1
ATOM 3940 C CA . MET A 1 524 ? 3.416 1.175 -8.889 1.00 91.69 524 MET A CA 1
ATOM 3941 C C . MET A 1 524 ? 3.650 -0.264 -8.418 1.00 91.69 524 MET A C 1
ATOM 3943 O O . MET A 1 524 ? 3.546 -1.205 -9.206 1.00 91.69 524 MET A O 1
ATOM 3947 N N . LYS A 1 525 ? 3.947 -0.427 -7.125 1.00 87.38 525 LYS A N 1
ATOM 3948 C CA . LYS A 1 525 ? 3.876 -1.719 -6.439 1.00 87.38 525 LYS A CA 1
ATOM 3949 C C . LYS A 1 525 ? 2.403 -2.009 -6.136 1.00 87.38 525 LYS A C 1
ATOM 3951 O O . LYS A 1 525 ? 1.893 -1.625 -5.090 1.00 87.38 525 LYS A O 1
ATOM 3956 N N . TYR A 1 526 ? 1.695 -2.548 -7.121 1.00 90.19 526 TYR A N 1
ATOM 3957 C CA . TYR A 1 526 ? 0.252 -2.756 -7.036 1.00 90.19 526 TYR A CA 1
ATOM 3958 C C . TYR A 1 526 ? -0.100 -3.909 -6.078 1.00 90.19 526 TYR A C 1
ATOM 3960 O O . TYR A 1 526 ? 0.543 -4.951 -6.170 1.00 90.19 526 TYR A O 1
ATOM 3968 N N . PRO A 1 527 ? -1.111 -3.776 -5.194 1.00 90.06 527 PRO A N 1
ATOM 3969 C CA . PRO A 1 527 ? -1.547 -4.894 -4.363 1.00 90.06 527 PRO A CA 1
ATOM 3970 C C . PRO A 1 527 ? -2.273 -5.970 -5.186 1.00 90.06 527 PRO A C 1
ATOM 3972 O O . PRO A 1 527 ? -2.941 -5.653 -6.180 1.00 90.06 527 PRO A O 1
ATOM 3975 N N . ASP A 1 528 ? -2.196 -7.229 -4.744 1.00 92.50 528 ASP A N 1
ATOM 3976 C CA . ASP A 1 528 ? -2.849 -8.361 -5.417 1.00 92.50 528 ASP A CA 1
ATOM 3977 C C . ASP A 1 528 ? -4.361 -8.107 -5.531 1.00 92.50 528 ASP A C 1
ATOM 3979 O O . ASP A 1 528 ? -4.960 -7.532 -4.616 1.00 92.50 528 ASP A O 1
ATOM 3983 N N . PHE A 1 529 ? -4.960 -8.569 -6.637 1.00 95.38 529 PHE A N 1
ATOM 3984 C CA . PHE A 1 529 ? -6.329 -8.307 -7.125 1.00 95.38 529 PHE A CA 1
ATOM 3985 C C . PHE A 1 529 ? -6.497 -7.038 -7.969 1.00 95.38 529 PHE A C 1
ATOM 3987 O O . PHE A 1 529 ? -7.382 -7.006 -8.832 1.00 95.38 529 PHE A O 1
ATOM 3994 N N . LEU A 1 530 ? -5.684 -5.994 -7.770 1.00 96.50 530 LEU A N 1
ATOM 3995 C CA . LEU A 1 530 ? -5.768 -4.807 -8.627 1.00 96.50 530 LEU A CA 1
ATOM 3996 C C . LEU A 1 530 ? -5.139 -5.057 -10.002 1.00 96.50 530 LEU A C 1
ATOM 3998 O O . LEU A 1 530 ? -5.616 -4.533 -11.002 1.00 96.50 530 LEU A O 1
ATOM 4002 N N . ASP A 1 531 ? -4.095 -5.875 -10.065 1.00 95.88 531 ASP A N 1
ATOM 4003 C CA . ASP A 1 531 ? -3.447 -6.316 -11.301 1.00 95.88 531 ASP A CA 1
ATOM 4004 C C . ASP A 1 531 ? -4.453 -6.827 -12.352 1.00 95.88 531 ASP A C 1
ATOM 4006 O O . ASP A 1 531 ? -4.527 -6.287 -13.458 1.00 95.88 531 ASP A O 1
ATOM 4010 N N . ILE A 1 532 ? -5.310 -7.791 -12.002 1.00 97.69 532 ILE A N 1
ATOM 4011 C CA . ILE A 1 532 ? -6.379 -8.267 -12.891 1.00 97.69 532 ILE A CA 1
ATOM 4012 C C . ILE A 1 532 ? -7.451 -7.194 -13.135 1.00 97.69 532 ILE A C 1
ATOM 4014 O O . ILE A 1 532 ? -7.954 -7.094 -14.254 1.00 97.69 532 ILE A O 1
ATOM 4018 N N . ALA A 1 533 ? -7.774 -6.339 -12.159 1.00 98.19 533 ALA A N 1
ATOM 4019 C CA . ALA A 1 533 ? -8.718 -5.238 -12.374 1.00 98.19 533 ALA A CA 1
ATOM 4020 C C . ALA A 1 533 ? -8.203 -4.227 -13.424 1.00 98.19 533 ALA A C 1
ATOM 4022 O O . ALA A 1 533 ? -8.953 -3.774 -14.298 1.00 98.19 533 ALA A O 1
ATOM 4023 N N . ILE A 1 534 ? -6.900 -3.941 -13.412 1.00 98.38 534 ILE A N 1
ATOM 4024 C CA . ILE A 1 534 ? -6.221 -3.146 -14.436 1.00 98.38 534 ILE A CA 1
ATOM 4025 C C . ILE A 1 534 ? -6.174 -3.915 -15.764 1.00 98.38 534 ILE A C 1
ATOM 4027 O O . ILE A 1 534 ? -6.432 -3.319 -16.804 1.00 98.38 534 ILE A O 1
ATOM 4031 N N . ALA A 1 535 ? -5.936 -5.231 -15.778 1.00 98.50 535 ALA A N 1
ATOM 4032 C CA . ALA A 1 535 ? -5.959 -6.016 -17.020 1.00 98.50 535 ALA A CA 1
ATOM 4033 C C . ALA A 1 535 ? -7.341 -6.033 -17.699 1.00 98.50 535 ALA A C 1
ATOM 4035 O O . ALA A 1 535 ? -7.426 -5.938 -18.926 1.00 98.50 535 ALA A O 1
ATOM 4036 N N . LEU A 1 536 ? -8.424 -6.127 -16.921 1.00 98.56 536 LEU A N 1
ATOM 4037 C CA . LEU A 1 536 ? -9.812 -6.127 -17.405 1.00 98.56 536 LEU A CA 1
ATOM 4038 C C . LEU A 1 536 ? -10.274 -4.758 -17.939 1.00 98.56 536 LEU A C 1
ATOM 4040 O O . LEU A 1 536 ? -11.177 -4.696 -18.773 1.00 98.56 536 LEU A O 1
ATOM 4044 N N . THR A 1 537 ? -9.659 -3.662 -17.492 1.00 98.50 537 THR A N 1
ATOM 4045 C CA . THR A 1 537 ? -10.037 -2.289 -17.885 1.00 98.50 537 THR A CA 1
ATOM 4046 C C . THR A 1 537 ? -9.053 -1.642 -18.866 1.00 98.50 537 THR A C 1
ATOM 4048 O O . THR A 1 537 ? -9.459 -0.867 -19.731 1.00 98.50 537 THR A O 1
ATOM 4051 N N . GLY A 1 538 ? -7.768 -1.982 -18.773 1.00 98.25 538 GLY A N 1
ATOM 4052 C CA . GLY A 1 538 ? -6.645 -1.249 -19.365 1.00 98.25 538 GLY A CA 1
ATOM 4053 C C . GLY A 1 538 ? -6.278 0.038 -18.613 1.00 98.25 538 GLY A C 1
ATOM 4054 O O . GLY A 1 538 ? -5.465 0.812 -19.114 1.00 98.25 538 GLY A O 1
ATOM 4055 N N . ARG A 1 539 ? -6.886 0.294 -17.443 1.00 98.12 539 ARG A N 1
ATOM 4056 C CA . ARG A 1 539 ? -6.876 1.592 -16.751 1.00 98.12 539 ARG A CA 1
ATOM 4057 C C . ARG A 1 539 ? -6.296 1.457 -15.349 1.00 98.12 539 ARG A C 1
ATOM 4059 O O . ARG A 1 539 ? -6.739 0.605 -14.585 1.00 98.12 539 ARG A O 1
ATOM 4066 N N . ALA A 1 540 ? -5.346 2.320 -15.001 1.00 97.56 540 ALA A N 1
ATOM 4067 C CA . ALA A 1 540 ? -4.649 2.296 -13.716 1.00 97.56 540 ALA A CA 1
ATOM 4068 C C . ALA A 1 540 ? -4.621 3.680 -13.030 1.00 97.56 540 ALA A C 1
ATOM 4070 O O . ALA A 1 540 ? -4.663 4.703 -13.725 1.00 97.56 540 ALA A O 1
ATOM 4071 N N . PRO A 1 541 ? -4.530 3.754 -11.686 1.00 95.88 541 PRO A N 1
ATOM 4072 C CA . PRO A 1 541 ? -4.400 5.020 -10.965 1.00 95.88 541 PRO A CA 1
ATOM 4073 C C . PRO A 1 541 ? -3.073 5.719 -11.294 1.00 95.88 541 PRO A C 1
ATOM 4075 O O . PRO A 1 541 ? -2.000 5.128 -11.177 1.00 95.88 541 PRO A O 1
ATOM 4078 N N . LYS A 1 542 ? -3.122 7.001 -11.672 1.00 95.19 542 LYS A N 1
ATOM 4079 C CA . LYS A 1 542 ? -1.940 7.782 -12.078 1.00 95.19 542 LYS A CA 1
ATOM 4080 C C . LYS A 1 542 ? -1.170 8.319 -10.860 1.00 95.19 542 LYS A C 1
ATOM 4082 O O . LYS A 1 542 ? -1.073 9.526 -10.645 1.00 95.19 542 LYS A O 1
ATOM 4087 N N . GLY A 1 543 ? -0.652 7.405 -10.042 1.00 92.19 543 GLY A N 1
ATOM 4088 C CA . GLY A 1 543 ? 0.092 7.686 -8.810 1.00 92.19 543 GLY A CA 1
ATOM 4089 C C . GLY A 1 543 ? 1.534 7.182 -8.829 1.00 92.19 543 GLY A C 1
ATOM 4090 O O . GLY A 1 543 ? 2.010 6.644 -9.829 1.00 92.19 543 GLY A O 1
ATOM 4091 N N . GLY A 1 544 ? 2.232 7.353 -7.700 1.00 91.81 544 GLY A N 1
ATOM 4092 C CA . GLY A 1 544 ? 3.537 6.729 -7.451 1.00 91.81 544 GLY A CA 1
ATOM 4093 C C . GLY A 1 544 ? 4.546 6.930 -8.597 1.00 91.81 544 GLY A C 1
ATOM 4094 O O . GLY A 1 544 ? 4.539 8.002 -9.215 1.00 91.81 544 GLY A O 1
ATOM 4095 N N . PRO A 1 545 ? 5.377 5.918 -8.925 1.00 95.38 545 PRO A N 1
ATOM 4096 C CA . PRO A 1 545 ? 6.400 5.995 -9.973 1.00 95.38 545 PRO A CA 1
ATOM 4097 C C . PRO A 1 545 ? 5.902 6.194 -11.413 1.00 95.38 545 PRO A C 1
ATOM 4099 O O . PRO A 1 545 ? 6.734 6.270 -12.319 1.00 95.38 545 PRO A O 1
ATOM 4102 N N . HIS A 1 546 ? 4.594 6.308 -11.669 1.00 96.81 546 HIS A N 1
ATOM 4103 C CA . HIS A 1 546 ? 4.098 6.764 -12.974 1.00 96.81 546 HIS A CA 1
ATOM 4104 C C . HIS A 1 546 ? 4.408 8.248 -13.218 1.00 96.81 546 HIS A C 1
ATOM 4106 O O . HIS A 1 546 ? 4.666 8.659 -14.355 1.00 96.81 546 HIS A O 1
ATOM 4112 N N . VAL A 1 547 ? 4.448 9.048 -12.147 1.00 94.56 547 VAL A N 1
ATOM 4113 C CA . VAL A 1 547 ? 4.710 10.492 -12.174 1.00 94.56 547 VAL A CA 1
ATOM 4114 C C . VAL A 1 547 ? 6.195 10.761 -11.918 1.00 94.56 547 VAL A C 1
ATOM 4116 O O . VAL A 1 547 ? 6.751 10.260 -10.947 1.00 94.56 547 VAL A O 1
ATOM 4119 N N . GLN A 1 548 ? 6.847 11.586 -12.750 1.00 93.44 548 GLN A N 1
ATOM 4120 C CA . GLN A 1 548 ? 8.309 11.770 -12.690 1.00 93.44 548 GLN A CA 1
ATOM 4121 C C . GLN A 1 548 ? 8.832 12.238 -11.328 1.00 93.44 548 GLN A C 1
ATOM 4123 O O . GLN A 1 548 ? 9.844 11.727 -10.864 1.00 93.44 548 GLN A O 1
ATOM 4128 N N . ILE A 1 549 ? 8.161 13.199 -10.684 1.00 92.31 549 ILE A N 1
ATOM 4129 C CA . ILE A 1 549 ? 8.635 13.766 -9.412 1.00 92.31 549 ILE A CA 1
ATOM 4130 C C . ILE A 1 549 ? 8.683 12.711 -8.292 1.00 92.31 549 ILE A C 1
ATOM 4132 O O . ILE A 1 549 ? 9.580 12.746 -7.458 1.00 92.31 549 ILE A O 1
ATOM 4136 N N . ASN A 1 550 ? 7.790 11.718 -8.343 1.00 93.25 550 ASN A N 1
ATOM 4137 C CA . ASN A 1 550 ? 7.696 10.618 -7.379 1.00 93.25 550 ASN A CA 1
ATOM 4138 C C . ASN A 1 550 ? 8.738 9.508 -7.618 1.00 93.25 550 ASN A C 1
ATOM 4140 O O . ASN A 1 550 ? 8.755 8.532 -6.874 1.00 93.25 550 ASN A O 1
ATOM 4144 N N . ARG A 1 551 ? 9.553 9.608 -8.678 1.00 95.75 551 ARG A N 1
ATOM 4145 C CA . ARG A 1 551 ? 10.652 8.674 -8.975 1.00 95.75 551 ARG A CA 1
ATOM 4146 C C . ARG A 1 551 ? 11.989 9.154 -8.416 1.00 95.75 551 ARG A C 1
ATOM 4148 O O . ARG A 1 551 ? 12.955 8.403 -8.461 1.00 95.75 551 ARG A O 1
ATOM 4155 N N . LEU A 1 552 ? 12.076 10.397 -7.940 1.00 95.00 552 LEU A N 1
ATOM 4156 C CA . LEU A 1 552 ? 13.317 10.969 -7.419 1.00 95.00 552 LEU A CA 1
ATOM 4157 C C . LEU A 1 552 ? 13.637 10.400 -6.032 1.00 95.00 552 LEU A C 1
ATOM 4159 O O . LEU A 1 552 ? 12.745 10.201 -5.209 1.00 95.00 552 LEU A O 1
ATOM 4163 N N . ALA A 1 553 ? 14.919 10.161 -5.775 1.00 95.00 553 ALA A N 1
ATOM 4164 C CA . ALA A 1 553 ? 15.404 9.642 -4.507 1.00 95.00 553 ALA A CA 1
ATOM 4165 C C . ALA A 1 553 ? 15.344 10.689 -3.379 1.00 95.00 553 ALA A C 1
ATOM 4167 O O . ALA A 1 553 ? 15.596 11.878 -3.604 1.00 95.00 553 ALA A O 1
ATOM 4168 N N . SER A 1 554 ? 15.068 10.223 -2.156 1.00 91.69 554 SER A N 1
ATOM 4169 C CA . SER A 1 554 ? 15.160 11.007 -0.908 1.00 91.69 554 SER A CA 1
ATOM 4170 C C . SER A 1 554 ? 16.356 10.612 -0.031 1.00 91.69 554 SER A C 1
ATOM 4172 O O . SER A 1 554 ? 16.774 11.385 0.837 1.00 91.69 554 SER A O 1
ATOM 4174 N N . VAL A 1 555 ? 16.945 9.437 -0.282 1.00 92.12 555 VAL A N 1
ATOM 4175 C CA . VAL A 1 555 ? 18.093 8.885 0.453 1.00 92.12 555 VAL A CA 1
ATOM 4176 C C . VAL A 1 555 ? 19.273 8.711 -0.494 1.00 92.12 555 VAL A C 1
ATOM 4178 O O . VAL A 1 555 ? 19.123 8.163 -1.581 1.00 92.12 555 VAL A O 1
ATOM 4181 N N . ILE A 1 556 ? 20.460 9.139 -0.069 1.00 94.81 556 ILE A N 1
ATOM 4182 C CA . ILE A 1 556 ? 21.722 8.856 -0.760 1.00 94.81 556 ILE A CA 1
ATOM 4183 C C . ILE A 1 556 ? 22.447 7.763 0.022 1.00 94.81 556 ILE A C 1
ATOM 4185 O O . ILE A 1 556 ? 22.751 7.953 1.204 1.00 94.81 556 ILE A O 1
ATOM 4189 N N . VAL A 1 557 ? 22.749 6.651 -0.644 1.00 93.81 557 VAL A N 1
ATOM 4190 C CA . VAL A 1 557 ? 23.531 5.544 -0.084 1.00 93.81 557 VAL A CA 1
ATOM 4191 C C . VAL A 1 557 ? 24.904 5.517 -0.749 1.00 93.81 557 VAL A C 1
ATOM 4193 O O . VAL A 1 557 ? 25.011 5.397 -1.968 1.00 93.81 557 VAL A O 1
ATOM 4196 N N . GLU A 1 558 ? 25.958 5.668 0.051 1.00 91.62 558 GLU A N 1
ATOM 4197 C CA . GLU A 1 558 ? 27.342 5.755 -0.429 1.00 91.62 558 GLU A CA 1
ATOM 4198 C C . GLU A 1 558 ? 28.073 4.428 -0.201 1.00 91.62 558 GLU A C 1
ATOM 4200 O O . GLU A 1 558 ? 28.161 3.948 0.933 1.00 91.62 558 GLU A O 1
ATOM 4205 N N . ILE A 1 559 ? 28.583 3.840 -1.287 1.00 87.75 559 ILE A N 1
ATOM 4206 C CA . ILE A 1 559 ? 29.388 2.616 -1.259 1.00 87.75 559 ILE A CA 1
ATOM 4207 C C . ILE A 1 559 ? 30.871 2.983 -1.082 1.00 87.75 559 ILE A C 1
ATOM 4209 O O . ILE A 1 559 ? 31.392 3.801 -1.848 1.00 87.75 559 ILE A O 1
ATOM 4213 N N . PRO A 1 560 ? 31.584 2.386 -0.108 1.00 82.94 560 PRO A N 1
ATOM 4214 C CA . PRO A 1 560 ? 33.020 2.592 0.049 1.00 82.94 560 PRO A CA 1
ATOM 4215 C C . PRO A 1 560 ? 33.818 1.991 -1.119 1.00 82.94 560 PRO A C 1
ATOM 4217 O O . PRO A 1 560 ? 33.393 1.057 -1.794 1.00 82.94 560 PRO A O 1
ATOM 4220 N N . LYS A 1 561 ? 35.030 2.506 -1.353 1.00 77.50 561 LYS A N 1
ATOM 4221 C CA . LYS A 1 561 ? 35.923 1.973 -2.394 1.00 77.50 561 LYS A CA 1
ATOM 4222 C C . LYS A 1 561 ? 36.466 0.598 -1.999 1.00 77.50 561 LYS A C 1
ATOM 4224 O O . LYS A 1 561 ? 37.185 0.499 -1.007 1.00 77.50 561 LYS A O 1
ATOM 4229 N N . PHE A 1 562 ? 36.206 -0.411 -2.826 1.00 71.00 562 PHE A N 1
ATOM 4230 C CA . PHE A 1 562 ? 36.777 -1.752 -2.687 1.00 71.00 562 PHE A CA 1
ATOM 4231 C C . PHE A 1 562 ? 38.106 -1.912 -3.452 1.00 71.00 562 PHE A C 1
ATOM 4233 O O . PHE A 1 562 ? 38.327 -1.221 -4.456 1.00 71.00 562 PHE A O 1
ATOM 4240 N N . PRO A 1 563 ? 38.995 -2.825 -3.019 1.00 66.56 563 PRO A N 1
ATOM 4241 C CA . PRO A 1 563 ? 40.131 -3.281 -3.816 1.00 66.56 563 PRO A CA 1
ATOM 4242 C C . PRO A 1 563 ? 39.680 -3.958 -5.127 1.00 66.56 563 PRO A C 1
ATOM 4244 O O . PRO A 1 563 ? 38.647 -4.632 -5.153 1.00 66.56 563 PRO A O 1
ATOM 4247 N N . PRO A 1 564 ? 40.442 -3.839 -6.232 1.00 60.38 564 PRO A N 1
ATOM 4248 C CA . PRO A 1 564 ? 40.133 -4.564 -7.461 1.00 60.38 564 PRO A CA 1
ATOM 4249 C C . PRO A 1 564 ? 40.235 -6.085 -7.265 1.00 60.38 564 PRO A C 1
ATOM 4251 O O . PRO A 1 564 ? 41.290 -6.581 -6.874 1.00 60.38 564 PRO A O 1
ATOM 4254 N N . GLY A 1 565 ? 39.173 -6.821 -7.613 1.00 67.62 565 GLY A N 1
ATOM 4255 C CA . GLY A 1 565 ? 39.162 -8.292 -7.636 1.00 67.62 565 GLY A CA 1
ATOM 4256 C C . GLY A 1 565 ? 38.520 -8.993 -6.431 1.00 67.62 565 GLY A C 1
ATOM 4257 O O . GLY A 1 565 ? 38.584 -10.214 -6.371 1.00 67.62 565 GLY A O 1
ATOM 4258 N N . GLU A 1 566 ? 37.894 -8.262 -5.502 1.00 69.00 566 GLU A N 1
ATOM 4259 C CA . GLU A 1 566 ? 37.221 -8.823 -4.309 1.00 69.00 566 GLU A CA 1
ATOM 4260 C C . GLU A 1 566 ? 35.687 -8.969 -4.452 1.00 69.00 566 GLU A C 1
ATOM 4262 O O . GLU A 1 566 ? 34.982 -9.107 -3.457 1.00 69.00 566 GLU A O 1
ATOM 4267 N N . ILE A 1 567 ? 35.151 -8.919 -5.677 1.00 79.69 567 ILE A N 1
ATOM 4268 C CA . ILE A 1 567 ? 33.705 -8.959 -5.952 1.00 79.69 567 ILE A CA 1
ATOM 4269 C C . ILE A 1 567 ? 33.363 -10.224 -6.747 1.00 79.69 567 ILE A C 1
ATOM 4271 O O . ILE A 1 567 ? 33.912 -10.440 -7.828 1.00 79.69 567 ILE A O 1
ATOM 4275 N N . ASP A 1 568 ? 32.437 -11.023 -6.214 1.00 86.06 568 ASP A N 1
ATOM 4276 C CA . ASP A 1 568 ? 31.782 -12.151 -6.882 1.00 86.06 568 ASP A CA 1
ATOM 4277 C C . ASP A 1 568 ? 30.251 -11.957 -6.922 1.00 86.06 568 ASP A C 1
ATOM 4279 O O . ASP A 1 568 ? 29.720 -10.975 -6.393 1.00 86.06 568 ASP A O 1
ATOM 4283 N N . ASP A 1 569 ? 29.532 -12.899 -7.535 1.00 85.31 569 ASP A N 1
ATOM 4284 C CA . ASP A 1 569 ? 28.076 -12.868 -7.730 1.00 85.31 569 ASP A CA 1
ATOM 4285 C C . ASP A 1 569 ? 27.264 -12.714 -6.420 1.00 85.31 569 ASP A C 1
ATOM 4287 O O . ASP A 1 569 ? 26.091 -12.333 -6.459 1.00 85.31 569 ASP A O 1
ATOM 4291 N N . SER A 1 570 ? 27.851 -12.980 -5.242 1.00 90.75 570 SER A N 1
ATOM 4292 C CA . SER A 1 570 ? 27.189 -12.775 -3.943 1.00 90.75 570 SER A CA 1
ATOM 4293 C C . SER A 1 570 ? 27.132 -11.304 -3.513 1.00 90.75 570 SER A C 1
ATOM 4295 O O . SER A 1 570 ? 26.273 -10.929 -2.709 1.00 90.75 570 SER A O 1
ATOM 4297 N N . PHE A 1 571 ? 27.988 -10.446 -4.075 1.00 91.44 571 PHE A N 1
ATOM 4298 C CA . PHE A 1 571 ? 28.071 -9.027 -3.727 1.00 91.44 571 PHE A CA 1
ATOM 4299 C C . PHE A 1 571 ? 26.770 -8.273 -4.013 1.00 91.44 571 PHE A C 1
ATOM 4301 O O . PHE A 1 571 ? 26.270 -7.555 -3.151 1.00 91.44 571 PHE A O 1
ATOM 4308 N N . TYR A 1 572 ? 26.192 -8.446 -5.203 1.00 93.44 572 TYR A N 1
ATOM 4309 C CA . TYR A 1 572 ? 24.998 -7.711 -5.620 1.00 93.44 572 TYR A CA 1
ATOM 4310 C C . TYR A 1 572 ? 23.742 -7.993 -4.783 1.00 93.44 572 TYR A C 1
ATOM 4312 O O . TYR A 1 572 ? 23.102 -7.018 -4.377 1.00 93.44 572 TYR A O 1
ATOM 4320 N N . PRO A 1 573 ? 23.373 -9.249 -4.453 1.00 95.62 573 PRO A N 1
ATOM 4321 C CA . PRO A 1 573 ? 22.258 -9.497 -3.546 1.00 95.62 573 PRO A CA 1
ATOM 4322 C C . PRO A 1 573 ? 22.555 -9.030 -2.109 1.00 95.62 573 PRO A C 1
ATOM 4324 O O . PRO A 1 573 ? 21.663 -8.477 -1.469 1.00 95.62 573 PRO A O 1
ATOM 4327 N N . LEU A 1 574 ? 23.792 -9.155 -1.605 1.00 94.25 574 LEU A N 1
ATOM 4328 C CA . LEU A 1 574 ? 24.161 -8.599 -0.292 1.00 94.25 574 LEU A CA 1
ATOM 4329 C C . LEU A 1 574 ? 24.017 -7.069 -0.259 1.00 94.25 574 LEU A C 1
ATOM 4331 O O . LEU A 1 574 ? 23.428 -6.512 0.669 1.00 94.25 574 LEU A O 1
ATOM 4335 N N . LEU A 1 575 ? 24.498 -6.391 -1.301 1.00 93.44 575 LEU A N 1
ATOM 4336 C CA . LEU A 1 575 ? 24.388 -4.946 -1.459 1.00 93.44 575 LEU A CA 1
ATOM 4337 C C . LEU A 1 575 ? 22.923 -4.508 -1.593 1.00 93.44 575 LEU A C 1
ATOM 4339 O O . LEU A 1 575 ? 22.514 -3.564 -0.922 1.00 93.44 575 LEU A O 1
ATOM 4343 N N . GLY A 1 576 ? 22.118 -5.205 -2.401 1.00 95.69 576 GLY A N 1
ATOM 4344 C CA . GLY A 1 576 ? 20.687 -4.932 -2.555 1.00 95.69 576 GLY A CA 1
ATOM 4345 C C . GLY A 1 576 ? 19.930 -5.049 -1.230 1.00 95.69 576 GLY A C 1
ATOM 4346 O O . GLY A 1 576 ? 19.184 -4.140 -0.863 1.00 95.69 576 GLY A O 1
ATOM 4347 N N . TYR A 1 577 ? 20.193 -6.112 -0.461 1.00 95.38 577 TYR A N 1
ATOM 4348 C CA . TYR A 1 577 ? 19.646 -6.297 0.887 1.00 95.38 577 TYR A CA 1
ATOM 4349 C C . TYR A 1 577 ? 20.062 -5.162 1.839 1.00 95.38 577 TYR A C 1
ATOM 4351 O O . TYR A 1 577 ? 19.228 -4.610 2.561 1.00 95.38 577 TYR A O 1
ATOM 4359 N N . GLN A 1 578 ? 21.337 -4.763 1.831 1.00 94.69 578 GLN A N 1
ATOM 4360 C CA . GLN A 1 578 ? 21.832 -3.695 2.703 1.00 94.69 578 GLN A CA 1
ATOM 4361 C C . GLN A 1 578 ? 21.249 -2.324 2.327 1.00 94.69 578 GLN A C 1
ATOM 4363 O O . GLN A 1 578 ? 20.789 -1.591 3.202 1.00 94.69 578 GLN A O 1
ATOM 4368 N N . VAL A 1 579 ? 21.193 -1.989 1.033 1.00 94.69 579 VAL A N 1
ATOM 4369 C CA . VAL A 1 579 ? 20.568 -0.754 0.527 1.00 94.69 579 VAL A CA 1
ATOM 4370 C C . VAL A 1 579 ? 19.074 -0.723 0.860 1.00 94.69 579 VAL A C 1
ATOM 4372 O O . VAL A 1 579 ? 18.566 0.316 1.278 1.00 94.69 579 VAL A O 1
ATOM 4375 N N . GLY A 1 580 ? 18.372 -1.854 0.737 1.00 91.62 580 GLY A N 1
ATOM 4376 C CA . GLY A 1 580 ? 16.955 -1.957 1.088 1.00 91.62 580 GLY A CA 1
ATOM 4377 C C . GLY A 1 580 ? 16.702 -1.820 2.592 1.00 91.62 580 GLY A C 1
ATOM 4378 O O . GLY A 1 580 ? 15.783 -1.110 2.995 1.00 91.62 580 GLY A O 1
ATOM 4379 N N . THR A 1 581 ? 17.573 -2.392 3.427 1.00 89.81 581 THR A N 1
ATOM 4380 C CA . THR A 1 581 ? 17.544 -2.220 4.891 1.00 89.81 581 THR A CA 1
ATOM 4381 C C . THR A 1 581 ? 17.795 -0.760 5.292 1.00 89.81 581 THR A C 1
ATOM 4383 O O . THR A 1 581 ? 17.145 -0.239 6.196 1.00 89.81 581 THR A O 1
ATOM 4386 N N . LEU A 1 582 ? 18.693 -0.065 4.585 1.00 89.62 582 LEU A N 1
ATOM 4387 C CA . LEU A 1 582 ? 18.952 1.368 4.761 1.00 89.62 582 LEU A CA 1
ATOM 4388 C C . LEU A 1 582 ? 17.863 2.274 4.159 1.00 89.62 582 LEU A C 1
ATOM 4390 O O . LEU A 1 582 ? 17.922 3.486 4.369 1.00 89.62 582 LEU A O 1
ATOM 4394 N N . SER A 1 583 ? 16.889 1.736 3.420 1.00 86.88 583 SER A N 1
ATOM 4395 C CA . SER A 1 583 ? 15.886 2.508 2.677 1.00 86.88 583 SER A CA 1
ATOM 4396 C C . SER A 1 583 ? 14.552 1.754 2.608 1.00 86.88 583 SER A C 1
ATOM 4398 O O . SER A 1 583 ? 14.081 1.370 1.539 1.00 86.88 583 SER A O 1
ATOM 4400 N N . THR A 1 584 ? 13.945 1.513 3.773 1.00 79.88 584 THR A N 1
ATOM 4401 C CA . THR A 1 584 ? 12.792 0.608 3.961 1.00 79.88 584 THR A CA 1
ATOM 4402 C C . THR A 1 584 ? 11.520 1.017 3.215 1.00 79.88 584 THR A C 1
ATOM 4404 O O . THR A 1 584 ? 10.738 0.149 2.828 1.00 79.88 584 THR A O 1
ATOM 4407 N N . SER A 1 585 ? 11.293 2.313 2.997 1.00 81.12 585 SER A N 1
ATOM 4408 C CA . SER A 1 585 ? 10.147 2.850 2.235 1.00 81.12 585 SER A CA 1
ATOM 4409 C C . SER A 1 585 ? 10.497 4.047 1.346 1.00 81.12 585 SER A C 1
ATOM 4411 O O . SER A 1 585 ? 9.647 4.580 0.638 1.00 81.12 585 SER A O 1
ATOM 4413 N N . GLU A 1 586 ? 11.747 4.493 1.399 1.00 88.19 586 GLU A N 1
ATOM 4414 C CA . GLU A 1 586 ? 12.266 5.630 0.646 1.00 88.19 586 GLU A CA 1
ATOM 4415 C C . GLU A 1 586 ? 12.949 5.140 -0.633 1.00 88.19 586 GLU A C 1
ATOM 4417 O O . GLU A 1 586 ? 13.577 4.082 -0.614 1.00 88.19 586 GLU A O 1
ATOM 4422 N N . ILE A 1 587 ? 12.883 5.904 -1.728 1.00 94.56 587 ILE A N 1
ATOM 4423 C CA . ILE A 1 587 ? 13.650 5.593 -2.944 1.00 94.56 587 ILE A CA 1
ATOM 4424 C C . ILE A 1 587 ? 15.110 6.011 -2.699 1.00 94.56 587 ILE A C 1
ATOM 4426 O O . ILE A 1 587 ? 15.357 7.204 -2.479 1.00 94.56 587 ILE A O 1
ATOM 4430 N N . PRO A 1 588 ? 16.084 5.082 -2.739 1.00 96.62 588 PRO A N 1
ATOM 4431 C CA . PRO A 1 588 ? 17.490 5.425 -2.610 1.00 96.62 588 PRO A CA 1
ATOM 4432 C C . PRO A 1 588 ? 18.111 5.759 -3.969 1.00 96.62 588 PRO A C 1
ATOM 4434 O O . PRO A 1 588 ? 17.732 5.208 -5.005 1.00 96.62 588 PRO A O 1
ATOM 4437 N N . VAL A 1 589 ? 19.143 6.597 -3.944 1.00 97.38 589 VAL A N 1
ATOM 4438 C CA . VAL A 1 589 ? 20.157 6.680 -4.996 1.00 97.38 589 VAL A CA 1
ATOM 4439 C C . VAL A 1 589 ? 21.490 6.189 -4.446 1.00 97.38 589 VAL A C 1
ATOM 4441 O O . VAL A 1 589 ? 21.983 6.674 -3.427 1.00 97.38 589 VAL A O 1
ATOM 4444 N N . VAL A 1 590 ? 22.059 5.203 -5.127 1.00 95.94 590 VAL A N 1
ATOM 4445 C CA . VAL A 1 590 ? 23.340 4.585 -4.800 1.00 95.94 590 VAL A CA 1
ATOM 4446 C C . VAL A 1 590 ? 24.452 5.280 -5.584 1.00 95.94 590 VAL A C 1
ATOM 4448 O O . VAL A 1 590 ? 24.345 5.443 -6.802 1.00 95.94 590 VAL A O 1
ATOM 4451 N N . ILE A 1 591 ? 25.519 5.665 -4.884 1.00 93.44 591 ILE A N 1
ATOM 4452 C CA . ILE A 1 591 ? 26.747 6.245 -5.452 1.00 93.44 591 ILE A CA 1
ATOM 4453 C C . ILE A 1 591 ? 27.961 5.385 -5.082 1.00 93.44 591 ILE A C 1
ATOM 4455 O O . ILE A 1 591 ? 27.962 4.730 -4.038 1.00 93.44 591 ILE A O 1
ATOM 4459 N N . GLY A 1 592 ? 28.998 5.386 -5.919 1.00 88.25 592 GLY A N 1
ATOM 4460 C CA . GLY A 1 592 ? 30.199 4.556 -5.738 1.00 88.25 592 GLY A CA 1
ATOM 4461 C C . GLY A 1 592 ? 30.133 3.183 -6.423 1.00 88.25 592 GLY A C 1
ATOM 4462 O O . GLY A 1 592 ? 31.108 2.437 -6.376 1.00 88.25 592 GLY A O 1
ATOM 4463 N N . ALA A 1 593 ? 29.011 2.847 -7.071 1.00 84.56 593 ALA A N 1
ATOM 4464 C CA . ALA A 1 593 ? 28.844 1.626 -7.868 1.00 84.56 593 ALA A CA 1
ATOM 4465 C C . ALA A 1 593 ? 29.192 1.789 -9.359 1.00 84.56 593 ALA A C 1
ATOM 4467 O O . ALA A 1 593 ? 29.233 0.796 -10.086 1.00 84.56 593 ALA A O 1
ATOM 4468 N N . GLU A 1 594 ? 29.464 3.014 -9.820 1.00 81.12 594 GLU A N 1
ATOM 4469 C CA . GLU A 1 594 ? 29.727 3.349 -11.227 1.00 81.12 594 GLU A CA 1
ATOM 4470 C C . GLU A 1 594 ? 30.872 2.495 -11.796 1.00 81.12 594 GLU A C 1
ATOM 4472 O O . GLU A 1 594 ? 30.842 2.060 -12.945 1.00 81.12 594 GLU A O 1
ATOM 4477 N N . SER A 1 595 ? 31.888 2.232 -10.968 1.00 78.38 595 SER A N 1
ATOM 4478 C CA . SER A 1 595 ? 33.085 1.477 -11.337 1.00 78.38 595 SER A CA 1
ATOM 4479 C C . SER A 1 595 ? 32.881 -0.033 -11.474 1.00 78.38 595 SER A C 1
ATOM 4481 O O . SER A 1 595 ? 33.738 -0.682 -12.067 1.00 78.38 595 SER A O 1
ATOM 4483 N N . PHE A 1 596 ? 31.795 -0.608 -10.945 1.00 83.25 596 PHE A N 1
ATOM 4484 C CA . PHE A 1 596 ? 31.589 -2.065 -10.971 1.00 83.25 596 PHE A CA 1
ATOM 4485 C C . PHE A 1 596 ? 30.980 -2.570 -12.283 1.00 83.25 596 PHE A C 1
ATOM 4487 O O . PHE A 1 596 ? 31.089 -3.754 -12.573 1.00 83.25 596 PHE A O 1
ATOM 4494 N N . SER A 1 597 ? 30.410 -1.676 -13.105 1.00 85.25 597 SER A N 1
ATOM 4495 C CA . SER A 1 597 ? 29.811 -2.011 -14.412 1.00 85.25 597 SER A CA 1
ATOM 4496 C C . SER A 1 597 ? 28.839 -3.211 -14.360 1.00 85.25 597 SER A C 1
ATOM 4498 O O . SER A 1 597 ? 29.024 -4.168 -15.114 1.00 85.25 597 SER A O 1
ATOM 4500 N N . PRO A 1 598 ? 27.823 -3.191 -13.471 1.00 90.94 598 PRO A N 1
ATOM 4501 C CA . PRO A 1 598 ? 26.948 -4.337 -13.238 1.00 90.94 598 PRO A CA 1
ATOM 4502 C C . PRO A 1 598 ? 26.181 -4.755 -14.497 1.00 90.94 598 PRO A C 1
ATOM 4504 O O . PRO A 1 598 ? 25.675 -3.926 -15.258 1.00 90.94 598 PRO A O 1
ATOM 4507 N N . THR A 1 599 ? 26.062 -6.064 -14.686 1.00 92.94 599 THR A N 1
ATOM 4508 C CA . THR A 1 599 ? 25.263 -6.690 -15.739 1.00 92.94 599 THR A CA 1
ATOM 4509 C C . THR A 1 599 ? 23.762 -6.654 -15.419 1.00 92.94 599 THR A C 1
ATOM 4511 O O . THR A 1 599 ? 23.323 -6.270 -14.333 1.00 92.94 599 THR A O 1
ATOM 4514 N N . GLN A 1 600 ? 22.933 -7.090 -16.371 1.00 92.69 600 GLN A N 1
ATOM 4515 C CA . GLN A 1 600 ? 21.490 -7.220 -16.150 1.00 92.69 600 GLN A CA 1
ATOM 4516 C C . GLN A 1 600 ? 21.122 -8.282 -15.102 1.00 92.69 600 GLN A C 1
ATOM 4518 O O . GLN A 1 600 ? 20.100 -8.108 -14.433 1.00 92.69 600 GLN A O 1
ATOM 4523 N N . ASP A 1 601 ? 21.933 -9.332 -14.941 1.00 93.12 601 ASP A N 1
ATOM 4524 C CA . ASP A 1 601 ? 21.731 -10.364 -13.917 1.00 93.12 601 ASP A CA 1
ATOM 4525 C C . ASP A 1 601 ? 22.220 -9.893 -12.535 1.00 93.12 601 ASP A C 1
ATOM 4527 O O . ASP A 1 601 ? 21.561 -10.159 -11.529 1.00 93.12 601 ASP A O 1
ATOM 4531 N N . ASP A 1 602 ? 23.275 -9.076 -12.476 1.00 94.94 602 ASP A N 1
ATOM 4532 C CA . ASP A 1 602 ? 23.712 -8.408 -11.240 1.00 94.94 602 ASP A CA 1
ATOM 4533 C C . ASP A 1 602 ? 22.623 -7.473 -10.695 1.00 94.94 602 ASP A C 1
ATOM 4535 O O . ASP A 1 602 ? 22.250 -7.527 -9.521 1.00 94.94 602 ASP A O 1
ATOM 4539 N N . LEU A 1 603 ? 22.037 -6.652 -11.575 1.00 96.06 603 LEU A N 1
ATOM 4540 C CA . LEU A 1 603 ? 20.920 -5.768 -11.230 1.00 96.06 603 LEU A CA 1
ATOM 4541 C C . LEU A 1 603 ? 19.643 -6.543 -10.869 1.00 96.06 603 LEU A C 1
ATOM 4543 O O . LEU A 1 603 ? 18.842 -6.062 -10.065 1.00 96.06 603 LEU A O 1
ATOM 4547 N N . LYS A 1 604 ? 19.463 -7.754 -11.412 1.00 95.75 604 LYS A N 1
ATOM 4548 C CA . LYS A 1 604 ? 18.381 -8.672 -11.033 1.00 95.75 604 LYS A CA 1
ATOM 4549 C C . LYS A 1 604 ? 18.591 -9.196 -9.612 1.00 95.75 604 LYS A C 1
ATOM 4551 O O . LYS A 1 604 ? 17.664 -9.138 -8.806 1.00 95.75 604 LYS A O 1
ATOM 4556 N N . ALA A 1 605 ? 19.799 -9.658 -9.288 1.00 96.06 605 ALA A N 1
ATOM 4557 C CA . ALA A 1 605 ? 20.143 -10.156 -7.959 1.00 96.06 605 ALA A CA 1
ATOM 4558 C C . ALA A 1 605 ? 20.057 -9.049 -6.892 1.00 96.06 605 ALA A C 1
ATOM 4560 O O . ALA A 1 605 ? 19.436 -9.250 -5.845 1.00 96.06 605 ALA A O 1
ATOM 4561 N N . PHE A 1 606 ? 20.581 -7.856 -7.195 1.00 96.69 606 PHE A N 1
ATOM 4562 C CA . PHE A 1 606 ? 20.410 -6.654 -6.373 1.00 96.69 606 PHE A CA 1
ATOM 4563 C C . PHE A 1 606 ? 18.925 -6.329 -6.163 1.00 96.69 606 PHE A C 1
ATOM 4565 O O . PHE A 1 606 ? 18.482 -6.174 -5.027 1.00 96.69 606 PHE A O 1
ATOM 4572 N N . GLY A 1 607 ? 18.142 -6.240 -7.245 1.00 96.19 607 GLY A N 1
ATOM 4573 C CA . GLY A 1 607 ? 16.738 -5.826 -7.193 1.00 96.19 607 GLY A CA 1
ATOM 4574 C C . GLY A 1 607 ? 15.848 -6.791 -6.413 1.00 96.19 607 GLY A C 1
ATOM 4575 O O . GLY A 1 607 ? 15.014 -6.347 -5.627 1.00 96.19 607 GLY A O 1
ATOM 4576 N N . ALA A 1 608 ? 16.062 -8.101 -6.562 1.00 94.38 608 ALA A N 1
ATOM 4577 C CA . ALA A 1 608 ? 15.339 -9.121 -5.806 1.00 94.38 608 ALA A CA 1
ATOM 4578 C C . ALA A 1 608 ? 15.650 -9.060 -4.299 1.00 94.38 608 ALA A C 1
ATOM 4580 O O . ALA A 1 608 ? 14.737 -9.106 -3.471 1.00 94.38 608 ALA A O 1
ATOM 4581 N N . ALA A 1 609 ? 16.923 -8.896 -3.930 1.00 95.38 609 ALA A N 1
ATOM 4582 C CA . ALA A 1 609 ? 17.319 -8.773 -2.529 1.00 95.38 609 ALA A CA 1
ATOM 4583 C C . ALA A 1 609 ? 16.842 -7.450 -1.902 1.00 95.38 609 ALA A C 1
ATOM 4585 O O . ALA A 1 609 ? 16.341 -7.444 -0.779 1.00 95.38 609 ALA A O 1
ATOM 4586 N N . PHE A 1 610 ? 16.902 -6.345 -2.650 1.00 95.06 610 PHE A N 1
ATOM 4587 C CA . PHE A 1 610 ? 16.344 -5.050 -2.255 1.00 95.06 610 PHE A CA 1
ATOM 4588 C C . PHE A 1 610 ? 14.836 -5.139 -1.977 1.00 95.06 610 PHE A C 1
ATOM 4590 O O . PHE A 1 610 ? 14.377 -4.759 -0.899 1.00 95.06 610 PHE A O 1
ATOM 4597 N N . ALA A 1 611 ? 14.075 -5.720 -2.909 1.00 91.50 611 ALA A N 1
ATOM 4598 C CA . ALA A 1 611 ? 12.624 -5.889 -2.809 1.00 91.50 611 ALA A CA 1
ATOM 4599 C C . ALA A 1 611 ? 12.176 -6.844 -1.681 1.00 91.50 611 ALA A C 1
ATOM 4601 O O . ALA A 1 611 ? 10.997 -6.862 -1.328 1.00 91.50 611 ALA A O 1
ATOM 4602 N N . THR A 1 612 ? 13.099 -7.628 -1.109 1.00 87.31 612 THR A N 1
ATOM 4603 C CA . THR A 1 612 ? 12.831 -8.522 0.031 1.00 87.31 612 THR A CA 1
ATOM 4604 C C . THR A 1 612 ? 12.696 -7.754 1.352 1.00 87.31 612 THR A C 1
ATOM 4606 O O . THR A 1 612 ? 11.958 -8.185 2.236 1.00 87.31 612 THR A O 1
ATOM 4609 N N . VAL A 1 613 ? 13.387 -6.617 1.496 1.00 85.12 613 VAL A N 1
ATOM 4610 C CA . VAL A 1 613 ? 13.437 -5.830 2.747 1.00 85.12 613 VAL A CA 1
ATOM 4611 C C . VAL A 1 613 ? 12.954 -4.386 2.606 1.00 85.12 613 VAL A C 1
ATOM 4613 O O . VAL A 1 613 ? 12.662 -3.748 3.615 1.00 85.12 613 VAL A O 1
ATOM 4616 N N . SER A 1 614 ? 12.830 -3.873 1.379 1.00 86.19 614 SER A N 1
ATOM 4617 C CA . SER A 1 614 ? 12.266 -2.553 1.099 1.00 86.19 614 SER A CA 1
ATOM 4618 C C . SER A 1 614 ? 10.876 -2.638 0.464 1.00 86.19 614 SER A C 1
ATOM 4620 O O . SER A 1 614 ? 10.599 -3.449 -0.421 1.00 86.19 614 SER A O 1
ATOM 4622 N N . SER A 1 615 ? 9.998 -1.742 0.905 1.00 84.25 615 SER A N 1
ATOM 4623 C CA . SER A 1 615 ? 8.711 -1.435 0.275 1.00 84.25 615 SER A CA 1
ATOM 4624 C C . SER A 1 615 ? 8.830 -0.405 -0.857 1.00 84.25 615 SER A C 1
ATOM 4626 O O . SER A 1 615 ? 7.872 -0.223 -1.609 1.00 84.25 615 SER A O 1
ATOM 4628 N N . ALA A 1 616 ? 9.989 0.248 -1.012 1.00 89.44 616 ALA A N 1
ATOM 4629 C CA . ALA A 1 616 ? 10.203 1.235 -2.061 1.00 89.44 616 ALA A CA 1
ATOM 4630 C C . ALA A 1 616 ? 10.092 0.581 -3.455 1.00 89.44 616 ALA A C 1
ATOM 4632 O O . ALA A 1 616 ? 10.684 -0.471 -3.703 1.00 89.44 616 ALA A O 1
ATOM 4633 N N . PRO A 1 617 ? 9.361 1.192 -4.404 1.00 92.94 617 PRO A N 1
ATOM 4634 C CA . PRO A 1 617 ? 9.040 0.559 -5.686 1.00 92.94 617 PRO A CA 1
ATOM 4635 C C . PRO A 1 617 ? 10.192 0.603 -6.703 1.00 92.94 617 PRO A C 1
ATOM 4637 O O . PRO A 1 617 ? 10.037 0.107 -7.820 1.00 92.94 617 PRO A O 1
ATOM 4640 N N . MET A 1 618 ? 11.305 1.259 -6.359 1.00 96.75 618 MET A N 1
ATOM 4641 C CA . MET A 1 618 ? 12.493 1.415 -7.195 1.00 96.75 618 MET A CA 1
ATOM 4642 C C . MET A 1 618 ? 13.697 1.910 -6.383 1.00 96.75 618 MET A C 1
ATOM 4644 O O . MET A 1 618 ? 13.547 2.489 -5.308 1.00 96.75 618 MET A O 1
ATOM 4648 N N . PHE A 1 619 ? 14.877 1.748 -6.966 1.00 97.44 619 PHE A N 1
ATOM 4649 C CA . PHE A 1 619 ? 16.143 2.386 -6.607 1.00 97.44 619 PHE A CA 1
ATOM 4650 C C . PHE A 1 619 ? 16.766 3.098 -7.823 1.00 97.44 619 PHE A C 1
ATOM 4652 O O . PHE A 1 619 ? 16.402 2.820 -8.968 1.00 97.44 619 PHE A O 1
ATOM 4659 N N . HIS A 1 620 ? 17.758 3.952 -7.579 1.00 97.94 620 HIS A N 1
ATOM 4660 C CA . HIS A 1 620 ? 18.691 4.456 -8.592 1.00 97.94 620 HIS A CA 1
ATOM 4661 C C . HIS A 1 620 ? 20.116 4.008 -8.278 1.00 97.94 620 HIS A C 1
ATOM 4663 O O . HIS A 1 620 ? 20.499 3.922 -7.114 1.00 97.94 620 HIS A O 1
ATOM 4669 N N . ILE A 1 621 ? 20.923 3.793 -9.313 1.00 97.00 621 ILE A N 1
ATOM 4670 C CA . ILE A 1 621 ? 22.377 3.642 -9.215 1.00 97.00 621 ILE A CA 1
ATOM 4671 C C . ILE A 1 621 ? 22.987 4.621 -10.214 1.00 97.00 621 ILE A C 1
ATOM 4673 O O . ILE A 1 621 ? 22.715 4.528 -11.416 1.00 97.00 621 ILE A O 1
ATOM 4677 N N . VAL A 1 622 ? 23.780 5.577 -9.725 1.00 96.12 622 VAL A N 1
ATOM 4678 C CA . VAL A 1 622 ? 24.383 6.608 -10.580 1.00 96.12 622 VAL A CA 1
ATOM 4679 C C . VAL A 1 622 ? 25.250 5.961 -11.663 1.00 96.12 622 VAL A C 1
ATOM 4681 O O . VAL A 1 622 ? 25.913 4.953 -11.432 1.00 96.12 622 VAL A O 1
ATOM 4684 N N . GLY A 1 623 ? 25.172 6.495 -12.883 1.00 95.00 623 GLY A N 1
ATOM 4685 C CA . GLY A 1 623 ? 25.891 5.992 -14.057 1.00 95.00 623 GLY A CA 1
ATOM 4686 C C . GLY A 1 623 ? 25.406 4.641 -14.602 1.00 95.00 623 GLY A C 1
ATOM 4687 O O . GLY A 1 623 ? 25.906 4.212 -15.638 1.00 95.00 623 GLY A O 1
ATOM 4688 N N . VAL A 1 624 ? 24.442 3.985 -13.944 1.00 95.75 624 VAL A N 1
ATOM 4689 C CA . VAL A 1 624 ? 23.996 2.615 -14.256 1.00 95.75 624 VAL A CA 1
ATOM 4690 C C . VAL A 1 624 ? 22.504 2.567 -14.595 1.00 95.75 624 VAL A C 1
ATOM 4692 O O . VAL A 1 624 ? 22.136 2.096 -15.669 1.00 95.75 624 VAL A O 1
ATOM 4695 N N . THR A 1 625 ? 21.625 3.057 -13.715 1.00 96.69 625 THR A N 1
ATOM 4696 C CA . THR A 1 625 ? 20.176 3.082 -13.991 1.00 96.69 625 THR A CA 1
ATOM 4697 C C . THR A 1 625 ? 19.837 4.228 -14.954 1.00 96.69 625 THR A C 1
ATOM 4699 O O . THR A 1 625 ? 20.367 5.330 -14.780 1.00 96.69 625 THR A O 1
ATOM 4702 N N . PRO A 1 626 ? 18.932 4.044 -15.937 1.00 96.12 626 PRO A N 1
ATOM 4703 C CA . PRO A 1 626 ? 18.750 4.979 -17.052 1.00 96.12 626 PRO A CA 1
ATOM 4704 C C . PRO A 1 626 ? 18.184 6.355 -16.655 1.00 96.12 626 PRO A C 1
ATOM 4706 O O . PRO A 1 626 ? 18.273 7.298 -17.437 1.00 96.12 626 PRO A O 1
ATOM 4709 N N . GLU A 1 627 ? 17.618 6.498 -15.453 1.00 96.06 627 GLU A N 1
ATOM 4710 C CA . GLU A 1 627 ? 17.163 7.785 -14.900 1.00 96.06 627 GLU A CA 1
ATOM 4711 C C . GLU A 1 627 ? 18.198 8.484 -13.997 1.00 96.06 627 GLU A C 1
ATOM 4713 O O . GLU A 1 627 ? 17.967 9.618 -13.581 1.00 96.06 627 GLU A O 1
ATOM 4718 N N . ALA A 1 628 ? 19.364 7.871 -13.755 1.00 96.19 628 ALA A N 1
ATOM 4719 C CA . ALA A 1 628 ? 20.430 8.416 -12.910 1.00 96.19 628 ALA A CA 1
ATOM 4720 C C . ALA A 1 628 ? 21.783 8.579 -13.644 1.00 96.19 628 ALA A C 1
ATOM 4722 O O . ALA A 1 628 ? 22.807 8.092 -13.160 1.00 96.19 628 ALA A O 1
ATOM 4723 N N . PRO A 1 629 ? 21.856 9.288 -14.791 1.00 95.69 629 PRO A N 1
ATOM 4724 C CA . PRO A 1 629 ? 23.135 9.576 -15.452 1.00 95.69 629 PRO A CA 1
ATOM 4725 C C . PRO A 1 629 ? 24.077 10.436 -14.586 1.00 95.69 629 PRO A C 1
ATOM 4727 O O . PRO A 1 629 ? 25.286 10.430 -14.797 1.00 95.69 629 PRO A O 1
ATOM 4730 N N . SER A 1 630 ? 23.534 11.163 -13.605 1.00 95.00 630 SER A N 1
ATOM 4731 C CA . SER A 1 630 ? 24.273 11.790 -12.509 1.00 95.00 630 SER A CA 1
ATOM 4732 C C . SER A 1 630 ? 23.408 11.818 -11.244 1.00 95.00 630 SER A C 1
ATOM 4734 O O . SER A 1 630 ? 22.194 11.597 -11.309 1.00 95.00 630 SER A O 1
ATOM 4736 N N . LEU A 1 631 ? 24.011 12.129 -10.094 1.00 93.62 631 LEU A N 1
ATOM 4737 C CA . LEU A 1 631 ? 23.286 12.277 -8.829 1.00 93.62 631 LEU A CA 1
ATOM 4738 C C . LEU A 1 631 ? 22.203 13.371 -8.917 1.00 93.62 631 LEU A C 1
ATOM 4740 O O . LEU A 1 631 ? 21.089 13.180 -8.440 1.00 93.62 631 LEU A O 1
ATOM 4744 N N . GLU A 1 632 ? 22.498 14.489 -9.583 1.00 93.12 632 GLU A N 1
ATOM 4745 C CA . GLU A 1 632 ? 21.597 15.640 -9.748 1.00 93.12 632 GLU A CA 1
ATOM 4746 C C . GLU A 1 632 ? 20.376 15.348 -10.632 1.00 93.12 632 GLU A C 1
ATOM 4748 O O . GLU A 1 632 ? 19.404 16.103 -10.589 1.00 93.12 632 GLU A O 1
ATOM 4753 N N . ALA A 1 633 ? 20.429 14.290 -11.449 1.00 93.75 633 ALA A N 1
ATOM 4754 C CA . ALA A 1 633 ? 19.288 13.811 -12.227 1.00 93.75 633 ALA A CA 1
ATOM 4755 C C . ALA A 1 633 ? 18.341 12.933 -11.387 1.00 93.75 633 ALA A C 1
ATOM 4757 O O . ALA A 1 633 ? 17.135 12.939 -11.624 1.00 93.75 633 ALA A O 1
ATOM 4758 N N . ALA A 1 634 ? 18.884 12.224 -10.391 1.00 93.56 634 ALA A N 1
ATOM 4759 C CA . ALA A 1 634 ? 18.154 11.273 -9.557 1.00 93.56 634 ALA A CA 1
ATOM 4760 C C . ALA A 1 634 ? 17.495 11.895 -8.309 1.00 93.56 634 ALA A C 1
ATOM 4762 O O . ALA A 1 634 ? 16.652 11.245 -7.697 1.00 93.56 634 ALA A O 1
ATOM 4763 N N . ILE A 1 635 ? 17.850 13.126 -7.917 1.00 93.00 635 ILE A N 1
ATOM 4764 C CA . ILE A 1 635 ? 17.348 13.791 -6.696 1.00 93.00 635 ILE A CA 1
ATOM 4765 C C . ILE A 1 635 ? 16.544 15.064 -6.987 1.00 93.00 635 ILE A C 1
ATOM 4767 O O . ILE A 1 635 ? 16.689 15.710 -8.026 1.00 93.00 635 ILE A O 1
ATOM 4771 N N . VAL A 1 636 ? 15.729 15.493 -6.018 1.00 83.12 636 VAL A N 1
ATOM 4772 C CA . VAL A 1 636 ? 15.074 16.811 -6.059 1.00 83.12 636 VAL A CA 1
ATOM 4773 C C . VAL A 1 636 ? 16.126 17.918 -5.911 1.00 83.12 636 VAL A C 1
ATOM 4775 O O . VAL A 1 636 ? 16.806 18.015 -4.888 1.00 83.12 636 VAL A O 1
ATOM 4778 N N . LYS A 1 637 ? 16.245 18.795 -6.919 1.00 70.62 637 LYS A N 1
ATOM 4779 C CA . LYS A 1 637 ? 17.180 19.934 -6.897 1.00 70.62 637 LYS A CA 1
ATOM 4780 C C . LYS A 1 637 ? 16.952 20.822 -5.670 1.00 70.62 637 LYS A C 1
ATOM 4782 O O . LYS A 1 637 ? 15.858 21.338 -5.474 1.00 70.62 637 LYS A O 1
ATOM 4787 N N . GLY A 1 638 ? 18.009 21.030 -4.885 1.00 57.94 638 GLY A N 1
ATOM 4788 C CA . GLY A 1 638 ? 17.975 21.845 -3.665 1.00 57.94 638 GLY A CA 1
ATOM 4789 C C . GLY A 1 638 ? 17.438 21.130 -2.419 1.00 57.94 638 GLY A C 1
ATOM 4790 O O . GLY A 1 638 ? 17.428 21.737 -1.353 1.00 57.94 638 GLY A O 1
ATOM 4791 N N . SER A 1 639 ? 17.031 19.859 -2.517 1.00 58.66 639 SER A N 1
ATOM 4792 C CA . SER A 1 639 ? 16.586 19.075 -1.362 1.00 58.66 639 SER A CA 1
ATOM 4793 C C . SER A 1 639 ? 17.762 18.514 -0.558 1.00 58.66 639 SER A C 1
ATOM 4795 O O . SER A 1 639 ? 18.740 18.012 -1.118 1.00 58.66 639 SER A O 1
ATOM 4797 N N . ALA A 1 640 ? 17.643 18.545 0.769 1.00 57.94 640 ALA A N 1
ATOM 4798 C CA . ALA A 1 640 ? 18.569 17.884 1.680 1.00 57.94 640 ALA A CA 1
ATOM 4799 C C . ALA A 1 640 ? 18.236 16.383 1.777 1.00 57.94 640 ALA A C 1
ATOM 4801 O O . ALA A 1 640 ? 17.529 15.954 2.685 1.00 57.94 640 ALA A O 1
ATOM 4802 N N . CYS A 1 641 ? 18.745 15.583 0.837 1.00 69.19 641 CYS A N 1
ATOM 4803 C CA . CYS A 1 641 ? 18.620 14.124 0.907 1.00 69.19 641 CYS A CA 1
ATOM 4804 C C . CYS A 1 641 ? 19.429 13.564 2.087 1.00 69.19 641 CYS A C 1
ATOM 4806 O O . CYS A 1 641 ? 20.574 13.970 2.317 1.00 69.19 641 CYS A O 1
ATOM 4808 N N . ALA A 1 642 ? 18.859 12.604 2.817 1.00 73.31 642 ALA A N 1
ATOM 4809 C CA . ALA A 1 642 ? 19.544 11.963 3.933 1.00 73.31 642 ALA A CA 1
ATOM 4810 C C . ALA A 1 642 ? 20.698 11.091 3.411 1.00 73.31 642 ALA A C 1
ATOM 4812 O O . ALA A 1 642 ? 20.480 10.194 2.599 1.00 73.31 642 ALA A O 1
ATOM 4813 N N . LYS A 1 643 ? 21.927 11.332 3.884 1.00 74.50 643 LYS A N 1
ATOM 4814 C CA . LYS A 1 643 ? 23.084 10.482 3.567 1.00 74.50 643 LYS A CA 1
ATOM 4815 C C . LYS A 1 643 ? 23.184 9.326 4.559 1.00 74.50 643 LYS A C 1
ATOM 4817 O O . LYS A 1 643 ? 23.261 9.568 5.763 1.00 74.50 643 LYS A O 1
ATOM 4822 N N . ARG A 1 644 ? 23.220 8.091 4.058 1.00 78.81 644 ARG A N 1
ATOM 4823 C CA . ARG A 1 644 ? 23.388 6.863 4.851 1.00 78.81 644 ARG A CA 1
ATOM 4824 C C . ARG A 1 644 ? 24.612 6.098 4.315 1.00 78.81 644 ARG A C 1
ATOM 4826 O O . ARG A 1 644 ? 24.553 5.615 3.187 1.00 78.81 644 ARG A O 1
ATOM 4833 N N . PRO A 1 645 ? 25.738 6.031 5.050 1.00 68.56 645 PRO A N 1
ATOM 4834 C CA . PRO A 1 645 ? 26.889 5.244 4.616 1.00 68.56 645 PRO A CA 1
ATOM 4835 C C . PRO A 1 645 ? 26.591 3.747 4.755 1.00 68.56 645 PRO A C 1
ATOM 4837 O O . PRO A 1 645 ? 25.910 3.335 5.696 1.00 68.56 645 PRO A O 1
ATOM 4840 N N . ILE A 1 646 ? 27.140 2.933 3.853 1.00 71.19 646 ILE A N 1
ATOM 4841 C CA . ILE A 1 646 ? 27.268 1.491 4.088 1.00 71.19 646 ILE A CA 1
ATOM 4842 C C . ILE A 1 646 ? 28.480 1.265 5.003 1.00 71.19 646 ILE A C 1
ATOM 4844 O O . ILE A 1 646 ? 29.547 1.838 4.776 1.00 71.19 646 ILE A O 1
ATOM 4848 N N . SER A 1 647 ? 28.266 0.481 6.062 1.00 57.81 647 SER A N 1
ATOM 4849 C CA . SER A 1 647 ? 29.244 0.112 7.097 1.00 57.81 647 SER A CA 1
ATOM 4850 C C . SER A 1 647 ? 30.143 -1.043 6.678 1.00 57.81 647 SER A C 1
ATOM 4852 O O . SER A 1 647 ? 29.545 -2.054 6.242 1.00 57.81 647 SER A O 1
#

Organism: NCBI:txid2972119

InterPro domains:
  IPR002820 Molybdopterin cofactor biosynthesis C (MoaC) domain [PF01967] (53-196)
  IPR002840 Phosphomevalonate dehydratase small subunit-like domain [PF01989] (214-331)
  IPR002840 Phosphomevalonate dehydratase small subunit-like domain [cd01356] (219-335)
  IPR023045 Molybdenum cofactor biosynthesis C [TIGR00581] (44-197)
  IPR036522 Molybdopterin cofactor biosynthesis C (MoaC) domain superfamily [G3DSA:3.30.70.640] (39-205)
  IPR036522 Molybdopterin cofactor biosynthesis C (MoaC) domain superfamily [SSF55040] (51-198)
  IPR047594 Molybdenum cofactor biosynthesis C, bacteria/eukaryotes [cd01420] (53-197)
  IPR060004 Aconitase X, first domain [PF04412] (373-548)
  IPR060005 Aconitase X, second domain [PF28403] (555-636)

pLDDT: mean 85.47, std 18.23, range [26.06, 98.62]

Secondary structure (DSSP, 8-state):
---------------------------------------SS-TTB-TT--B-PPP-TTSPPEEEEEEEEEEEE-SSSHHHHHHHTT--BTTB-HHHHHHHHHHHHHHHHHHHSTTSPTT--EEEEEEEEEEE--BTTBTT-EEEEEEEEEEEESS--HHHHHHHHHHHHHHHHHHHTTT-S--EEEEEEEEEEE-SSS--B-----------EEE-EEEE--EEEEEEEE-SSPBPSTTTB-TTT-BB--TTSTTTT-B-TTEEEEES-B-S-TTHHHHHHHHHHTT-S-SEEEESS---HHHHHHHHHHHHHS----EEEPPHHHHHHHGGGTTSEEEEETTEEESS----TT--S---TT--SPPP--TT-B--HHHHHHHTTTT-HHHHHHHHHHHHHHHHTT-SBEEE-S-EEE-TTS--SHHHHHHHHHHHHTT----S-EEEPPPSS-TTTTTTS---HHHHHHHHHHHHHHHHTT-B----S-GGGSTTPPPTT-B-EE-SHHHHHHHHHTS--B---PPTTHHHHHHHHSEEE--GGGSGGGGSBSEEEEPPPPPTT---TTHHHHHHHHHHHT-SSSPEEEES-GGG---HHHHHHHHHHHHHH---S--EETTTSTT-SSHHHHB-TT--PEEEE--

Sequence (647 aa):
MLSHLPTASQSRLYHSGRSKPETKDSIPRPSPSLPTTSDADLPHLTPSKTVHMTQITEKPETKRVATAACTVSFSNSRPWEILREGQTTHKGDVFSVARIAGIMAAKRTPDIVPLCHPGIGITGVEVSVELVEPGPNRDHGAMHVVASVSCFGRTGVEMEAMTATMGAALTVYDMLKAVDKGMVIDSVRLLEKQGGKMEAISMGTGDFDTTRVFQGTPYVNGEASGKLITSELELSFWGGVNPRTSEVIDQHHPLSGQHLQEAILAIPGGRGSCTGSTVILELLLNGRAPVALIFERREDILTLGVIVAEEIFGKAIPVVTLDPIDFRDLIKFNGRDFHVINGQVSTNKLQDTTAKVPLVVGATEPRISTKGIKLTDLDTAFLNNLYGDAARAAMRITLRLAEVLGVTELMDVTQVHIDGCGYTGPGSLAFAENLRDRGGKVRVPTSMNSISVDKNLRRVQGISEDFNNAAVRLADAYTDMGAKPTFTCAPYQLDSAPKYGDQIAWAESNAVVYANSVLGARTMKYPDFLDIAIALTGRAPKGGPHVQINRLASVIVEIPKFPPGEIDDSFYPLLGYQVGTLSTSEIPVVIGAESFSPTQDDLKAFGAAFATVSSAPMFHIVGVTPEAPSLEAAIVKGSACAKRPIS

Foldseek 3Di:
DDDDDDDDDDDDDDDDDDDDDDDDDDDPPPPPPDPQDADPVGRQARPVRHGDQHDLPPFDWAKKKWKWKWKWAFPAQVVVVCVVVVNAAPVGDLFVQLFVQLVVQLQCLCVPPVRDDHPFAWPDKGKGKDWACADPVHNRTIIMIMMMIIGGGRDHSHSSNLRSNVRSSVSSCVRCCVPTVPIDIDDTDICWMDDGPDHTPPPADDPDPDKDKFFFAWLFFDKAKAAEAEDAAAAALVVQADLQFQAGCPPPGPRHRPFQQRYEYEYQEHDDALCSLVSLLSNQVNSRHHLEYEHQDQYQSVSLSQLLCCLQPVTHHIYTYGHNVSSVVVRSRHRQMWMDGRRMIISDDDDPPVPPDDPPPPPPGDDQPLPLADDDPLLVCLCVQVLFDLLVSLSSSQRSSLVSQVFRYKDFAQEFEAALLEPPDPSSLSSLQSSLVRPAAFDHAYEYEAYPDDPVCRVPPPDDPVSSVSSVSSLVSVVSNPHDDPHHLPCCPDPPHDAAAGEYEYQRLLNLACCCFARNYFYANNRHPSRSSCRRRSMHNCDARVDPQNQAFQAEEEEDDDDPPPDDLVVLLVQLLQVLQVAAETAYEYEPCLVVQDDSVSSSSSSVSSSRRHPHSYYYYACRTPQHVDNCSRHDPPDDRHYDYDD